Protein 2XE4 (pdb70)

Foldseek 3Di:
DQDADFDFFDWDKFWFFDDPPDCLDDHFDPVTDIDTFRLPVLDDVVLPDPSNVVNQVSLQVSQCVVLVVLVVLLVVLLVQVVLFADQWAKAQWFDAAQWTWIWIHHHPAQFIWTKIFGPVDDPPPVVGIATDDDQSVVCVPAPFKDWDDWAQWPDPSQKIWIWIDRFFLQWTKIAIAGRVCRPDHFPAIRTQFNGDWACFLGPQKTKTWHADLQRATFWIWMDGGPDHNVPIDTLGGHPDLLWGWDWDAALQRQWIWIWIDFLQKIWIWIFGRPPDDPRSDTHTQDPIDGRKDWDWHDQPQFKTWIWICPPNLLLTFTAIATNVRNNCRPGTQGGRDPFWRFDDKRAAQFKIKTWTAGPLAIWIWIFGADPVPSHRHSVRDTHILDDDDPAKHKDFCVVSVRHRPPQWTWMWIFFALGFIWIWTAGSVPRDIDTSDGRDTGPPRDSVQKDWDWDWFAFPVRDTWIKIKMAGPPQPQPAAAAEEEEEQQASQAFDGRGYDCLCVQQRLLRYMYMYTRFQNHQSRGSCSNPVVAFALNPCSRQRSSVRVLVVCCVVRNHAQLRYEYEYEASSLLSVLQNQLVPQSSHQEYEYELYQQQQQSQLSDSSARPNSSCCRGHNSCSHPSRVVSCLVRRSQNRQAAEAHHAYEYEFECSASRRHLSRVVSSLSSNVVGYNDPHHYRYNYHDRHYRQFHSRNSRNSSVSSSVVSVSCVSSVSSDGPVVD

Sequence (723 aa):
SAQPPIAAKKPHRVTLGYVEGEDRGPNPMNPPRYREEDPYFWMRDDDRKKDPAVIEHLNKEKVYFQARSSADIAQLRDDIYAEHISHINEDDMSAPYVYGKYRYYTREVVKGKKPYKIIYCRVFTDKEEPGDVAAEEVIIDVNQVAEEGKAFCDVMMEVKPAPPEHDLVVAFSVDMSGNEVYTIEFKRISDPSQTIADKKVSSGTNGEIVWGPDHTSLLFYVTKDEETLRENKVWRHVMGKLQSEDVCLYEEHNPLFSSAFMMYKAADTNTLCIGSQSPETAEVHLLDLRRKGNAHNTLEIIVRPREKGVRRYDVQMHGTSSHLVILTNEGGAVNHKLLLIAPRGQPSDWSHVLVDDHHSEEDDVFMESSIIAVRSSNYLVVVAGRRAGLTRIIWTMMADSQDGVFKAGTTGLREVVMMEEPIFTVVHLVESQMLLEYEEPTFRMEYSSLATPNTWFDVSPPQDHSRRTAVKVREEVGGGFDAANYKVERRRFATAPDQTKIPLSVVYHKDLDMSQPQPCMLYGYGSYGLLSMDPQFSIQHHLPYCDRGMIFAIAHIRGGSELGRRAWYEIIGAKYLTKRNTFSDFIAAAEFLVNAKLTTPSSQLACEGRSAGGLLMGAVVLNMRPDLFKVALAGVPFVDVMTTMCDPSIPLTTTGEWEEWGNPNEYKYYDYMLSYSPMMDNVRAQEYPNIMVQCGLHDPRVAYWEPAKWVSKLRECKTDNNNEILLLNIIDMEESGHFSAKDRYKFWKESAIQQAFVCKHLKSSTVRLLVRRV

Radius of gyration: 25.62 Å; Cα contacts (8 Å, |Δi|>4): 1901; chains: 2; bounding box: 67×64×70 Å

Nearest PDB structures (foldseek):
  2xe4-assembly1_A  TM=1.001E+00  e=0.000E+00  Leishmania major
  4bp9-assembly6_F  TM=9.894E-01  e=0.000E+00  Trypanosoma brucei
  7ywp-assembly1_A  TM=9.703E-01  e=3.173E-77  Serratia proteamaculans
  7yx7-assembly1_A  TM=9.456E-01  e=2.603E-76  Serratia proteamaculans
  7zaz-assembly1_AAA  TM=8.655E-01  e=5.832E-49  Omphalotus olearius

GO terms:
  GO:0005829 cytosol (C, IDA)
  GO:0070012 oligopeptidase activity (F, IMP)

Solvent-accessible surface area: 28623 Å² total

B-factor: mean 41.34, std 12.52, range [25.6, 121.92]

CATH classification: 3.40.50.1820 (+1 more: 2.130.10.120)

Structure (mmCIF, N/CA/C/O backbone):
data_2XE4
#
_entry.id   2XE4
#
_cell.length_a   95.478
_cell.length_b   142.776
_cell.length_c   208.919
_cell.angle_alpha   90.00
_cell.angle_beta   90.00
_cell.angle_gamma   90.00
#
_symmetry.space_group_name_H-M   'I 2 2 2'
#
loop_
_entity.id
_entity.type
_entity.pdbx_description
1 polymer 'OLIGOPEPTIDASE B'
2 polymer ANTIPAIN
3 non-polymer GLYCEROL
4 non-polymer R-1,2-PROPANEDIOL
5 non-polymer S-1,2-PROPANEDIOL
6 non-polymer 'PHOSPHATE ION'
7 non-polymer 'CHLORIDE ION'
8 non-polymer 'SODIUM ION'
9 water water
#
loop_
_atom_site.group_PDB
_atom_site.id
_atom_site.type_symbol
_atom_site.label_atom_id
_atom_site.label_alt_id
_atom_site.label_comp_id
_atom_site.label_asym_id
_atom_site.label_entity_id
_atom_site.label_seq_id
_atom_site.pdbx_PDB_ins_code
_atom_site.Cartn_x
_atom_site.Cartn_y
_atom_site.Cartn_z
_atom_site.occupancy
_atom_site.B_iso_or_equiv
_atom_site.auth_seq_id
_atom_site.auth_comp_id
_atom_site.auth_asym_id
_atom_site.auth_atom_id
_atom_site.pdbx_PDB_model_num
ATOM 1 N N . SER A 1 30 ? 24.191 20.485 99.296 1.00 72.47 10 SER A N 1
ATOM 2 C CA . SER A 1 30 ? 23.529 20.549 100.649 1.00 73.62 10 SER A CA 1
ATOM 3 C C . SER A 1 30 ? 21.972 20.577 100.712 1.00 71.65 10 SER A C 1
ATOM 4 O O . SER A 1 30 ? 21.317 19.952 101.597 1.00 71.64 10 SER A O 1
ATOM 7 N N . ALA A 1 31 ? 21.387 21.372 99.824 1.00 68.34 11 ALA A N 1
ATOM 8 C CA . ALA A 1 31 ? 19.945 21.642 99.852 1.00 63.36 11 ALA A CA 1
ATOM 9 C C . ALA A 1 31 ? 19.174 20.298 99.705 1.00 60.37 11 ALA A C 1
ATOM 10 O O . ALA A 1 31 ? 19.556 19.437 98.885 1.00 58.86 11 ALA A O 1
ATOM 12 N N . GLN A 1 32 ? 18.165 20.100 100.562 1.00 57.08 12 GLN A N 1
ATOM 13 C CA . GLN A 1 32 ? 17.289 18.886 100.566 1.00 53.21 12 GLN A CA 1
ATOM 14 C C . GLN A 1 32 ? 15.920 19.230 99.943 1.00 48.11 12 GLN A C 1
ATOM 15 O O . GLN A 1 32 ? 15.403 20.334 100.186 1.00 45.08 12 GLN A O 1
ATOM 21 N N . PRO A 1 33 ? 15.359 18.337 99.098 1.00 44.99 13 PRO A N 1
ATOM 22 C CA . PRO A 1 33 ? 14.085 18.730 98.509 1.00 42.95 13 PRO A CA 1
ATOM 23 C C . PRO A 1 33 ? 12.948 18.700 99.561 1.00 41.03 13 PRO A C 1
ATOM 24 O O . PRO A 1 33 ? 13.050 17.984 100.580 1.00 41.73 13 PRO A O 1
ATOM 28 N N . PRO A 1 34 ? 11.917 19.485 99.338 1.00 39.39 14 PRO A N 1
ATOM 29 C CA . PRO A 1 34 ? 10.801 19.454 100.263 1.00 42.02 14 PRO A CA 1
ATOM 30 C C . PRO A 1 34 ? 10.030 18.097 100.265 1.00 44.25 14 PRO A C 1
ATOM 31 O O . PRO A 1 34 ? 9.882 17.431 99.217 1.00 46.04 14 PRO A O 1
ATOM 35 N N . ILE A 1 35 ? 9.532 17.699 101.413 1.00 43.06 15 ILE A N 1
ATOM 36 C CA . ILE A 1 35 ? 8.813 16.431 101.511 1.00 45.73 15 ILE A CA 1
ATOM 37 C C . ILE A 1 35 ? 7.307 16.816 101.452 1.00 41.95 15 ILE A C 1
ATOM 38 O O . ILE A 1 35 ? 6.944 17.630 102.195 1.00 43.14 15 ILE A O 1
ATOM 43 N N . ALA A 1 36 ? 6.504 16.351 100.493 1.00 38.80 16 ALA A N 1
ATOM 44 C CA . ALA A 1 36 ? 5.163 16.795 100.310 1.00 37.00 16 ALA A CA 1
ATOM 45 C C . ALA A 1 36 ? 4.284 16.020 101.256 1.00 35.50 16 ALA A C 1
ATOM 46 O O . ALA A 1 36 ? 4.398 14.761 101.376 1.00 36.30 16 ALA A O 1
ATOM 48 N N . ALA A 1 37 ? 3.374 16.735 101.884 1.00 34.14 17 ALA A N 1
ATOM 49 C CA . ALA A 1 37 ? 2.363 16.126 102.762 1.00 34.96 17 ALA A CA 1
ATOM 50 C C . ALA A 1 37 ? 1.331 15.362 101.871 1.00 34.49 17 ALA A C 1
ATOM 51 O O . ALA A 1 37 ? 1.173 15.649 100.662 1.00 33.53 17 ALA A O 1
ATOM 53 N N . LYS A 1 38 ? 0.695 14.388 102.476 1.00 33.80 18 LYS A N 1
ATOM 54 C CA . LYS A 1 38 ? -0.377 13.565 101.845 1.00 34.14 18 LYS A CA 1
ATOM 55 C C . LYS A 1 38 ? -1.670 13.801 102.584 1.00 34.90 18 LYS A C 1
ATOM 56 O O . LYS A 1 38 ? -1.669 13.836 103.861 1.00 35.56 18 LYS A O 1
ATOM 62 N N . LYS A 1 39 ? -2.793 13.908 101.843 1.00 33.32 19 LYS A N 1
ATOM 63 C CA . LYS A 1 39 ? -4.082 14.008 102.496 1.00 34.37 19 LYS A CA 1
ATOM 64 C C . LYS A 1 39 ? -4.976 13.018 101.740 1.00 34.32 19 LYS A C 1
ATOM 65 O O . LYS A 1 39 ? -5.029 13.054 100.525 1.00 33.38 19 LYS A O 1
ATOM 71 N N . PRO A 1 40 ? -5.717 12.160 102.437 1.00 36.26 20 PRO A N 1
ATOM 72 C CA . PRO A 1 40 ? -6.609 11.161 101.673 1.00 35.50 20 PRO A CA 1
ATOM 73 C C . PRO A 1 40 ? -7.614 11.902 100.765 1.00 36.64 20 PRO A C 1
ATOM 74 O O . PRO A 1 40 ? -8.211 12.928 101.125 1.00 36.18 20 PRO A O 1
ATOM 78 N N . HIS A 1 41 ? -7.752 11.387 99.560 1.00 35.57 21 HIS A N 1
ATOM 79 C CA . HIS A 1 41 ? -8.689 11.944 98.644 1.00 35.17 21 HIS A CA 1
ATOM 80 C C . HIS A 1 41 ? -9.094 10.884 97.626 1.00 35.60 21 HIS A C 1
ATOM 81 O O . HIS A 1 41 ? -8.215 10.367 96.849 1.00 38.89 21 HIS A O 1
ATOM 88 N N . ARG A 1 42 ? -10.371 10.615 97.477 1.00 33.92 22 ARG A N 1
ATOM 89 C CA . ARG A 1 42 ? -10.773 9.582 96.486 1.00 33.87 22 ARG A CA 1
ATOM 90 C C . ARG A 1 42 ? -11.260 10.356 95.214 1.00 34.51 22 ARG A C 1
ATOM 91 O O . ARG A 1 42 ? -12.099 11.288 95.315 1.00 35.36 22 ARG A O 1
ATOM 99 N N . VAL A 1 43 ? -10.734 9.993 94.057 1.00 32.68 23 VAL A N 1
ATOM 100 C CA . VAL A 1 43 ? -11.095 10.600 92.778 1.00 32.14 23 VAL A CA 1
ATOM 101 C C . VAL A 1 43 ? -12.104 9.606 92.148 1.00 32.17 23 VAL A C 1
ATOM 102 O O . VAL A 1 43 ? -11.886 8.368 92.157 1.00 33.27 23 VAL A O 1
ATOM 106 N N . THR A 1 44 ? -13.200 10.145 91.607 1.00 30.81 24 THR A N 1
ATOM 107 C CA . THR A 1 44 ? -14.272 9.281 91.037 1.00 30.36 24 THR A CA 1
ATOM 108 C C . THR A 1 44 ? -14.063 9.357 89.509 1.00 31.80 24 THR A C 1
ATOM 109 O O . THR A 1 44 ? -13.902 10.500 88.931 1.00 32.96 24 THR A O 1
ATOM 113 N N . LEU A 1 45 ? -14.022 8.186 88.858 1.00 31.08 25 LEU A N 1
ATOM 114 C CA . LEU A 1 45 ? -13.974 8.153 87.337 1.00 31.88 25 LEU A CA 1
ATOM 115 C C . LEU A 1 45 ? -15.233 7.333 86.907 1.00 32.07 25 LEU A C 1
ATOM 116 O O . LEU A 1 45 ? -15.326 6.128 87.216 1.00 33.25 25 LEU A O 1
ATOM 121 N N . GLY A 1 46 ? -16.195 8.015 86.254 1.00 32.57 26 GLY A N 1
ATOM 122 C CA . GLY A 1 46 ? -17.411 7.403 85.803 1.00 32.26 26 GLY A CA 1
ATOM 123 C C . GLY A 1 46 ? -18.573 8.333 86.226 1.00 32.03 26 GLY A C 1
ATOM 124 O O . GLY A 1 46 ? -18.338 9.569 86.317 1.00 32.90 26 GLY A O 1
ATOM 125 N N . TYR A 1 47 ? -19.802 7.797 86.463 1.00 32.99 27 TYR A N 1
ATOM 126 C CA . TYR A 1 47 ? -20.938 8.571 86.715 1.00 34.28 27 TYR A CA 1
ATOM 127 C C . TYR A 1 47 ? -20.843 9.340 88.050 1.00 34.73 27 TYR A C 1
ATOM 128 O O . TYR A 1 47 ? -20.449 8.746 89.120 1.00 35.51 27 TYR A O 1
ATOM 137 N N . VAL A 1 48 ? -21.096 10.662 87.949 1.00 34.13 28 VAL A N 1
ATOM 138 C CA . VAL A 1 48 ? -21.182 11.524 89.176 1.00 35.43 28 VAL A CA 1
ATOM 139 C C . VAL A 1 48 ? -22.451 12.331 89.026 1.00 37.81 28 VAL A C 1
ATOM 140 O O . VAL A 1 48 ? -22.544 13.155 88.082 1.00 37.68 28 VAL A O 1
ATOM 144 N N . GLU A 1 49 ? -23.439 12.059 89.906 1.00 39.65 29 GLU A N 1
ATOM 145 C CA . GLU A 1 49 ? -24.708 12.784 89.880 1.00 42.51 29 GLU A CA 1
ATOM 146 C C . GLU A 1 49 ? -24.468 14.300 89.945 1.00 43.50 29 GLU A C 1
ATOM 147 O O . GLU A 1 49 ? -23.675 14.778 90.765 1.00 45.64 29 GLU A O 1
ATOM 153 N N . GLY A 1 50 ? -25.052 15.044 89.008 1.00 43.02 30 GLY A N 1
ATOM 154 C CA . GLY A 1 50 ? -24.931 16.490 89.017 1.00 43.74 30 GLY A CA 1
ATOM 155 C C . GLY A 1 50 ? -23.783 17.008 88.137 1.00 41.90 30 GLY A C 1
ATOM 156 O O . GLY A 1 50 ? -23.623 18.226 88.016 1.00 44.04 30 GLY A O 1
ATOM 157 N N . GLU A 1 51 ? -22.930 16.124 87.571 1.00 40.67 31 GLU A N 1
ATOM 158 C CA . GLU A 1 51 ? -21.830 16.609 86.729 1.00 40.03 31 GLU A CA 1
ATOM 159 C C . GLU A 1 51 ? -22.024 16.005 85.347 1.00 39.85 31 GLU A C 1
ATOM 160 O O . GLU A 1 51 ? -22.521 14.887 85.229 1.00 39.20 31 GLU A O 1
ATOM 166 N N . ASP A 1 52 ? -21.493 16.701 84.337 1.00 38.25 32 ASP A N 1
ATOM 167 C CA . ASP A 1 52 ? -21.543 16.191 82.985 1.00 39.51 32 ASP A CA 1
ATOM 168 C C . ASP A 1 52 ? -20.172 15.432 82.775 1.00 39.19 32 ASP A C 1
ATOM 169 O O . ASP A 1 52 ? -19.112 16.054 82.557 1.00 39.83 32 ASP A O 1
ATOM 174 N N . ARG A 1 53 ? -20.209 14.113 82.938 1.00 36.95 33 ARG A N 1
ATOM 175 C CA . ARG A 1 53 ? -19.038 13.225 82.710 1.00 35.91 33 ARG A CA 1
ATOM 176 C C . ARG A 1 53 ? -19.120 12.557 81.293 1.00 35.42 33 ARG A C 1
ATOM 177 O O . ARG A 1 53 ? -18.462 11.566 81.034 1.00 35.77 33 ARG A O 1
ATOM 185 N N . GLY A 1 54 ? -19.953 13.175 80.418 1.00 35.55 34 GLY A N 1
ATOM 186 C CA . GLY A 1 54 ? -20.183 12.724 79.031 1.00 35.10 34 GLY A CA 1
ATOM 187 C C . GLY A 1 54 ? -21.415 11.782 78.987 1.00 37.53 34 GLY A C 1
ATOM 188 O O . GLY A 1 54 ? -22.103 11.520 80.022 1.00 38.25 34 GLY A O 1
ATOM 189 N N . PRO A 1 55 ? -21.745 11.296 77.789 1.00 39.54 35 PRO A N 1
ATOM 190 C CA . PRO A 1 55 ? -23.050 10.621 77.565 1.00 40.60 35 PRO A CA 1
ATOM 191 C C . PRO A 1 55 ? -23.070 9.173 78.018 1.00 39.01 35 PRO A C 1
ATOM 192 O O . PRO A 1 55 ? -24.149 8.531 77.973 1.00 40.98 35 PRO A O 1
ATOM 196 N N . ASN A 1 56 ? -21.937 8.606 78.458 1.00 36.22 36 ASN A N 1
ATOM 197 C CA . ASN A 1 56 ? -21.924 7.152 78.764 1.00 36.58 36 ASN A CA 1
ATOM 198 C C . ASN A 1 56 ? -20.856 6.842 79.857 1.00 34.87 36 ASN A C 1
ATOM 199 O O . ASN A 1 56 ? -19.914 6.083 79.593 1.00 35.30 36 ASN A O 1
ATOM 204 N N . PRO A 1 57 ? -21.022 7.426 81.054 1.00 32.64 37 PRO A N 1
ATOM 205 C CA . PRO A 1 57 ? -20.022 7.276 82.113 1.00 33.36 37 PRO A CA 1
ATOM 206 C C . PRO A 1 57 ? -20.242 5.941 82.843 1.00 30.60 37 PRO A C 1
ATOM 207 O O . PRO A 1 57 ? -21.445 5.429 82.959 1.00 34.07 37 PRO A O 1
ATOM 211 N N . MET A 1 58 ? -19.117 5.318 83.240 1.00 32.70 38 MET A N 1
ATOM 212 C CA . MET A 1 58 ? -19.185 4.030 83.961 1.00 32.42 38 MET A CA 1
ATOM 213 C C . MET A 1 58 ? -20.045 4.127 85.207 1.00 33.31 38 MET A C 1
ATOM 214 O O . MET A 1 58 ? -19.905 5.042 86.038 1.00 33.85 38 MET A O 1
ATOM 219 N N . ASN A 1 59 ? -20.941 3.170 85.373 1.00 35.00 39 ASN A N 1
ATOM 220 C CA . ASN A 1 59 ? -21.795 3.141 86.541 1.00 37.30 39 ASN A CA 1
ATOM 221 C C . ASN A 1 59 ? -21.978 1.661 86.903 1.00 37.77 39 ASN A C 1
ATOM 222 O O . ASN A 1 59 ? -22.510 0.867 86.088 1.00 38.09 39 ASN A O 1
ATOM 227 N N . PRO A 1 60 ? -21.533 1.262 88.114 1.00 38.73 40 PRO A N 1
ATOM 228 C CA . PRO A 1 60 ? -20.945 2.134 89.174 1.00 38.30 40 PRO A CA 1
ATOM 229 C C . PRO A 1 60 ? -19.578 2.667 88.702 1.00 35.47 40 PRO A C 1
ATOM 230 O O . PRO A 1 60 ? -18.858 1.976 87.864 1.00 34.96 40 PRO A O 1
ATOM 234 N N . PRO A 1 61 ? -19.188 3.829 89.262 1.00 35.74 41 PRO A N 1
ATOM 235 C CA . PRO A 1 61 ? -17.910 4.426 88.841 1.00 33.53 41 PRO A CA 1
ATOM 236 C C . PRO A 1 61 ? -16.719 3.691 89.534 1.00 33.95 41 PRO A C 1
ATOM 237 O O . PRO A 1 61 ? -16.930 2.858 90.492 1.00 34.32 41 PRO A O 1
ATOM 241 N N . ARG A 1 62 ? -15.515 3.980 89.051 1.00 34.05 42 ARG A N 1
ATOM 242 C CA . ARG A 1 62 ? -14.296 3.500 89.676 1.00 34.18 42 ARG A CA 1
ATOM 243 C C . ARG A 1 62 ? -13.709 4.587 90.528 1.00 33.77 42 ARG A C 1
ATOM 244 O O . ARG A 1 62 ? -13.980 5.769 90.278 1.00 34.61 42 ARG A O 1
ATOM 252 N N . TYR A 1 63 ? -12.934 4.181 91.540 1.00 31.95 43 TYR A N 1
ATOM 253 C CA . TYR A 1 63 ? -12.313 5.139 92.423 1.00 33.83 43 TYR A CA 1
ATOM 254 C C . TYR A 1 63 ? -10.815 4.950 92.455 1.00 34.33 43 TYR A C 1
ATOM 255 O O . TYR A 1 63 ? -10.325 3.793 92.424 1.00 34.16 43 TYR A O 1
ATOM 264 N N . ARG A 1 64 ? -10.097 6.072 92.613 1.00 33.01 44 ARG A N 1
ATOM 265 C CA . ARG A 1 64 ? -8.636 6.063 92.714 1.00 33.39 44 ARG A CA 1
ATOM 266 C C . ARG A 1 64 ? -8.210 6.961 93.846 1.00 34.10 44 ARG A C 1
ATOM 267 O O . ARG A 1 64 ? -8.781 8.047 94.022 1.00 37.40 44 ARG A O 1
ATOM 275 N N . GLU A 1 65 ? -7.192 6.563 94.589 1.00 33.66 45 GLU A N 1
ATOM 276 C CA A GLU A 1 65 ? -6.693 7.375 95.679 0.50 36.16 45 GLU A CA 1
ATOM 277 C CA B GLU A 1 65 ? -6.711 7.382 95.674 0.50 35.88 45 GLU A CA 1
ATOM 278 C C . GLU A 1 65 ? -5.690 8.421 95.103 1.00 35.60 45 GLU A C 1
ATOM 279 O O . GLU A 1 65 ? -4.850 8.076 94.289 1.00 35.94 45 GLU A O 1
ATOM 290 N N . ASP A 1 66 ? -5.759 9.658 95.555 1.00 33.38 46 ASP A N 1
ATOM 291 C CA . ASP A 1 66 ? -4.854 10.720 95.066 1.00 31.96 46 ASP A CA 1
ATOM 292 C C . ASP A 1 66 ? -4.395 11.564 96.295 1.00 31.56 46 ASP A C 1
ATOM 293 O O . ASP A 1 66 ? -4.977 12.590 96.587 1.00 31.76 46 ASP A O 1
ATOM 298 N N . PRO A 1 67 ? -3.317 11.096 96.999 1.00 32.93 47 PRO A N 1
ATOM 299 C CA . PRO A 1 67 ? -2.973 11.768 98.265 1.00 31.68 47 PRO A CA 1
ATOM 300 C C . PRO A 1 67 ? -2.360 13.189 98.082 1.00 32.31 47 PRO A C 1
ATOM 301 O O . PRO A 1 67 ? -2.178 13.936 99.070 1.00 31.73 47 PRO A O 1
ATOM 305 N N . TYR A 1 68 ? -2.028 13.543 96.819 1.00 31.45 48 TYR A N 1
ATOM 306 C CA . TYR A 1 68 ? -1.572 14.898 96.581 1.00 32.06 48 TYR A CA 1
ATOM 307 C C . TYR A 1 68 ? -2.644 15.811 95.942 1.00 29.94 48 TYR A C 1
ATOM 308 O O . TYR A 1 68 ? -2.289 16.930 95.435 1.00 29.95 48 TYR A O 1
ATOM 317 N N . PHE A 1 69 ? -3.924 15.334 95.914 1.00 29.51 49 PHE A N 1
ATOM 318 C CA . PHE A 1 69 ? -5.017 16.096 95.323 1.00 31.91 49 PHE A CA 1
ATOM 319 C C . PHE A 1 69 ? -5.077 17.561 95.913 1.00 31.13 49 PHE A C 1
ATOM 320 O O . PHE A 1 69 ? -5.353 18.510 95.169 1.00 30.72 49 PHE A O 1
ATOM 328 N N . TRP A 1 70 ? -4.733 17.699 97.193 1.00 31.05 50 TRP A N 1
ATOM 329 C CA . TRP A 1 70 ? -4.838 18.985 97.902 1.00 31.94 50 TRP A CA 1
ATOM 330 C C . TRP A 1 70 ? -3.899 20.042 97.210 1.00 30.38 50 TRP A C 1
ATOM 331 O O . TRP A 1 70 ? -4.039 21.228 97.479 1.00 31.15 50 TRP A O 1
ATOM 342 N N . MET A 1 71 ? -2.927 19.625 96.390 1.00 31.31 51 MET A N 1
ATOM 343 C CA . MET A 1 71 ? -2.002 20.637 95.756 1.00 31.40 51 MET A CA 1
ATOM 344 C C . MET A 1 71 ? -2.767 21.556 94.820 1.00 32.55 51 MET A C 1
ATOM 345 O O . MET A 1 71 ? -2.267 22.646 94.478 1.00 32.01 51 MET A O 1
ATOM 350 N N . ARG A 1 72 ? -3.951 21.085 94.378 1.00 30.42 52 ARG A N 1
ATOM 351 C CA . ARG A 1 72 ? -4.819 21.901 93.515 1.00 31.02 52 ARG A CA 1
ATOM 352 C C . ARG A 1 72 ? -5.586 23.013 94.350 1.00 31.64 52 ARG A C 1
ATOM 353 O O . ARG A 1 72 ? -6.295 22.677 95.345 1.00 32.84 52 ARG A O 1
ATOM 361 N N . ASP A 1 73 ? -5.472 24.284 93.932 1.00 30.60 53 ASP A N 1
ATOM 362 C CA . ASP A 1 73 ? -6.324 25.320 94.460 1.00 30.17 53 ASP A CA 1
ATOM 363 C C . ASP A 1 73 ? -6.698 26.162 93.249 1.00 32.49 53 ASP A C 1
ATOM 364 O O . ASP A 1 73 ? -5.882 26.878 92.745 1.00 32.88 53 ASP A O 1
ATOM 369 N N . ASP A 1 74 ? -7.987 26.201 92.903 1.00 31.27 54 ASP A N 1
ATOM 370 C CA . ASP A 1 74 ? -8.402 26.891 91.673 1.00 33.15 54 ASP A CA 1
ATOM 371 C C . ASP A 1 74 ? -8.204 28.373 91.868 1.00 36.64 54 ASP A C 1
ATOM 372 O O . ASP A 1 74 ? -8.103 29.070 90.836 1.00 36.51 54 ASP A O 1
ATOM 377 N N . ASP A 1 75 ? -8.226 28.859 93.153 1.00 36.14 55 ASP A N 1
ATOM 378 C CA . ASP A 1 75 ? -8.030 30.285 93.398 1.00 37.77 55 ASP A CA 1
ATOM 379 C C . ASP A 1 75 ? -6.547 30.755 93.483 1.00 36.26 55 ASP A C 1
ATOM 380 O O . ASP A 1 75 ? -6.339 31.963 93.636 1.00 35.99 55 ASP A O 1
ATOM 385 N N . ARG A 1 76 ? -5.591 29.799 93.421 1.00 36.21 56 ARG A N 1
ATOM 386 C CA . ARG A 1 76 ? -4.095 30.056 93.452 1.00 36.72 56 ARG A CA 1
ATOM 387 C C . ARG A 1 76 ? -3.738 30.920 94.653 1.00 38.47 56 ARG A C 1
ATOM 388 O O . ARG A 1 76 ? -2.825 31.760 94.538 1.00 40.57 56 ARG A O 1
ATOM 396 N N A LYS A 1 77 ? -4.438 30.713 95.795 0.50 37.81 57 LYS A N 1
ATOM 397 N N B LYS A 1 77 ? -4.386 30.733 95.812 0.50 37.12 57 LYS A N 1
ATOM 398 C CA A LYS A 1 77 ? -4.213 31.535 97.006 0.50 38.87 57 LYS A CA 1
ATOM 399 C CA B LYS A 1 77 ? -3.890 31.497 96.962 0.50 37.18 57 LYS A CA 1
ATOM 400 C C A LYS A 1 77 ? -4.103 30.777 98.314 0.50 36.97 57 LYS A C 1
ATOM 401 C C B LYS A 1 77 ? -3.746 30.709 98.231 0.50 35.80 57 LYS A C 1
ATOM 402 O O A LYS A 1 77 ? -3.966 31.405 99.390 0.50 36.98 57 LYS A O 1
ATOM 403 O O B LYS A 1 77 ? -3.238 31.260 99.188 0.50 36.42 57 LYS A O 1
ATOM 414 N N . ASP A 1 78 ? -4.190 29.445 98.245 1.00 35.27 58 ASP A N 1
ATOM 415 C CA . ASP A 1 78 ? -4.271 28.660 99.499 1.00 32.51 58 ASP A CA 1
ATOM 416 C C . ASP A 1 78 ? -2.854 28.759 100.224 1.00 34.22 58 ASP A C 1
ATOM 417 O O . ASP A 1 78 ? -1.806 28.441 99.549 1.00 33.32 58 ASP A O 1
ATOM 422 N N . PRO A 1 79 ? -2.824 29.116 101.539 1.00 34.03 59 PRO A N 1
ATOM 423 C CA . PRO A 1 79 ? -1.487 29.304 102.145 1.00 34.58 59 PRO A CA 1
ATOM 424 C C . PRO A 1 79 ? -0.565 28.038 102.083 1.00 33.76 59 PRO A C 1
ATOM 425 O O . PRO A 1 79 ? 0.636 28.195 101.789 1.00 32.86 59 PRO A O 1
ATOM 429 N N . ALA A 1 80 ? -1.113 26.835 102.361 1.00 33.60 60 ALA A N 1
ATOM 430 C CA . ALA A 1 80 ? -0.321 25.573 102.382 1.00 32.18 60 ALA A CA 1
ATOM 431 C C . ALA A 1 80 ? 0.183 25.239 100.954 1.00 33.24 60 ALA A C 1
ATOM 432 O O . ALA A 1 80 ? 1.381 24.878 100.780 1.00 33.36 60 ALA A O 1
ATOM 434 N N . VAL A 1 81 ? -0.672 25.496 99.926 1.00 32.35 61 VAL A N 1
ATOM 435 C CA . VAL A 1 81 ? -0.266 25.196 98.527 1.00 33.10 61 VAL A CA 1
ATOM 436 C C . VAL A 1 81 ? 0.903 26.198 98.187 1.00 33.45 61 VAL A C 1
ATOM 437 O O . VAL A 1 81 ? 1.975 25.799 97.676 1.00 32.11 61 VAL A O 1
ATOM 441 N N . ILE A 1 82 ? 0.688 27.495 98.477 1.00 33.34 62 ILE A N 1
ATOM 442 C CA . ILE A 1 82 ? 1.693 28.536 98.062 1.00 32.72 62 ILE A CA 1
ATOM 443 C C . ILE A 1 82 ? 3.023 28.205 98.831 1.00 32.71 62 ILE A C 1
ATOM 444 O O . ILE A 1 82 ? 4.146 28.335 98.234 1.00 32.10 62 ILE A O 1
ATOM 449 N N . GLU A 1 83 ? 2.911 27.795 100.127 1.00 32.66 63 GLU A N 1
ATOM 450 C CA . GLU A 1 83 ? 4.116 27.498 100.904 1.00 33.45 63 GLU A CA 1
ATOM 451 C C . GLU A 1 83 ? 4.912 26.342 100.230 1.00 32.97 63 GLU A C 1
ATOM 452 O O . GLU A 1 83 ? 6.128 26.382 100.096 1.00 34.03 63 GLU A O 1
ATOM 458 N N . HIS A 1 84 ? 4.199 25.275 99.873 1.00 32.48 64 HIS A N 1
ATOM 459 C CA . HIS A 1 84 ? 4.824 24.129 99.244 1.00 32.66 64 HIS A CA 1
ATOM 460 C C . HIS A 1 84 ? 5.518 24.554 97.937 1.00 32.73 64 HIS A C 1
ATOM 461 O O . HIS A 1 84 ? 6.623 24.103 97.659 1.00 31.64 64 HIS A O 1
ATOM 468 N N . LEU A 1 85 ? 4.871 25.376 97.107 1.00 30.97 65 LEU A N 1
ATOM 469 C CA . LEU A 1 85 ? 5.445 25.845 95.818 1.00 31.34 65 LEU A CA 1
ATOM 470 C C . LEU A 1 85 ? 6.710 26.688 96.114 1.00 32.53 65 LEU A C 1
ATOM 471 O O . LEU A 1 85 ? 7.705 26.542 95.440 1.00 33.34 65 LEU A O 1
ATOM 476 N N . ASN A 1 86 ? 6.632 27.549 97.119 1.00 33.60 66 ASN A N 1
ATOM 477 C CA . ASN A 1 86 ? 7.783 28.351 97.539 1.00 34.26 66 ASN A CA 1
ATOM 478 C C . ASN A 1 86 ? 8.929 27.463 98.000 1.00 33.79 66 ASN A C 1
ATOM 479 O O . ASN A 1 86 ? 10.076 27.810 97.730 1.00 35.07 66 ASN A O 1
ATOM 484 N N . LYS A 1 87 ? 8.659 26.372 98.717 1.00 32.59 67 LYS A N 1
ATOM 485 C CA . LYS A 1 87 ? 9.744 25.463 99.146 1.00 32.93 67 LYS A CA 1
ATOM 486 C C . LYS A 1 87 ? 10.366 24.795 97.879 1.00 33.74 67 LYS A C 1
ATOM 487 O O . LYS A 1 87 ? 11.619 24.607 97.830 1.00 33.72 67 LYS A O 1
ATOM 493 N N . GLU A 1 88 ? 9.542 24.408 96.884 1.00 33.54 68 GLU A N 1
ATOM 494 C CA . GLU A 1 88 ? 10.086 23.929 95.622 1.00 33.64 68 GLU A CA 1
ATOM 495 C C . GLU A 1 88 ? 11.037 24.986 94.979 1.00 34.56 68 GLU A C 1
ATOM 496 O O . GLU A 1 88 ? 12.153 24.652 94.464 1.00 33.24 68 GLU A O 1
ATOM 502 N N . LYS A 1 89 ? 10.555 26.225 94.952 1.00 33.69 69 LYS A N 1
ATOM 503 C CA . LYS A 1 89 ? 11.379 27.364 94.358 1.00 33.82 69 LYS A CA 1
ATOM 504 C C . LYS A 1 89 ? 12.728 27.505 95.118 1.00 34.84 69 LYS A C 1
ATOM 505 O O . LYS A 1 89 ? 13.806 27.662 94.459 1.00 35.88 69 LYS A O 1
ATOM 511 N N . VAL A 1 90 ? 12.678 27.442 96.458 1.00 34.38 70 VAL A N 1
ATOM 512 C CA . VAL A 1 90 ? 13.958 27.546 97.244 1.00 36.48 70 VAL A CA 1
ATOM 513 C C . VAL A 1 90 ? 14.960 26.410 96.880 1.00 35.02 70 VAL A C 1
ATOM 514 O O . VAL A 1 90 ? 16.188 26.639 96.718 1.00 35.31 70 VAL A O 1
ATOM 518 N N . TYR A 1 91 ? 14.449 25.198 96.807 1.00 34.32 71 TYR A N 1
ATOM 519 C CA . TYR A 1 91 ? 15.229 24.017 96.462 1.00 34.40 71 TYR A CA 1
ATOM 520 C C . TYR A 1 91 ? 15.795 24.194 95.042 1.00 35.63 71 TYR A C 1
ATOM 521 O O . TYR A 1 91 ? 17.000 23.993 94.776 1.00 34.53 71 TYR A O 1
ATOM 530 N N . PHE A 1 92 ? 14.930 24.599 94.113 1.00 33.65 72 PHE A N 1
ATOM 531 C CA . PHE A 1 92 ? 15.415 24.889 92.719 1.00 35.53 72 PHE A CA 1
ATOM 532 C C . PHE A 1 92 ? 16.522 25.937 92.741 1.00 36.52 72 PHE A C 1
ATOM 533 O O . PHE A 1 92 ? 17.520 25.701 92.111 1.00 35.67 72 PHE A O 1
ATOM 541 N N . GLN A 1 93 ? 16.380 27.039 93.484 1.00 37.21 73 GLN A N 1
ATOM 542 C CA . GLN A 1 93 ? 17.447 28.098 93.505 1.00 39.17 73 GLN A CA 1
ATOM 543 C C . GLN A 1 93 ? 18.714 27.549 94.166 1.00 38.87 73 GLN A C 1
ATOM 544 O O . GLN A 1 93 ? 19.788 27.805 93.659 1.00 38.80 73 GLN A O 1
ATOM 550 N N . ALA A 1 94 ? 18.598 26.734 95.225 1.00 37.54 74 ALA A N 1
ATOM 551 C CA . ALA A 1 94 ? 19.792 26.206 95.900 1.00 38.52 74 ALA A CA 1
ATOM 552 C C . ALA A 1 94 ? 20.552 25.233 94.978 1.00 39.36 74 ALA A C 1
ATOM 553 O O . ALA A 1 94 ? 21.772 25.316 94.898 1.00 39.07 74 ALA A O 1
AT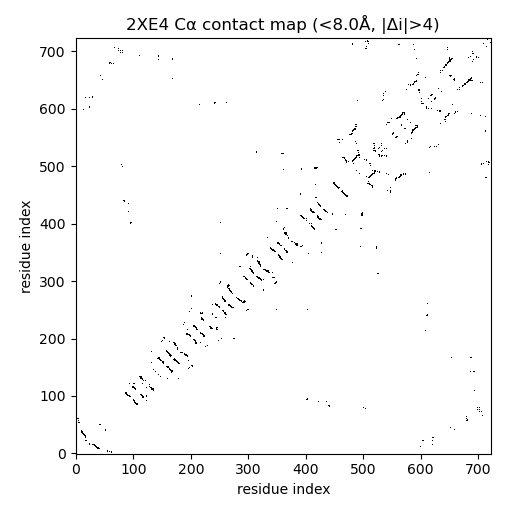OM 555 N N . ARG A 1 95 ? 19.844 24.311 94.282 1.00 38.13 75 ARG A N 1
ATOM 556 C CA . ARG A 1 95 ? 20.532 23.292 93.462 1.00 39.39 75 ARG A CA 1
ATOM 557 C C . ARG A 1 95 ? 21.085 23.876 92.162 1.00 39.91 75 ARG A C 1
ATOM 558 O O . ARG A 1 95 ? 21.863 23.220 91.479 1.00 43.68 75 ARG A O 1
ATOM 566 N N A SER A 1 96 ? 20.627 25.082 91.815 0.50 39.52 76 SER A N 1
ATOM 567 N N B SER A 1 96 ? 20.678 25.079 91.793 0.50 39.17 76 SER A N 1
ATOM 568 C CA A SER A 1 96 ? 20.998 25.773 90.561 0.50 39.52 76 SER A CA 1
ATOM 569 C CA B SER A 1 96 ? 21.135 25.650 90.520 0.50 38.72 76 SER A CA 1
ATOM 570 C C A SER A 1 96 ? 22.085 26.761 90.774 0.50 38.98 76 SER A C 1
ATOM 571 C C B SER A 1 96 ? 22.082 26.770 90.767 0.50 38.56 76 SER A C 1
ATOM 572 O O A SER A 1 96 ? 22.602 27.317 89.787 0.50 38.49 76 SER A O 1
ATOM 573 O O B SER A 1 96 ? 22.534 27.400 89.800 0.50 38.26 76 SER A O 1
ATOM 578 N N . ALA A 1 97 ? 22.467 26.974 92.041 1.00 40.26 77 ALA A N 1
ATOM 579 C CA . ALA A 1 97 ? 23.469 28.037 92.372 1.00 40.44 77 ALA A CA 1
ATOM 580 C C . ALA A 1 97 ? 24.809 27.767 91.684 1.00 42.13 77 ALA A C 1
ATOM 581 O O . ALA A 1 97 ? 25.468 28.720 91.200 1.00 42.85 77 ALA A O 1
ATOM 583 N N . ASP A 1 98 ? 25.151 26.493 91.515 1.00 43.07 78 ASP A N 1
ATOM 584 C CA . ASP A 1 98 ? 26.455 26.169 90.924 1.00 47.18 78 ASP A CA 1
ATOM 585 C C . ASP A 1 98 ? 26.448 26.293 89.406 1.00 47.31 78 ASP A C 1
ATOM 586 O O . ASP A 1 98 ? 27.527 26.150 88.780 1.00 49.05 78 ASP A O 1
ATOM 591 N N . ILE A 1 99 ? 25.291 26.560 88.776 1.00 42.25 79 ILE A N 1
ATOM 592 C CA . ILE A 1 99 ? 25.301 26.786 87.316 1.00 43.36 79 ILE A CA 1
ATOM 593 C C . ILE A 1 99 ? 24.920 28.248 86.992 1.00 42.09 79 ILE A C 1
ATOM 594 O O . ILE A 1 99 ? 24.576 28.539 85.840 1.00 41.04 79 ILE A O 1
ATOM 599 N N . ALA A 1 100 ? 24.999 29.152 87.983 1.00 40.62 80 ALA A N 1
ATOM 600 C CA . ALA A 1 100 ? 24.658 30.589 87.776 1.00 40.60 80 ALA A CA 1
ATOM 601 C C . ALA A 1 100 ? 25.513 31.186 86.674 1.00 40.79 80 ALA A C 1
ATOM 602 O O . ALA A 1 100 ? 24.971 31.918 85.811 1.00 38.37 80 ALA A O 1
ATOM 604 N N . GLN A 1 101 ? 26.825 30.903 86.686 1.00 41.54 81 GLN A N 1
ATOM 605 C CA . GLN A 1 101 ? 27.765 31.485 85.703 1.00 41.76 81 GLN A CA 1
ATOM 606 C C . GLN A 1 101 ? 27.477 30.940 84.285 1.00 38.98 81 GLN A C 1
ATOM 607 O O . GLN A 1 101 ? 27.521 31.688 83.269 1.00 38.13 81 GLN A O 1
ATOM 613 N N . LEU A 1 102 ? 27.245 29.640 84.184 1.00 36.72 82 LEU A N 1
ATOM 614 C CA . LEU A 1 102 ? 26.953 29.011 82.892 1.00 35.01 82 LEU A CA 1
ATOM 615 C C . LEU A 1 102 ? 25.579 29.594 82.409 1.00 34.79 82 LEU A C 1
ATOM 616 O O . LEU A 1 102 ? 25.403 29.894 81.185 1.00 35.61 82 LEU A O 1
ATOM 621 N N . ARG A 1 103 ? 24.602 29.732 83.308 1.00 36.22 83 ARG A N 1
ATOM 622 C CA . ARG A 1 103 ? 23.335 30.364 82.916 1.00 34.01 83 ARG A CA 1
ATOM 623 C C . ARG A 1 103 ? 23.608 31.812 82.360 1.00 35.61 83 ARG A C 1
ATOM 624 O O . ARG A 1 103 ? 23.022 32.245 81.303 1.00 34.03 83 ARG A O 1
ATOM 632 N N . ASP A 1 104 ? 24.409 32.609 83.091 1.00 35.73 84 ASP A N 1
ATOM 633 C CA . ASP A 1 104 ? 24.784 33.956 82.611 1.00 37.59 84 ASP A CA 1
ATOM 634 C C . ASP A 1 104 ? 25.447 33.902 81.231 1.00 37.45 84 ASP A C 1
ATOM 635 O O . ASP A 1 104 ? 25.157 34.749 80.379 1.00 36.89 84 ASP A O 1
ATOM 640 N N . ASP A 1 105 ? 26.320 32.917 81.015 1.00 37.49 85 ASP A N 1
ATOM 641 C CA . ASP A 1 105 ? 27.024 32.798 79.679 1.00 35.28 85 ASP A CA 1
ATOM 642 C C . ASP A 1 105 ? 25.986 32.540 78.582 1.00 35.33 85 ASP A C 1
ATOM 643 O O . ASP A 1 105 ? 26.024 33.171 77.512 1.00 35.59 85 ASP A O 1
ATOM 648 N N . ILE A 1 106 ? 25.077 31.601 78.844 1.00 32.79 86 ILE A N 1
ATOM 649 C CA . ILE A 1 106 ? 24.104 31.245 77.834 1.00 32.74 86 ILE A CA 1
ATOM 650 C C . ILE A 1 106 ? 23.102 32.395 77.637 1.00 33.93 86 ILE A C 1
ATOM 651 O O . ILE A 1 106 ? 22.688 32.679 76.494 1.00 32.87 86 ILE A O 1
ATOM 656 N N . TYR A 1 107 ? 22.747 33.102 78.710 1.00 33.28 87 TYR A N 1
ATOM 657 C CA . TYR A 1 107 ? 21.848 34.232 78.547 1.00 35.02 87 TYR A CA 1
ATOM 658 C C . TYR A 1 107 ? 22.517 35.306 77.651 1.00 35.04 87 TYR A C 1
ATOM 659 O O . TYR A 1 107 ? 21.858 35.921 76.755 1.00 33.34 87 TYR A O 1
ATOM 668 N N . ALA A 1 108 ? 23.804 35.595 77.905 1.00 34.39 88 ALA A N 1
ATOM 669 C CA . ALA A 1 108 ? 24.563 36.511 77.007 1.00 34.43 88 ALA A CA 1
ATOM 670 C C . ALA A 1 108 ? 24.520 36.018 75.533 1.00 34.91 88 ALA A C 1
ATOM 671 O O . ALA A 1 108 ? 24.476 36.830 74.568 1.00 35.52 88 ALA A O 1
ATOM 673 N N . GLU A 1 109 ? 24.637 34.719 75.333 1.00 33.38 89 GLU A N 1
ATOM 674 C CA . GLU A 1 109 ? 24.526 34.168 73.960 1.00 33.53 89 GLU A CA 1
ATOM 675 C C . GLU A 1 109 ? 23.147 34.441 73.390 1.00 32.28 89 GLU A C 1
ATOM 676 O O . GLU A 1 109 ? 23.033 34.906 72.250 1.00 33.06 89 GLU A O 1
ATOM 682 N N . HIS A 1 110 ? 22.102 34.256 74.190 1.00 31.23 90 HIS A N 1
ATOM 683 C CA . HIS A 1 110 ? 20.730 34.490 73.630 1.00 30.45 90 HIS A CA 1
ATOM 684 C C . HIS A 1 110 ? 20.609 35.982 73.249 1.00 34.74 90 HIS A C 1
ATOM 685 O O . HIS A 1 110 ? 20.042 36.343 72.191 1.00 31.89 90 HIS A O 1
ATOM 692 N N . ILE A 1 111 ? 21.121 36.853 74.148 1.00 34.01 91 ILE A N 1
ATOM 693 C CA . ILE A 1 111 ? 21.088 38.327 73.907 1.00 36.39 91 ILE A CA 1
ATOM 694 C C . ILE A 1 111 ? 21.852 38.677 72.617 1.00 34.74 91 ILE A C 1
ATOM 695 O O . ILE A 1 111 ? 21.405 39.548 71.776 1.00 34.09 91 ILE A O 1
ATOM 700 N N . SER A 1 112 ? 22.971 37.965 72.399 1.00 33.69 92 SER A N 1
ATOM 701 C CA . SER A 1 112 ? 23.780 38.293 71.184 1.00 35.12 92 SER A CA 1
ATOM 702 C C . SER A 1 112 ? 23.043 37.762 69.899 1.00 35.15 92 SER A C 1
ATOM 703 O O . SER A 1 112 ? 23.368 38.191 68.780 1.00 35.29 92 SER A O 1
ATOM 706 N N . HIS A 1 113 ? 22.110 36.815 70.072 1.00 34.54 93 HIS A N 1
ATOM 707 C CA . HIS A 1 113 ? 21.345 36.166 68.963 1.00 34.24 93 HIS A CA 1
ATOM 708 C C . HIS A 1 113 ? 19.995 36.832 68.648 1.00 35.14 93 HIS A C 1
ATOM 709 O O . HIS A 1 113 ? 19.250 36.358 67.754 1.00 35.60 93 HIS A O 1
ATOM 716 N N . ILE A 1 114 ? 19.679 37.855 69.421 1.00 33.58 94 ILE A N 1
ATOM 717 C CA . ILE A 1 114 ? 18.496 38.737 69.170 1.00 35.02 94 ILE A CA 1
ATOM 718 C C . ILE A 1 114 ? 18.953 40.167 68.874 1.00 36.10 94 ILE A C 1
ATOM 719 O O . ILE A 1 114 ? 20.089 40.550 69.154 1.00 35.64 94 ILE A O 1
ATOM 724 N N . ASN A 1 115 ? 18.051 40.986 68.381 1.00 35.67 95 ASN A N 1
ATOM 725 C CA . ASN A 1 115 ? 18.368 42.383 68.109 1.00 37.45 95 ASN A CA 1
ATOM 726 C C . ASN A 1 115 ? 17.746 43.333 69.061 1.00 37.56 95 ASN A C 1
ATOM 727 O O . ASN A 1 115 ? 16.482 43.367 69.124 1.00 39.77 95 ASN A O 1
ATOM 732 N N . GLU A 1 116 ? 18.584 44.069 69.842 1.00 38.95 96 GLU A N 1
ATOM 733 C CA . GLU A 1 116 ? 18.102 45.065 70.809 1.00 39.59 96 GLU A CA 1
ATOM 734 C C . GLU A 1 116 ? 17.125 45.995 70.070 1.00 40.82 96 GLU A C 1
ATOM 735 O O . GLU A 1 116 ? 16.046 46.265 70.564 1.00 40.09 96 GLU A O 1
ATOM 741 N N . ASP A 1 117 ? 17.521 46.454 68.872 1.00 40.24 97 ASP A N 1
ATOM 742 C CA . ASP A 1 117 ? 16.666 47.320 68.038 1.00 41.05 97 ASP A CA 1
ATOM 743 C C . ASP A 1 117 ? 16.261 46.472 66.827 1.00 40.25 97 ASP A C 1
ATOM 744 O O . ASP A 1 117 ? 17.121 45.914 66.093 1.00 41.13 97 ASP A O 1
ATOM 749 N N . ASP A 1 118 ? 14.975 46.339 66.620 1.00 39.69 98 ASP A N 1
ATOM 750 C CA . ASP A 1 118 ? 14.444 45.369 65.608 1.00 39.95 98 ASP A CA 1
ATOM 751 C C . ASP A 1 118 ? 13.098 45.887 65.087 1.00 39.71 98 ASP A C 1
ATOM 752 O O . ASP A 1 118 ? 12.477 46.740 65.736 1.00 39.57 98 ASP A O 1
ATOM 757 N N . MET A 1 119 ? 12.681 45.397 63.919 1.00 39.21 99 MET A N 1
ATOM 758 C CA . MET A 1 119 ? 11.402 45.816 63.317 1.00 40.26 99 MET A CA 1
ATOM 759 C C . MET A 1 119 ? 10.866 44.569 62.630 1.00 39.48 99 MET A C 1
ATOM 760 O O . MET A 1 119 ? 11.684 43.801 62.041 1.00 41.09 99 MET A O 1
ATOM 765 N N . SER A 1 120 ? 9.557 44.323 62.770 1.00 37.90 100 SER A N 1
ATOM 766 C CA . SER A 1 120 ? 8.936 43.155 62.105 1.00 37.12 100 SER A CA 1
ATOM 767 C C . SER A 1 120 ? 8.857 43.433 60.563 1.00 38.92 100 SER A C 1
ATOM 768 O O . SER A 1 120 ? 9.227 44.555 60.066 1.00 36.97 100 SER A O 1
ATOM 771 N N . ALA A 1 121 ? 8.339 42.447 59.814 1.00 37.10 101 ALA A N 1
ATOM 772 C CA . ALA A 1 121 ? 8.204 42.582 58.370 1.00 39.26 101 ALA A CA 1
ATOM 773 C C . ALA A 1 121 ? 6.898 43.445 58.118 1.00 38.91 101 ALA A C 1
ATOM 774 O O . ALA A 1 121 ? 5.762 42.919 58.332 1.00 41.36 101 ALA A O 1
ATOM 776 N N . PRO A 1 122 ? 7.054 44.737 57.650 1.00 39.30 102 PRO A N 1
ATOM 777 C CA . PRO A 1 122 ? 5.863 45.609 57.529 1.00 38.43 102 PRO A CA 1
ATOM 778 C C . PRO A 1 122 ? 4.889 45.126 56.468 1.00 38.74 102 PRO A C 1
ATOM 779 O O . PRO A 1 122 ? 5.265 44.423 55.499 1.00 38.70 102 PRO A O 1
ATOM 783 N N . TYR A 1 123 ? 3.629 45.542 56.618 1.00 36.99 103 TYR A N 1
ATOM 784 C CA . TYR A 1 123 ? 2.651 45.131 55.622 1.00 38.15 103 TYR A CA 1
ATOM 785 C C . TYR A 1 123 ? 1.678 46.322 55.483 1.00 38.63 103 TYR A C 1
ATOM 786 O O . TYR A 1 123 ? 1.532 47.171 56.407 1.00 39.61 103 TYR A O 1
ATOM 795 N N . VAL A 1 124 ? 0.979 46.362 54.332 1.00 39.36 104 VAL A N 1
ATOM 796 C CA . VAL A 1 124 ? 0.043 47.446 54.035 1.00 39.18 104 VAL A CA 1
ATOM 797 C C . VAL A 1 124 ? -1.340 47.147 54.619 1.00 39.22 104 VAL A C 1
ATOM 798 O O . VAL A 1 124 ? -1.898 45.999 54.509 1.00 39.26 104 VAL A O 1
ATOM 802 N N . TYR A 1 125 ? -1.936 48.171 55.225 1.00 39.93 105 TYR A N 1
ATOM 803 C CA . TYR A 1 125 ? -3.383 48.059 55.651 1.00 40.62 105 TYR A CA 1
ATOM 804 C C . TYR A 1 125 ? -3.909 49.469 55.569 1.00 42.67 105 TYR A C 1
ATOM 805 O O . TYR A 1 125 ? -3.411 50.360 56.281 1.00 42.07 105 TYR A O 1
ATOM 814 N N . GLY A 1 126 ? -4.923 49.699 54.707 1.00 43.76 106 GLY A N 1
ATOM 815 C CA . GLY A 1 126 ? -5.501 51.051 54.483 1.00 44.92 106 GLY A CA 1
ATOM 816 C C . GLY A 1 126 ? -4.394 51.977 53.935 1.00 45.76 106 GLY A C 1
ATOM 817 O O . GLY A 1 126 ? -3.675 51.605 52.978 1.00 45.78 106 GLY A O 1
ATOM 818 N N . LYS A 1 127 ? -4.217 53.141 54.588 1.00 45.37 107 LYS A N 1
ATOM 819 C CA . LYS A 1 127 ? -3.359 54.209 54.082 1.00 45.71 107 LYS A CA 1
ATOM 820 C C . LYS A 1 127 ? -1.906 54.032 54.658 1.00 44.13 107 LYS A C 1
ATOM 821 O O . LYS A 1 127 ? -1.032 54.867 54.399 1.00 43.80 107 LYS A O 1
ATOM 827 N N . TYR A 1 128 ? -1.681 52.937 55.420 1.00 43.91 108 TYR A N 1
ATOM 828 C CA . TYR A 1 128 ? -0.452 52.739 56.187 1.00 41.85 108 TYR A CA 1
ATOM 829 C C . TYR A 1 128 ? 0.337 51.440 55.888 1.00 42.85 108 TYR A C 1
ATOM 830 O O . TYR A 1 128 ? -0.261 50.401 55.462 1.00 42.46 108 TYR A O 1
ATOM 839 N N . ARG A 1 129 ? 1.626 51.474 56.225 1.00 40.37 109 ARG A N 1
ATOM 840 C CA . ARG A 1 129 ? 2.361 50.225 56.473 1.00 40.66 109 ARG A CA 1
ATOM 841 C C . ARG A 1 129 ? 2.491 50.121 57.976 1.00 38.87 109 ARG A C 1
ATOM 842 O O . ARG A 1 129 ? 2.945 51.073 58.651 1.00 38.92 109 ARG A O 1
ATOM 850 N N . TYR A 1 130 ? 2.058 48.968 58.500 1.00 37.51 110 TYR A N 1
ATOM 851 C CA . TYR A 1 130 ? 2.125 48.640 59.942 1.00 35.40 110 TYR A CA 1
ATOM 852 C C . TYR A 1 130 ? 3.305 47.728 60.229 1.00 36.74 110 TYR A C 1
ATOM 853 O O . TYR A 1 130 ? 3.656 46.873 59.392 1.00 38.67 110 TYR A O 1
ATOM 862 N N . TYR A 1 131 ? 3.829 47.815 61.457 1.00 35.96 111 TYR A N 1
ATOM 863 C CA . TYR A 1 131 ? 4.887 46.917 61.892 1.00 37.54 111 TYR A CA 1
ATOM 864 C C . TYR A 1 131 ? 5.055 47.089 63.401 1.00 38.06 111 TYR A C 1
ATOM 865 O O . TYR A 1 131 ? 4.573 48.126 63.957 1.00 38.92 111 TYR A O 1
ATOM 874 N N . THR A 1 132 ? 5.816 46.172 64.022 1.00 37.66 112 THR A N 1
ATOM 875 C CA . THR A 1 132 ? 6.276 46.406 65.418 1.00 37.62 112 THR A CA 1
ATOM 876 C C . THR A 1 132 ? 7.718 46.708 65.439 1.00 38.21 112 THR A C 1
ATOM 877 O O . THR A 1 132 ? 8.469 46.280 64.499 1.00 37.33 112 THR A O 1
ATOM 881 N N . ARG A 1 133 ? 8.152 47.397 66.502 1.00 37.04 113 ARG A N 1
ATOM 882 C CA . ARG A 1 133 ? 9.577 47.553 66.783 1.00 38.64 113 ARG A CA 1
ATOM 883 C C . ARG A 1 133 ? 9.864 47.011 68.176 1.00 38.62 113 ARG A C 1
ATOM 884 O O . ARG A 1 133 ? 8.952 46.957 69.039 1.00 39.80 113 ARG A O 1
ATOM 892 N N . GLU A 1 134 ? 11.112 46.586 68.349 1.00 36.99 114 GLU A N 1
ATOM 893 C CA . GLU A 1 134 ? 11.741 46.417 69.656 1.00 37.65 114 GLU A CA 1
ATOM 894 C C . GLU A 1 134 ? 12.837 47.456 69.742 1.00 37.73 114 GLU A C 1
ATOM 895 O O . GLU A 1 134 ? 13.480 47.773 68.719 1.00 39.28 114 GLU A O 1
ATOM 901 N N . VAL A 1 135 ? 13.061 47.990 70.946 1.00 37.82 115 VAL A N 1
ATOM 902 C CA A VAL A 1 135 ? 14.099 49.027 71.111 0.50 39.54 115 VAL A CA 1
ATOM 903 C CA B VAL A 1 135 ? 14.013 49.082 71.192 0.50 39.66 115 VAL A CA 1
ATOM 904 C C . VAL A 1 135 ? 15.022 48.640 72.251 1.00 39.59 115 VAL A C 1
ATOM 905 O O . VAL A 1 135 ? 14.594 48.000 73.261 1.00 39.75 115 VAL A O 1
ATOM 912 N N . LYS A 1 136 ? 16.316 49.000 72.085 1.00 39.13 116 LYS A N 1
ATOM 913 C CA . LYS A 1 136 ? 17.340 48.576 73.020 1.00 40.47 116 LYS A CA 1
ATOM 914 C C . LYS A 1 136 ? 16.972 48.846 74.501 1.00 40.90 116 LYS A C 1
ATOM 915 O O . LYS A 1 136 ? 16.561 49.962 74.876 1.00 40.72 116 LYS A O 1
ATOM 921 N N . GLY A 1 137 ? 17.046 47.792 75.316 1.00 40.55 117 GLY A N 1
ATOM 922 C CA . GLY A 1 137 ? 16.839 47.904 76.751 1.00 40.96 117 GLY A CA 1
ATOM 923 C C . GLY A 1 137 ? 15.358 47.818 77.167 1.00 41.48 117 GLY A C 1
ATOM 924 O O . GLY A 1 137 ? 15.084 47.803 78.343 1.00 42.11 117 GLY A O 1
ATOM 925 N N . LYS A 1 138 ? 14.422 47.761 76.209 1.00 39.58 118 LYS A N 1
ATOM 926 C CA A LYS A 1 138 ? 12.980 47.688 76.485 0.50 38.78 118 LYS A CA 1
ATOM 927 C CA B LYS A 1 138 ? 12.995 47.685 76.489 0.50 38.55 118 LYS A CA 1
ATOM 928 C C . LYS A 1 138 ? 12.484 46.267 76.286 1.00 37.84 118 LYS A C 1
ATOM 929 O O . LYS A 1 138 ? 12.827 45.604 75.244 1.00 36.76 118 LYS A O 1
ATOM 940 N N . PRO A 1 139 ? 11.690 45.766 77.266 1.00 37.31 119 PRO A N 1
ATOM 941 C CA . PRO A 1 139 ? 11.303 44.357 77.187 1.00 36.48 119 PRO A CA 1
ATOM 942 C C . PRO A 1 139 ? 10.134 44.004 76.225 1.00 37.50 119 PRO A C 1
ATOM 943 O O . PRO A 1 139 ? 9.996 42.825 75.881 1.00 36.41 119 PRO A O 1
ATOM 947 N N . TYR A 1 140 ? 9.312 45.001 75.836 1.00 35.57 120 TYR A N 1
ATOM 948 C CA . TYR A 1 140 ? 8.071 44.737 75.091 1.00 36.75 120 TYR A CA 1
ATOM 949 C C . TYR A 1 140 ? 8.053 45.469 73.762 1.00 36.99 120 TYR A C 1
ATOM 950 O O . TYR A 1 140 ? 8.824 46.396 73.515 1.00 37.21 120 TYR A O 1
ATOM 959 N N . LYS A 1 141 ? 7.068 45.108 72.933 1.00 35.90 121 LYS A N 1
ATOM 960 C CA . LYS A 1 141 ? 6.945 45.698 71.590 1.00 37.95 121 LYS A CA 1
ATOM 961 C C . LYS A 1 141 ? 6.262 47.069 71.577 1.00 37.24 121 LYS A C 1
ATOM 962 O O . LYS A 1 141 ? 5.509 47.449 72.472 1.00 38.71 121 LYS A O 1
ATOM 968 N N . ILE A 1 142 ? 6.562 47.775 70.508 1.00 37.68 122 ILE A N 1
ATOM 969 C CA A ILE A 1 142 ? 6.010 49.070 70.133 0.50 37.75 122 ILE A CA 1
ATOM 970 C CA B ILE A 1 142 ? 5.930 49.014 70.205 0.50 36.60 122 ILE A CA 1
ATOM 971 C C . ILE A 1 142 ? 5.279 48.854 68.815 1.00 37.73 122 ILE A C 1
ATOM 972 O O . ILE A 1 142 ? 5.922 48.530 67.804 1.00 37.55 122 ILE A O 1
ATOM 981 N N . TYR A 1 143 ? 3.972 49.039 68.788 1.00 36.64 123 TYR A N 1
ATOM 982 C CA . TYR A 1 143 ? 3.188 48.914 67.508 1.00 37.10 123 TYR A CA 1
ATOM 983 C C . TYR A 1 143 ? 3.209 50.277 66.816 1.00 38.96 123 TYR A C 1
ATOM 984 O O . TYR A 1 143 ? 2.873 51.291 67.451 1.00 39.87 123 TYR A O 1
ATOM 993 N N . CYS A 1 144 ? 3.617 50.292 65.543 1.00 38.18 124 CYS A N 1
ATOM 994 C CA . CYS A 1 144 ? 3.939 51.537 64.809 1.00 38.19 124 CYS A CA 1
ATOM 995 C C . CYS A 1 144 ? 3.269 51.463 63.390 1.00 39.84 124 CYS A C 1
ATOM 996 O O . CYS A 1 144 ? 2.830 50.405 62.910 1.00 39.15 124 CYS A O 1
ATOM 999 N N . ARG A 1 145 ? 3.235 52.624 62.744 1.00 39.66 125 ARG A N 1
ATOM 1000 C CA . ARG A 1 145 ? 2.901 52.656 61.348 1.00 40.40 125 ARG A CA 1
ATOM 1001 C C . ARG A 1 145 ? 3.515 53.892 60.716 1.00 40.58 125 ARG A C 1
ATOM 1002 O O . ARG A 1 145 ? 3.914 54.850 61.419 1.00 40.56 125 ARG A O 1
ATOM 1010 N N . VAL A 1 146 ? 3.612 53.852 59.404 1.00 40.27 126 VAL A N 1
ATOM 1011 C CA . VAL A 1 146 ? 3.841 55.043 58.597 1.00 42.87 126 VAL A CA 1
ATOM 1012 C C . VAL A 1 146 ? 2.825 55.075 57.403 1.00 42.89 126 VAL A C 1
ATOM 1013 O O . VAL A 1 146 ? 2.354 54.004 56.957 1.00 43.73 126 VAL A O 1
ATOM 1017 N N . PHE A 1 147 ? 2.579 56.254 56.816 1.00 44.70 127 PHE A N 1
ATOM 1018 C CA . PHE A 1 147 ? 1.856 56.289 55.554 1.00 47.98 127 PHE A CA 1
ATOM 1019 C C . PHE A 1 147 ? 2.589 55.409 54.495 1.00 48.14 127 PHE A C 1
ATOM 1020 O O . PHE A 1 147 ? 3.814 55.312 54.527 1.00 47.61 127 PHE A O 1
ATOM 1028 N N . THR A 1 148 ? 1.834 54.869 53.523 1.00 48.60 128 THR A N 1
ATOM 1029 C CA . THR A 1 148 ? 2.359 53.930 52.517 1.00 50.98 128 THR A CA 1
ATOM 1030 C C . THR A 1 148 ? 3.385 54.615 51.595 1.00 53.96 128 THR A C 1
ATOM 1031 O O . THR A 1 148 ? 4.211 53.931 50.970 1.00 54.62 128 THR A O 1
ATOM 1035 N N . ASP A 1 149 ? 3.372 55.945 51.537 1.00 54.97 129 ASP A N 1
ATOM 1036 C CA . ASP A 1 149 ? 4.383 56.659 50.754 1.00 59.13 129 ASP A CA 1
ATOM 1037 C C . ASP A 1 149 ? 5.720 56.928 51.527 1.00 58.75 129 ASP A C 1
ATOM 1038 O O . ASP A 1 149 ? 6.586 57.652 51.039 1.00 57.93 129 ASP A O 1
ATOM 1043 N N . LYS A 1 150 ? 5.865 56.359 52.720 1.00 57.43 130 LYS A N 1
ATOM 1044 C CA . LYS A 1 150 ? 7.041 56.620 53.561 1.00 56.96 130 LYS A CA 1
ATOM 1045 C C . LYS A 1 150 ? 7.710 55.298 53.887 1.00 56.40 130 LYS A C 1
ATOM 1046 O O . LYS A 1 150 ? 7.136 54.219 53.660 1.00 55.21 130 LYS A O 1
ATOM 1052 N N A GLU A 1 151 ? 8.936 55.391 54.406 0.50 56.43 131 GLU A N 1
ATOM 1053 N N B GLU A 1 151 ? 8.921 55.373 54.439 0.50 56.52 131 GLU A N 1
ATOM 1054 C CA A GLU A 1 151 ? 9.751 54.230 54.801 0.50 55.77 131 GLU A CA 1
ATOM 1055 C CA B GLU A 1 151 ? 9.735 54.183 54.760 0.50 56.08 131 GLU A CA 1
ATOM 1056 C C A GLU A 1 151 ? 9.348 53.754 56.187 0.50 54.87 131 GLU A C 1
ATOM 1057 C C B GLU A 1 151 ? 9.519 53.693 56.186 0.50 54.93 131 GLU A C 1
ATOM 1058 O O A GLU A 1 151 ? 9.315 54.598 57.101 0.50 54.43 131 GLU A O 1
ATOM 1059 O O B GLU A 1 151 ? 9.811 54.453 57.127 0.50 54.39 131 GLU A O 1
ATOM 1070 N N . PRO A 1 152 ? 9.039 52.423 56.359 1.00 53.55 132 PRO A N 1
ATOM 1071 C CA . PRO A 1 152 ? 8.895 51.892 57.742 1.00 52.80 132 PRO A CA 1
ATOM 1072 C C . PRO A 1 152 ? 10.121 52.192 58.611 1.00 53.52 132 PRO A C 1
ATOM 1073 O O . PRO A 1 152 ? 11.274 52.101 58.099 1.00 52.86 132 PRO A O 1
ATOM 1077 N N . GLY A 1 153 ? 9.883 52.613 59.857 1.00 53.86 133 GLY A N 1
ATOM 1078 C CA . GLY A 1 153 ? 10.965 53.015 60.781 1.00 59.07 133 GLY A CA 1
ATOM 1079 C C . GLY A 1 153 ? 11.574 54.410 60.604 1.00 60.77 133 GLY A C 1
ATOM 1080 O O . GLY A 1 153 ? 12.459 54.794 61.410 1.00 62.65 133 GLY A O 1
ATOM 1081 N N . ASP A 1 154 ? 11.140 55.168 59.587 1.00 60.71 134 ASP A N 1
ATOM 1082 C CA . ASP A 1 154 ? 11.550 56.566 59.441 1.00 62.02 134 ASP A CA 1
ATOM 1083 C C . ASP A 1 154 ? 10.925 57.375 60.601 1.00 62.06 134 ASP A C 1
ATOM 1084 O O . ASP A 1 154 ? 9.697 57.545 60.664 1.00 59.12 134 ASP A O 1
ATOM 1089 N N . VAL A 1 155 ? 11.785 57.843 61.520 1.00 63.47 135 VAL A N 1
ATOM 1090 C CA . VAL A 1 155 ? 11.353 58.581 62.732 1.00 65.59 135 VAL A CA 1
ATOM 1091 C C . VAL A 1 155 ? 10.513 59.850 62.478 1.00 65.39 135 VAL A C 1
ATOM 1092 O O . VAL A 1 155 ? 9.604 60.163 63.268 1.00 66.09 135 VAL A O 1
ATOM 1096 N N . ALA A 1 156 ? 10.789 60.565 61.391 1.00 63.36 136 ALA A N 1
ATOM 1097 C CA . ALA A 1 156 ? 10.039 61.746 61.085 1.00 62.77 136 ALA A CA 1
ATOM 1098 C C . ALA A 1 156 ? 8.654 61.355 60.536 1.00 61.59 136 ALA A C 1
ATOM 1099 O O . ALA A 1 156 ? 7.758 62.191 60.521 1.00 62.72 136 ALA A O 1
ATOM 1101 N N . ALA A 1 157 ? 8.456 60.106 60.094 1.00 57.91 137 ALA A N 1
ATOM 1102 C CA . ALA A 1 157 ? 7.157 59.717 59.527 1.00 55.80 137 ALA A CA 1
ATOM 1103 C C . ALA A 1 157 ? 6.333 58.806 60.491 1.00 54.05 137 ALA A C 1
ATOM 1104 O O . ALA A 1 157 ? 5.117 58.640 60.333 1.00 53.67 137 ALA A O 1
ATOM 1106 N N . GLU A 1 158 ? 7.025 58.200 61.458 1.00 51.68 138 GLU A N 1
ATOM 1107 C CA . GLU A 1 158 ? 6.481 57.125 62.239 1.00 50.25 138 GLU A CA 1
ATOM 1108 C C . GLU A 1 158 ? 5.405 57.628 63.241 1.00 49.45 138 GLU A C 1
ATOM 1109 O O . GLU A 1 158 ? 5.550 58.689 63.891 1.00 50.05 138 GLU A O 1
ATOM 1115 N N . GLU A 1 159 ? 4.338 56.865 63.364 1.00 47.38 139 GLU A N 1
ATOM 1116 C CA . GLU A 1 159 ? 3.368 57.106 64.410 1.00 47.25 139 GLU A CA 1
ATOM 1117 C C . GLU A 1 159 ? 3.359 55.886 65.327 1.00 44.42 139 GLU A C 1
ATOM 1118 O O . GLU A 1 159 ? 3.189 54.779 64.862 1.00 42.88 139 GLU A O 1
ATOM 1124 N N . VAL A 1 160 ? 3.520 56.104 66.628 1.00 44.42 140 VAL A N 1
ATOM 1125 C CA . VAL A 1 160 ? 3.373 55.049 67.626 1.00 44.72 140 VAL A CA 1
ATOM 1126 C C . VAL A 1 160 ? 1.884 54.822 67.917 1.00 44.46 140 VAL A C 1
ATOM 1127 O O . VAL A 1 160 ? 1.130 55.804 68.228 1.00 46.31 140 VAL A O 1
ATOM 1131 N N . ILE A 1 161 ? 1.439 53.573 67.825 1.00 40.31 141 ILE A N 1
ATOM 1132 C CA . ILE A 1 161 ? 0.025 53.264 68.078 1.00 41.67 141 ILE A CA 1
ATOM 1133 C C . ILE A 1 161 ? -0.079 52.857 69.556 1.00 41.48 141 ILE A C 1
ATOM 1134 O O . ILE A 1 161 ? -0.921 53.408 70.311 1.00 41.93 141 ILE A O 1
ATOM 1139 N N . ILE A 1 162 ? 0.688 51.801 69.929 1.00 39.89 142 ILE A N 1
ATOM 1140 C CA . ILE A 1 162 ? 0.606 51.280 71.320 1.00 40.88 142 ILE A CA 1
ATOM 1141 C C . ILE A 1 162 ? 2.014 50.937 71.705 1.00 40.09 142 ILE A C 1
ATOM 1142 O O . ILE A 1 162 ? 2.644 50.107 71.040 1.00 40.15 142 ILE A O 1
ATOM 1147 N N . ASP A 1 163 ? 2.509 51.588 72.739 1.00 39.36 143 ASP A N 1
ATOM 1148 C CA . ASP A 1 163 ? 3.786 51.186 73.325 1.00 37.80 143 ASP A CA 1
ATOM 1149 C C . ASP A 1 163 ? 3.527 50.202 74.510 1.00 37.67 143 ASP A C 1
ATOM 1150 O O . ASP A 1 163 ? 3.102 50.652 75.592 1.00 38.43 143 ASP A O 1
ATOM 1155 N N . VAL A 1 164 ? 3.716 48.891 74.299 1.00 36.50 144 VAL A N 1
ATOM 1156 C CA . VAL A 1 164 ? 3.421 47.894 75.356 1.00 36.24 144 VAL A CA 1
ATOM 1157 C C . VAL A 1 164 ? 4.285 48.146 76.572 1.00 38.06 144 VAL A C 1
ATOM 1158 O O . VAL A 1 164 ? 3.870 47.807 77.690 1.00 37.18 144 VAL A O 1
ATOM 1162 N N . ASN A 1 165 ? 5.465 48.758 76.398 1.00 35.81 145 ASN A N 1
ATOM 1163 C CA . ASN A 1 165 ? 6.251 49.089 77.611 1.00 39.09 145 ASN A CA 1
ATOM 1164 C C . ASN A 1 165 ? 5.536 50.058 78.577 1.00 40.81 145 ASN A C 1
ATOM 1165 O O . ASN A 1 165 ? 5.700 49.932 79.828 1.00 41.34 145 ASN A O 1
ATOM 1170 N N . GLN A 1 166 ? 4.770 51.008 78.003 1.00 39.48 146 GLN A N 1
ATOM 1171 C CA . GLN A 1 166 ? 3.945 51.944 78.810 1.00 39.57 146 GLN A CA 1
ATOM 1172 C C . GLN A 1 166 ? 2.759 51.191 79.426 1.00 40.22 146 GLN A C 1
ATOM 1173 O O . GLN A 1 166 ? 2.412 51.385 80.602 1.00 40.98 146 GLN A O 1
ATOM 1179 N N . VAL A 1 167 ? 2.142 50.300 78.627 1.00 39.24 147 VAL A N 1
ATOM 1180 C CA . VAL A 1 167 ? 1.006 49.471 79.131 1.00 39.26 147 VAL A CA 1
ATOM 1181 C C . VAL A 1 167 ? 1.493 48.620 80.349 1.00 39.88 147 VAL A C 1
ATOM 1182 O O . VAL A 1 167 ? 0.772 48.469 81.353 1.00 40.58 147 VAL A O 1
ATOM 1186 N N . ALA A 1 168 ? 2.716 48.062 80.252 1.00 40.15 148 ALA A N 1
ATOM 1187 C CA . ALA A 1 168 ? 3.215 47.167 81.304 1.00 41.94 148 ALA A CA 1
ATOM 1188 C C . ALA A 1 168 ? 3.825 47.879 82.541 1.00 43.61 148 ALA A C 1
ATOM 1189 O O . ALA A 1 168 ? 4.240 47.210 83.436 1.00 43.45 148 ALA A O 1
ATOM 1191 N N A GLU A 1 169 ? 3.855 49.216 82.570 0.50 45.27 149 GLU A N 1
ATOM 1192 N N B GLU A 1 169 ? 3.895 49.204 82.557 0.50 44.89 149 GLU A N 1
ATOM 1193 C CA A GLU A 1 169 ? 4.451 49.986 83.691 0.50 48.51 149 GLU A CA 1
ATOM 1194 C CA B GLU A 1 169 ? 4.559 49.909 83.659 0.50 47.61 149 GLU A CA 1
ATOM 1195 C C A GLU A 1 169 ? 3.946 49.504 85.043 0.50 48.34 149 GLU A C 1
ATOM 1196 C C B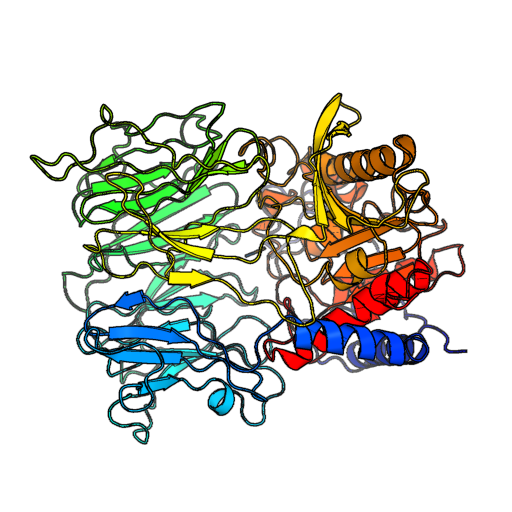 GLU A 1 169 ? 3.980 49.481 85.004 0.50 47.83 149 GLU A C 1
ATOM 1197 O O A GLU A 1 169 ? 2.732 49.487 85.277 0.50 48.63 149 GLU A O 1
ATOM 1198 O O B GLU A 1 169 ? 2.756 49.477 85.191 0.50 48.07 149 GLU A O 1
ATOM 1209 N N . GLY A 1 170 ? 4.875 49.139 85.933 1.00 48.07 150 GLY A N 1
ATOM 1210 C CA . GLY A 1 170 ? 4.527 48.659 87.252 1.00 47.46 150 GLY A CA 1
ATOM 1211 C C . GLY A 1 170 ? 4.024 47.192 87.313 1.00 47.84 150 GLY A C 1
ATOM 1212 O O . GLY A 1 170 ? 3.722 46.742 88.413 1.00 48.83 150 GLY A O 1
ATOM 1213 N N . LYS A 1 171 ? 3.910 46.456 86.185 1.00 44.21 151 LYS A N 1
ATOM 1214 C CA . LYS A 1 171 ? 3.320 45.152 86.208 1.00 43.03 151 LYS A CA 1
ATOM 1215 C C . LYS A 1 171 ? 4.411 44.121 86.054 1.00 43.08 151 LYS A C 1
ATOM 1216 O O . LYS A 1 171 ? 5.305 44.288 85.218 1.00 44.91 151 LYS A O 1
ATOM 1222 N N . ALA A 1 172 ? 4.293 43.001 86.732 1.00 43.09 152 ALA A N 1
ATOM 1223 C CA . ALA A 1 172 ? 5.269 41.937 86.627 1.00 42.71 152 ALA A CA 1
ATOM 1224 C C . ALA A 1 172 ? 5.139 41.168 85.287 1.00 41.95 152 ALA A C 1
ATOM 1225 O O . ALA A 1 172 ? 6.119 40.567 84.795 1.00 43.38 152 ALA A O 1
ATOM 1227 N N . PHE A 1 173 ? 3.926 41.152 84.723 1.00 38.83 153 PHE A N 1
ATOM 1228 C CA . PHE A 1 173 ? 3.657 40.345 83.521 1.00 35.95 153 PHE A CA 1
ATOM 1229 C C . PHE A 1 173 ? 2.664 41.121 82.694 1.00 35.29 153 PHE A C 1
ATOM 1230 O O . PHE A 1 173 ? 1.724 41.759 83.228 1.00 36.53 153 PHE A O 1
ATOM 1238 N N . CYS A 1 174 ? 2.833 41.102 81.386 1.00 34.88 154 CYS A N 1
ATOM 1239 C CA . CYS A 1 174 ? 1.955 41.957 80.534 1.00 35.31 154 CYS A CA 1
ATOM 1240 C C . CYS A 1 174 ? 1.913 41.327 79.133 1.00 34.58 154 CYS A C 1
ATOM 1241 O O . CYS A 1 174 ? 2.927 41.327 78.418 1.00 36.34 154 CYS A O 1
ATOM 1244 N N . ASP A 1 175 ? 0.773 40.710 78.788 1.00 33.95 155 ASP A N 1
ATOM 1245 C CA . ASP A 1 175 ? 0.603 40.162 77.488 1.00 32.62 155 ASP A CA 1
ATOM 1246 C C . ASP A 1 175 ? -0.451 41.043 76.716 1.00 33.06 155 ASP A C 1
ATOM 1247 O O . ASP A 1 175 ? -1.682 40.914 76.974 1.00 34.00 155 ASP A O 1
ATOM 1252 N N . VAL A 1 176 ? 0.034 41.844 75.769 1.00 34.26 156 VAL A N 1
ATOM 1253 C CA . VAL A 1 176 ? -0.874 42.574 74.840 1.00 33.93 156 VAL A CA 1
ATOM 1254 C C . VAL A 1 176 ? -0.993 41.668 73.594 1.00 34.72 156 VAL A C 1
ATOM 1255 O O . VAL A 1 176 ? 0.011 41.389 72.873 1.00 34.69 156 VAL A O 1
ATOM 1259 N N . MET A 1 177 ? -2.159 41.099 73.388 1.00 35.31 157 MET A N 1
ATOM 1260 C CA A MET A 1 177 ? -2.308 40.077 72.358 0.50 34.60 157 MET A CA 1
ATOM 1261 C CA B MET A 1 177 ? -2.308 40.072 72.357 0.50 34.84 157 MET A CA 1
ATOM 1262 C C . MET A 1 177 ? -2.622 40.653 70.982 1.00 35.24 157 MET A C 1
ATOM 1263 O O . MET A 1 177 ? -2.029 40.220 69.973 1.00 35.34 157 MET A O 1
ATOM 1272 N N . GLU A 1 178 ? -3.603 41.554 70.908 1.00 35.68 158 GLU A N 1
ATOM 1273 C CA . GLU A 1 178 ? -4.079 42.130 69.628 1.00 35.06 158 GLU A CA 1
ATOM 1274 C C . GLU A 1 178 ? -4.143 43.656 69.759 1.00 36.54 158 GLU A C 1
ATOM 1275 O O . GLU A 1 178 ? -4.427 44.174 70.882 1.00 35.93 158 GLU A O 1
ATOM 1281 N N . VAL A 1 179 ? -3.891 44.359 68.631 1.00 35.93 159 VAL A N 1
ATOM 1282 C CA . VAL A 1 179 ? -3.991 45.830 68.571 1.00 35.80 159 VAL A CA 1
ATOM 1283 C C . VAL A 1 179 ? -4.693 46.044 67.244 1.00 37.06 159 VAL A C 1
ATOM 1284 O O . VAL A 1 179 ? -4.182 45.591 66.197 1.00 37.95 159 VAL A O 1
ATOM 1288 N N . LYS A 1 180 ? -5.887 46.654 67.267 1.00 37.88 160 LYS A N 1
ATOM 1289 C CA . LYS A 1 180 ? -6.706 46.696 66.032 1.00 37.79 160 LYS A CA 1
ATOM 1290 C C . LYS A 1 180 ? -7.235 48.101 65.930 1.00 38.29 160 LYS A C 1
ATOM 1291 O O . LYS A 1 180 ? -8.059 48.548 66.743 1.00 38.02 160 LYS A O 1
ATOM 1297 N N . PRO A 1 181 ? -6.822 48.812 64.899 1.00 41.13 161 PRO A N 1
ATOM 1298 C CA . PRO A 1 181 ? -7.397 50.134 64.611 1.00 41.35 161 PRO A CA 1
ATOM 1299 C C . PRO A 1 181 ? -8.793 49.979 64.020 1.00 41.97 161 PRO A C 1
ATOM 1300 O O . PRO A 1 181 ? -9.046 49.018 63.291 1.00 41.86 161 PRO A O 1
ATOM 1304 N N . ALA A 1 182 ? -9.686 50.893 64.340 1.00 40.81 162 ALA A N 1
ATOM 1305 C CA . ALA A 1 182 ? -11.079 50.828 63.858 1.00 43.16 162 ALA A CA 1
ATOM 1306 C C . ALA A 1 182 ? -11.223 51.399 62.429 1.00 44.81 162 ALA A C 1
ATOM 1307 O O . ALA A 1 182 ? -10.850 52.570 62.174 1.00 44.18 162 ALA A O 1
ATOM 1309 N N . PRO A 1 183 ? -11.863 50.625 61.523 1.00 48.31 163 PRO A N 1
ATOM 1310 C CA . PRO A 1 183 ? -12.181 51.238 60.184 1.00 48.88 163 PRO A CA 1
ATOM 1311 C C . PRO A 1 183 ? -13.317 52.275 60.340 1.00 50.04 163 PRO A C 1
ATOM 1312 O O . PRO A 1 183 ? -14.105 52.144 61.249 1.00 49.47 163 PRO A O 1
ATOM 1316 N N . PRO A 1 184 ? -13.456 53.259 59.406 1.00 52.39 164 PRO A N 1
ATOM 1317 C CA . PRO A 1 184 ? -12.622 53.364 58.226 1.00 52.72 164 PRO A CA 1
ATOM 1318 C C . PRO A 1 184 ? -11.283 54.170 58.487 1.00 52.43 164 PRO A C 1
ATOM 1319 O O . PRO A 1 184 ? -10.337 54.065 57.702 1.00 52.94 164 PRO A O 1
ATOM 1323 N N . GLU A 1 185 ? -11.243 54.973 59.568 1.00 50.61 165 GLU A N 1
ATOM 1324 C CA . GLU A 1 185 ? -10.182 56.009 59.759 1.00 49.70 165 GLU A CA 1
ATOM 1325 C C . GLU A 1 185 ? -8.915 55.421 60.353 1.00 47.12 165 GLU A C 1
ATOM 1326 O O . GLU A 1 185 ? -7.852 56.054 60.248 1.00 46.24 165 GLU A O 1
ATOM 1332 N N . HIS A 1 186 ? -9.063 54.302 61.078 1.00 43.97 166 HIS A N 1
ATOM 1333 C CA . HIS A 1 186 ? -7.969 53.723 61.876 1.00 44.04 166 HIS A CA 1
ATOM 1334 C C . HIS A 1 186 ? -7.424 54.728 62.894 1.00 44.27 166 HIS A C 1
ATOM 1335 O O . HIS A 1 186 ? -6.213 54.754 63.126 1.00 44.31 166 HIS A O 1
ATOM 1342 N N . ASP A 1 187 ? -8.284 55.513 63.510 1.00 43.06 167 ASP A N 1
ATOM 1343 C CA . ASP A 1 187 ? -7.874 56.501 64.526 1.00 43.69 167 ASP A CA 1
ATOM 1344 C C . ASP A 1 187 ? -8.114 55.912 65.924 1.00 43.88 167 ASP A C 1
ATOM 1345 O O . ASP A 1 187 ? -7.255 55.962 66.787 1.00 45.40 167 ASP A O 1
ATOM 1350 N N . LEU A 1 188 ? -9.340 55.424 66.146 1.00 43.32 168 LEU A N 1
ATOM 1351 C CA . LEU A 1 188 ? -9.671 54.697 67.356 1.00 42.48 168 LEU A CA 1
ATOM 1352 C C . LEU A 1 188 ? -8.999 53.336 67.324 1.00 41.17 168 LEU A C 1
ATOM 1353 O O . LEU A 1 188 ? -9.015 52.652 66.296 1.00 41.70 168 LEU A O 1
ATOM 1358 N N . VAL A 1 189 ? -8.360 52.925 68.417 1.00 40.73 169 VAL A N 1
ATOM 1359 C CA A VAL A 1 189 ? -7.646 51.643 68.438 0.50 39.12 169 VAL A CA 1
ATOM 1360 C CA B VAL A 1 189 ? -7.697 51.609 68.407 0.50 40.32 169 VAL A CA 1
ATOM 1361 C C . VAL A 1 189 ? -8.128 50.843 69.647 1.00 40.53 169 VAL A C 1
ATOM 1362 O O . VAL A 1 189 ? -8.236 51.428 70.757 1.00 42.50 169 VAL A O 1
ATOM 1369 N N . ALA A 1 190 ? -8.404 49.546 69.460 1.00 38.23 170 ALA A N 1
ATOM 1370 C CA . ALA A 1 190 ? -8.670 48.662 70.573 1.00 36.08 170 ALA A CA 1
ATOM 1371 C C . ALA A 1 190 ? -7.448 47.802 70.781 1.00 36.34 170 ALA A C 1
ATOM 1372 O O . ALA A 1 190 ? -6.794 47.392 69.787 1.00 36.27 170 ALA A O 1
ATOM 1374 N N . PHE A 1 191 ? -7.161 47.467 72.025 1.00 34.60 171 PHE A N 1
ATOM 1375 C CA . PHE A 1 191 ? -6.033 46.488 72.302 1.00 33.90 171 PHE A CA 1
ATOM 1376 C C . PHE A 1 191 ? -6.418 45.595 73.457 1.00 35.60 171 PHE A C 1
ATOM 1377 O O . PHE A 1 191 ? -7.184 46.032 74.358 1.00 37.38 171 PHE A O 1
ATOM 1385 N N . SER A 1 192 ? -5.939 44.329 73.430 1.00 34.39 172 SER A N 1
ATOM 1386 C CA . SER A 1 192 ? -6.353 43.383 74.501 1.00 34.13 172 SER A CA 1
ATOM 1387 C C . SER A 1 192 ? -5.123 43.092 75.427 1.00 34.88 172 SER A C 1
ATOM 1388 O O . SER A 1 192 ? -3.989 42.956 74.948 1.00 33.26 172 SER A O 1
ATOM 1391 N N . VAL A 1 193 ? -5.358 43.049 76.752 1.00 34.59 173 VAL A N 1
ATOM 1392 C CA . VAL A 1 193 ? -4.219 42.920 77.664 1.00 33.88 173 VAL A CA 1
ATOM 1393 C C . VAL A 1 193 ? -4.575 41.905 78.769 1.00 33.03 173 VAL A C 1
ATOM 1394 O O . VAL A 1 193 ? -5.702 41.937 79.352 1.00 33.76 173 VAL A O 1
ATOM 1398 N N . ASP A 1 194 ? -3.625 41.036 79.085 1.00 32.79 174 ASP A N 1
ATOM 1399 C CA . ASP A 1 194 ? -3.784 40.029 80.178 1.00 32.39 174 ASP A CA 1
ATOM 1400 C C . ASP A 1 194 ? -2.569 40.344 81.077 1.00 34.74 174 ASP A C 1
ATOM 1401 O O . ASP A 1 194 ? -1.407 40.213 80.589 1.00 33.00 174 ASP A O 1
ATOM 1406 N N . MET A 1 195 ? -2.830 40.737 82.333 1.00 34.61 175 MET A N 1
ATOM 1407 C CA . MET A 1 195 ? -1.756 41.063 83.288 1.00 35.75 175 MET A CA 1
ATOM 1408 C C . MET A 1 195 ? -1.393 39.898 84.239 1.00 37.32 175 MET A C 1
ATOM 1409 O O . MET A 1 195 ? -0.576 40.099 85.168 1.00 37.16 175 MET A O 1
ATOM 1414 N N . SER A 1 196 ? -1.944 38.690 84.032 1.00 35.71 176 SER A N 1
ATOM 1415 C CA . SER A 1 196 ? -1.634 37.568 84.978 1.00 35.96 176 SER A CA 1
ATOM 1416 C C . SER A 1 196 ? -1.076 36.313 84.224 1.00 34.40 176 SER A C 1
ATOM 1417 O O . SER A 1 196 ? -0.183 35.565 84.788 1.00 35.17 176 SER A O 1
ATOM 1420 N N . GLY A 1 197 ? -1.549 36.092 82.958 1.00 33.00 177 GLY A N 1
ATOM 1421 C CA . GLY A 1 197 ? -1.090 34.883 82.176 1.00 32.63 177 GLY A CA 1
ATOM 1422 C C . GLY A 1 197 ? -2.157 33.827 82.129 1.00 34.10 177 GLY A C 1
ATOM 1423 O O . GLY A 1 197 ? -1.989 32.744 81.529 1.00 32.74 177 GLY A O 1
ATOM 1424 N N . ASN A 1 198 ? -3.324 34.141 82.721 1.00 34.21 178 ASN A N 1
ATOM 1425 C CA . ASN A 1 198 ? -4.421 33.155 82.573 1.00 34.92 178 ASN A CA 1
ATOM 1426 C C . ASN A 1 198 ? -5.189 33.288 81.209 1.00 34.93 178 ASN A C 1
ATOM 1427 O O . ASN A 1 198 ? -6.144 32.524 80.980 1.00 33.70 178 ASN A O 1
ATOM 1432 N N . GLU A 1 199 ? -4.707 34.142 80.291 1.00 33.46 179 GLU A N 1
ATOM 1433 C CA . GLU A 1 199 ? -5.291 34.311 78.922 1.00 34.33 179 GLU A CA 1
ATOM 1434 C C . GLU A 1 199 ? -6.765 34.744 78.979 1.00 34.65 179 GLU A C 1
ATOM 1435 O O . GLU A 1 199 ? -7.556 34.445 78.041 1.00 33.90 179 GLU A O 1
ATOM 1441 N N . VAL A 1 200 ? -7.109 35.500 80.038 1.00 33.25 180 VAL A N 1
ATOM 1442 C CA . VAL A 1 200 ? -8.441 36.225 80.079 1.00 32.08 180 VAL A CA 1
ATOM 1443 C C . VAL A 1 200 ? -7.970 37.671 79.958 1.00 34.35 180 VAL A C 1
ATOM 1444 O O . VAL A 1 200 ? -7.076 38.161 80.762 1.00 34.45 180 VAL A O 1
ATOM 1448 N N . TYR A 1 201 ? -8.543 38.392 79.001 1.00 32.94 181 TYR A N 1
ATOM 1449 C CA . TYR A 1 201 ? -7.990 39.698 78.570 1.00 34.63 181 TYR A CA 1
ATOM 1450 C C . TYR A 1 201 ? -9.044 40.760 78.692 1.00 32.89 181 TYR A C 1
ATOM 1451 O O . TYR A 1 201 ? -10.248 40.517 78.528 1.00 35.50 181 TYR A O 1
ATOM 1460 N N . THR A 1 202 ? -8.612 41.955 79.004 1.00 34.76 182 THR A N 1
ATOM 1461 C CA . THR A 1 202 ? -9.451 43.143 78.945 1.00 34.08 182 THR A CA 1
ATOM 1462 C C . THR A 1 202 ? -9.190 43.875 77.642 1.00 35.79 182 THR A C 1
ATOM 1463 O O . THR A 1 202 ? -8.004 44.127 77.294 1.00 37.41 182 THR A O 1
ATOM 1467 N N . ILE A 1 203 ? -10.295 44.318 76.973 1.00 35.93 183 ILE A N 1
ATOM 1468 C CA . ILE A 1 203 ? -10.137 45.148 75.772 1.00 37.27 183 ILE A CA 1
ATOM 1469 C C . ILE A 1 203 ? -10.206 46.628 76.225 1.00 38.61 183 ILE A C 1
ATOM 1470 O O . ILE A 1 203 ? -11.164 47.043 76.889 1.00 37.95 183 ILE A O 1
ATOM 1475 N N . GLU A 1 204 ? -9.175 47.404 75.891 1.00 38.83 184 GLU A N 1
ATOM 1476 C CA . GLU A 1 204 ? -9.112 48.869 76.211 1.00 40.12 184 GLU A CA 1
ATOM 1477 C C . GLU A 1 204 ? -8.952 49.643 74.924 1.00 39.83 184 GLU A C 1
ATOM 1478 O O . GLU A 1 204 ? -8.740 49.031 73.824 1.00 36.85 184 GLU A O 1
ATOM 1484 N N . PHE A 1 205 ? -9.047 50.982 75.012 1.00 39.57 185 PHE A N 1
ATOM 1485 C CA . PHE A 1 205 ? -9.109 51.786 73.802 1.00 41.99 185 PHE A CA 1
ATOM 1486 C C . PHE A 1 205 ? -8.269 53.032 73.946 1.00 42.61 185 PHE A C 1
ATOM 1487 O O . PHE A 1 205 ? -8.099 53.535 75.048 1.00 42.62 185 PHE A O 1
ATOM 1495 N N . LYS A 1 206 ? -7.822 53.553 72.825 1.00 42.68 186 LYS A N 1
ATOM 1496 C CA . LYS A 1 206 ? -7.123 54.810 72.797 1.00 45.12 186 LYS A CA 1
ATOM 1497 C C . LYS A 1 206 ? -7.400 55.447 71.419 1.00 44.06 186 LYS A C 1
ATOM 1498 O O . LYS A 1 206 ? -7.792 54.756 70.474 1.00 43.59 186 LYS A O 1
ATOM 1504 N N . ARG A 1 207 ? -7.270 56.760 71.321 1.00 43.99 187 ARG A N 1
ATOM 1505 C CA . ARG A 1 207 ? -7.464 57.455 70.043 1.00 43.96 187 ARG A CA 1
ATOM 1506 C C . ARG A 1 207 ? -6.051 57.984 69.662 1.00 46.49 187 ARG A C 1
ATOM 1507 O O . ARG A 1 207 ? -5.393 58.702 70.437 1.00 49.67 187 ARG A O 1
ATOM 1515 N N . ILE A 1 208 ? -5.553 57.552 68.521 1.00 45.51 188 ILE A N 1
ATOM 1516 C CA . ILE A 1 208 ? -4.249 57.920 68.103 1.00 48.51 188 ILE A CA 1
ATOM 1517 C C . ILE A 1 208 ? -4.100 59.444 67.918 1.00 51.83 188 ILE A C 1
ATOM 1518 O O . ILE A 1 208 ? -3.048 60.018 68.310 1.00 54.01 188 ILE A O 1
ATOM 1523 N N . SER A 1 209 ? -5.092 60.100 67.320 1.00 53.39 189 SER A N 1
ATOM 1524 C CA . SER A 1 209 ? -5.049 61.564 67.031 1.00 56.76 189 SER A CA 1
ATOM 1525 C C . SER A 1 209 ? -5.270 62.412 68.293 1.00 59.78 189 SER A C 1
ATOM 1526 O O . SER A 1 209 ? -5.158 63.622 68.238 1.00 60.16 189 SER A O 1
ATOM 1529 N N . ASP A 1 210 ? -5.637 61.778 69.416 1.00 62.23 190 ASP A N 1
ATOM 1530 C CA . ASP A 1 210 ? -5.838 62.468 70.687 1.00 64.82 190 ASP A CA 1
ATOM 1531 C C . ASP A 1 210 ? -5.327 61.583 71.840 1.00 66.90 190 ASP A C 1
ATOM 1532 O O . ASP A 1 210 ? -6.121 60.983 72.571 1.00 62.97 190 ASP A O 1
ATOM 1537 N N . PRO A 1 211 ? -3.983 61.515 72.012 1.00 70.49 191 PRO A N 1
ATOM 1538 C CA . PRO A 1 211 ? -3.453 60.477 72.919 1.00 73.30 191 PRO A CA 1
ATOM 1539 C C . PRO A 1 211 ? -3.831 60.665 74.430 1.00 75.43 191 PRO A C 1
ATOM 1540 O O . PRO A 1 211 ? -3.772 59.680 75.195 1.00 75.97 191 PRO A O 1
ATOM 1544 N N . SER A 1 212 ? -4.271 61.876 74.816 1.00 76.37 192 SER A N 1
ATOM 1545 C CA . SER A 1 212 ? -4.690 62.161 76.198 1.00 78.18 192 SER A CA 1
ATOM 1546 C C . SER A 1 212 ? -6.221 62.103 76.415 1.00 77.98 192 SER A C 1
ATOM 1547 O O . SER A 1 212 ? -6.689 62.419 77.511 1.00 79.10 192 SER A O 1
ATOM 1550 N N . GLN A 1 213 ? -7.000 61.767 75.380 1.00 76.01 193 GLN A N 1
ATOM 1551 C CA . GLN A 1 213 ? -8.414 61.512 75.548 1.00 74.04 193 GLN A CA 1
ATOM 1552 C C . GLN A 1 213 ? -8.485 60.100 76.143 1.00 72.02 193 GLN A C 1
ATOM 1553 O O . GLN A 1 213 ? -7.989 59.111 75.545 1.00 71.21 193 GLN A O 1
ATOM 1559 N N . THR A 1 214 ? -9.075 60.042 77.333 1.00 68.97 194 THR A N 1
ATOM 1560 C CA . THR A 1 214 ? -9.378 58.792 78.054 1.00 66.49 194 THR A CA 1
ATOM 1561 C C . THR A 1 214 ? -10.662 58.269 77.486 1.00 63.33 194 THR A C 1
ATOM 1562 O O . THR A 1 214 ? -11.685 58.968 77.464 1.00 63.72 194 THR A O 1
ATOM 1566 N N . ILE A 1 215 ? -10.629 57.043 76.990 1.00 59.84 195 ILE A N 1
ATOM 1567 C CA . ILE A 1 215 ? -11.841 56.431 76.493 1.00 57.08 195 ILE A CA 1
ATOM 1568 C C . ILE A 1 215 ? -12.283 55.521 77.631 1.00 56.06 195 ILE A C 1
ATOM 1569 O O . ILE A 1 215 ? -11.489 54.675 78.108 1.00 57.20 195 ILE A O 1
ATOM 1574 N N . ALA A 1 216 ? -13.509 55.727 78.111 1.00 53.74 196 ALA A N 1
ATOM 1575 C CA . ALA A 1 216 ? -13.955 55.023 79.308 1.00 52.59 196 ALA A CA 1
ATOM 1576 C C . ALA A 1 216 ? -14.220 53.532 79.071 1.00 50.92 196 ALA A C 1
ATOM 1577 O O . ALA A 1 216 ? -14.099 52.718 80.007 1.00 50.75 196 ALA A O 1
ATOM 1579 N N . ASP A 1 217 ? -14.569 53.135 77.845 1.00 49.41 197 ASP A N 1
ATOM 1580 C CA . ASP A 1 217 ? -15.055 51.695 77.605 1.00 47.27 197 ASP A CA 1
ATOM 1581 C C . ASP A 1 217 ? -13.997 50.686 77.984 1.00 47.03 197 ASP A C 1
ATOM 1582 O O . ASP A 1 217 ? -12.823 50.878 77.619 1.00 44.29 197 ASP A O 1
ATOM 1587 N N . LYS A 1 218 ? -14.382 49.619 78.707 1.00 47.02 198 LYS A N 1
ATOM 1588 C CA A LYS A 1 218 ? -13.481 48.464 79.025 0.70 48.60 198 LYS A CA 1
ATOM 1589 C CA B LYS A 1 218 ? -13.477 48.486 78.914 0.30 46.93 198 LYS A CA 1
ATOM 1590 C C . LYS A 1 218 ? -14.343 47.256 78.739 1.00 46.86 198 LYS A C 1
ATOM 1591 O O . LYS A 1 218 ? -15.530 47.254 79.144 1.00 47.74 198 LYS A O 1
ATOM 1602 N N . VAL A 1 219 ? -13.803 46.258 78.064 1.00 41.28 199 VAL A N 1
ATOM 1603 C CA . VAL A 1 219 ? -14.512 45.016 77.909 1.00 40.43 199 VAL A CA 1
ATOM 1604 C C . VAL A 1 219 ? -13.711 43.924 78.614 1.00 40.71 199 VAL A C 1
ATOM 1605 O O . VAL A 1 219 ? -12.613 43.606 78.166 1.00 37.74 199 VAL A O 1
ATOM 1609 N N A SER A 1 220 ? -14.247 43.376 79.702 0.50 41.06 200 SER A N 1
ATOM 1610 N N B SER A 1 220 ? -14.212 43.382 79.718 0.50 40.40 200 SER A N 1
ATOM 1611 C CA A SER A 1 220 ? -13.523 42.363 80.509 0.50 40.98 200 SER A CA 1
ATOM 1612 C CA B SER A 1 220 ? -13.448 42.344 80.452 0.50 39.68 200 SER A CA 1
ATOM 1613 C C A SER A 1 220 ? -13.994 40.944 80.234 0.50 40.47 200 SER A C 1
ATOM 1614 C C B SER A 1 220 ? -13.948 40.947 80.160 0.50 39.78 200 SER A C 1
ATOM 1615 O O A SER A 1 220 ? -15.110 40.745 79.717 0.50 41.25 200 SER A O 1
ATOM 1616 O O B SER A 1 220 ? -15.031 40.763 79.570 0.50 40.56 200 SER A O 1
ATOM 1621 N N . GLY A 1 221 ? -13.147 39.967 80.579 1.00 40.41 201 GLY A N 1
ATOM 1622 C CA . GLY A 1 221 ? -13.510 38.541 80.533 1.00 36.76 201 GLY A CA 1
ATOM 1623 C C . GLY A 1 221 ? -13.359 37.928 79.129 1.00 36.92 201 GLY A C 1
ATOM 1624 O O . GLY A 1 221 ? -14.053 36.930 78.835 1.00 37.34 201 GLY A O 1
ATOM 1625 N N . THR A 1 222 ? -12.523 38.569 78.251 1.00 35.96 202 THR A N 1
ATOM 1626 C CA . THR A 1 222 ? -12.474 38.145 76.843 1.00 34.48 202 THR A CA 1
ATOM 1627 C C . THR A 1 222 ? -11.315 37.183 76.571 1.00 34.99 202 THR A C 1
ATOM 1628 O O . THR A 1 222 ? -10.423 37.025 77.421 1.00 36.78 202 THR A O 1
ATOM 1632 N N . ASN A 1 223 ? -11.328 36.583 75.358 1.00 32.95 203 ASN A N 1
ATOM 1633 C CA . ASN A 1 223 ? -10.227 35.686 74.952 1.00 32.61 203 ASN A CA 1
ATOM 1634 C C . ASN A 1 223 ? -9.099 36.512 74.251 1.00 33.03 203 ASN A C 1
ATOM 1635 O O . ASN A 1 223 ? -8.207 35.929 73.641 1.00 34.67 203 ASN A O 1
ATOM 1640 N N . GLY A 1 224 ? -9.206 37.862 74.265 1.00 34.01 204 GLY A N 1
ATOM 1641 C CA . GLY A 1 224 ? -8.149 38.716 73.689 1.00 34.04 204 GLY A CA 1
ATOM 1642 C C . GLY A 1 224 ? -8.256 39.017 72.185 1.00 34.81 204 GLY A C 1
ATOM 1643 O O . GLY A 1 224 ? -7.458 39.833 71.664 1.00 37.01 204 GLY A O 1
ATOM 1644 N N . GLU A 1 225 ? -9.192 38.361 71.476 1.00 34.48 205 GLU A N 1
ATOM 1645 C CA . GLU A 1 225 ? -9.396 38.673 70.079 1.00 35.30 205 GLU A CA 1
ATOM 1646 C C . GLU A 1 225 ? -10.339 39.872 69.966 1.00 35.13 205 GLU A C 1
ATOM 1647 O O . GLU A 1 225 ? -11.331 40.050 70.764 1.00 36.66 205 GLU A O 1
ATOM 1653 N N . ILE A 1 226 ? -10.050 40.676 68.944 1.00 36.46 206 ILE A N 1
ATOM 1654 C CA . ILE A 1 226 ? -10.789 41.892 68.691 1.00 35.29 206 ILE A CA 1
ATOM 1655 C C . ILE A 1 226 ? -11.169 41.902 67.232 1.00 36.55 206 ILE A C 1
ATOM 1656 O O . ILE A 1 226 ? -10.249 41.795 66.348 1.00 33.83 206 ILE A O 1
ATOM 1661 N N . VAL A 1 227 ? -12.479 42.078 66.923 1.00 34.49 207 VAL A N 1
ATOM 1662 C CA . VAL A 1 227 ? -12.846 42.205 65.505 1.00 35.82 207 VAL A CA 1
ATOM 1663 C C . VAL A 1 227 ? -13.771 43.420 65.424 1.00 37.73 207 VAL A C 1
ATOM 1664 O O . VAL A 1 227 ? -14.902 43.361 65.977 1.00 37.58 207 VAL A O 1
ATOM 1668 N N . TRP A 1 228 ? -13.356 44.477 64.718 1.00 36.95 208 TRP A N 1
ATOM 1669 C CA . TRP A 1 228 ? -14.278 45.654 64.601 1.00 38.49 208 TRP A CA 1
ATOM 1670 C C . TRP A 1 228 ? -15.511 45.305 63.756 1.00 40.89 208 TRP A C 1
ATOM 1671 O O . TRP A 1 228 ? -15.448 44.419 62.883 1.00 41.32 208 TRP A O 1
ATOM 1682 N N . GLY A 1 229 ? -16.620 46.023 63.989 1.00 42.06 209 GLY A N 1
ATOM 1683 C CA . GLY A 1 229 ? -17.746 45.919 63.140 1.00 45.12 209 GLY A CA 1
ATOM 1684 C C . GLY A 1 229 ? -17.422 46.691 61.839 1.00 47.61 209 GLY A C 1
ATOM 1685 O O . GLY A 1 229 ? -16.238 47.068 61.514 1.00 45.89 209 GLY A O 1
ATOM 1686 N N . PRO A 1 230 ? -18.477 46.973 61.093 1.00 48.89 210 PRO A N 1
ATOM 1687 C CA . PRO A 1 230 ? -18.208 47.597 59.777 1.00 49.27 210 PRO A CA 1
ATOM 1688 C C . PRO A 1 230 ? -17.615 49.059 59.920 1.00 50.71 210 PRO A C 1
ATOM 1689 O O . PRO A 1 230 ? -17.033 49.651 58.978 1.00 49.57 210 PRO A O 1
ATOM 1693 N N . ASP A 1 231 ? -17.782 49.656 61.101 1.00 51.01 211 ASP A N 1
ATOM 1694 C CA . ASP A 1 231 ? -17.252 51.005 61.306 1.00 51.51 211 ASP A CA 1
ATOM 1695 C C . ASP A 1 231 ? -16.815 51.096 62.770 1.00 49.49 211 ASP A C 1
ATOM 1696 O O . ASP A 1 231 ? -16.900 50.074 63.518 1.00 48.45 211 ASP A O 1
ATOM 1701 N N . HIS A 1 232 ? -16.443 52.317 63.177 1.00 47.10 212 HIS A N 1
ATOM 1702 C CA . HIS A 1 232 ? -15.813 52.498 64.501 1.00 46.63 212 HIS A CA 1
ATOM 1703 C C . HIS A 1 232 ? -16.865 52.478 65.632 1.00 46.33 212 HIS A C 1
ATOM 1704 O O . HIS A 1 232 ? -16.502 52.657 66.796 1.00 46.68 212 HIS A O 1
ATOM 1711 N N . THR A 1 233 ? -18.134 52.205 65.320 1.00 44.67 213 THR A N 1
ATOM 1712 C CA . THR A 1 233 ? -19.179 52.342 66.406 1.00 46.25 213 THR A CA 1
ATOM 1713 C C . THR A 1 233 ? -19.377 51.052 67.216 1.00 46.02 213 THR A C 1
ATOM 1714 O O . THR A 1 233 ? -19.997 51.080 68.277 1.00 46.45 213 THR A O 1
ATOM 1718 N N . SER A 1 234 ? -18.856 49.925 66.731 1.00 43.04 214 SER A N 1
ATOM 1719 C CA . SER A 1 234 ? -19.068 48.690 67.447 1.00 42.06 214 SER A CA 1
ATOM 1720 C C . SER A 1 234 ? -17.969 47.684 67.103 1.00 41.15 214 SER A C 1
ATOM 1721 O O . SER A 1 234 ? -17.314 47.765 66.051 1.00 40.22 214 SER A O 1
ATOM 1724 N N . LEU A 1 235 ? -17.768 46.749 68.015 1.00 39.76 215 LEU A N 1
ATOM 1725 C CA A LEU A 1 235 ? -16.833 45.656 67.792 0.50 38.58 215 LEU A CA 1
ATOM 1726 C CA B LEU A 1 235 ? -16.848 45.646 67.765 0.50 39.12 215 LEU A CA 1
ATOM 1727 C C . LEU A 1 235 ? -17.391 44.338 68.364 1.00 38.98 215 LEU A C 1
ATOM 1728 O O . LEU A 1 235 ? -18.338 44.345 69.172 1.00 41.10 215 LEU A O 1
ATOM 1737 N N . PHE A 1 236 ? -16.759 43.199 67.974 1.00 37.60 216 PHE A N 1
ATOM 1738 C CA . PHE A 1 236 ? -17.129 41.868 68.430 1.00 36.79 216 PHE A CA 1
ATOM 1739 C C . PHE A 1 236 ? -16.029 41.280 69.283 1.00 36.63 216 PHE A C 1
ATOM 1740 O O . PHE A 1 236 ? -14.858 41.598 69.118 1.00 35.46 216 PHE A O 1
ATOM 1748 N N . TYR A 1 237 ? -16.382 40.401 70.193 1.00 35.61 217 TYR A N 1
ATOM 1749 C CA . TYR A 1 237 ? -15.414 39.796 71.095 1.00 35.98 217 TYR A CA 1
ATOM 1750 C C . TYR A 1 237 ? -16.002 38.520 71.613 1.00 36.95 217 TYR A C 1
ATOM 1751 O O . TYR A 1 237 ? -17.245 38.247 71.376 1.00 36.70 217 TYR A O 1
ATOM 1760 N N . VAL A 1 238 ? -15.142 37.704 72.247 1.00 35.43 218 VAL A N 1
ATOM 1761 C CA . VAL A 1 238 ? -15.518 36.343 72.676 1.00 35.45 218 VAL A CA 1
ATOM 1762 C C . VAL A 1 238 ? -15.203 36.234 74.177 1.00 36.24 218 VAL A C 1
ATOM 1763 O O . VAL A 1 238 ? -14.113 36.639 74.619 1.00 36.02 218 VAL A O 1
ATOM 1767 N N . THR A 1 239 ? -16.152 35.685 74.971 1.00 36.07 219 THR A N 1
ATOM 1768 C CA . THR A 1 239 ? -15.946 35.491 76.383 1.00 34.95 219 THR A CA 1
ATOM 1769 C C . THR A 1 239 ? -15.857 34.020 76.700 1.00 37.06 219 THR A C 1
ATOM 1770 O O . THR A 1 239 ? -16.158 33.163 75.867 1.00 35.24 219 THR A O 1
ATOM 1774 N N . LYS A 1 240 ? -15.392 33.747 77.916 1.00 39.56 220 LYS A N 1
ATOM 1775 C CA . LYS A 1 240 ? -15.139 32.417 78.397 1.00 41.28 220 LYS A CA 1
ATOM 1776 C C . LYS A 1 240 ? -16.071 32.059 79.570 1.00 41.61 220 LYS A C 1
ATOM 1777 O O . LYS A 1 240 ? -16.459 32.948 80.343 1.00 46.57 220 LYS A O 1
ATOM 1783 N N . ASP A 1 241 ? -16.415 30.788 79.721 1.00 42.18 221 ASP A N 1
ATOM 1784 C CA . ASP A 1 241 ? -17.204 30.344 80.871 1.00 42.11 221 ASP A CA 1
ATOM 1785 C C . ASP A 1 241 ? -16.217 30.217 82.122 1.00 41.52 221 ASP A C 1
ATOM 1786 O O . ASP A 1 241 ? -14.966 30.548 82.057 1.00 42.26 221 ASP A O 1
ATOM 1791 N N A GLU A 1 242 ? -16.750 29.764 83.266 0.50 42.56 222 GLU A N 1
ATOM 1792 N N B GLU A 1 242 ? -16.780 29.738 83.220 0.50 42.88 222 GLU A N 1
ATOM 1793 C CA A GLU A 1 242 ? -15.915 29.615 84.498 0.50 41.91 222 GLU A CA 1
ATOM 1794 C CA B GLU A 1 242 ? -16.020 29.581 84.452 0.50 42.68 222 GLU A CA 1
ATOM 1795 C C A GLU A 1 242 ? -14.931 28.434 84.422 0.50 40.87 222 GLU A C 1
ATOM 1796 C C B GLU A 1 242 ? -14.832 28.611 84.269 0.50 41.99 222 GLU A C 1
ATOM 1797 O O A GLU A 1 242 ? -14.176 28.207 85.400 0.50 38.24 222 GLU A O 1
ATOM 1798 O O B GLU A 1 242 ? -13.800 28.740 84.977 0.50 41.85 222 GLU A O 1
ATOM 1809 N N . THR A 1 243 ? -14.944 27.663 83.312 1.00 39.75 223 THR A N 1
ATOM 1810 C CA . THR A 1 243 ? -13.852 26.686 83.063 1.00 38.62 223 THR A CA 1
ATOM 1811 C C . THR A 1 243 ? -12.947 27.187 81.938 1.00 35.77 223 THR A C 1
ATOM 1812 O O . THR A 1 243 ? -12.164 26.427 81.401 1.00 34.28 223 THR A O 1
ATOM 1816 N N . LEU A 1 244 ? -13.118 28.478 81.586 1.00 33.62 224 LEU A N 1
ATOM 1817 C CA . LEU A 1 244 ? -12.262 29.216 80.627 1.00 30.86 224 LEU A CA 1
ATOM 1818 C C . LEU A 1 244 ? -12.491 28.710 79.210 1.00 32.18 224 LEU A C 1
ATOM 1819 O O . LEU A 1 244 ? -11.691 29.032 78.304 1.00 34.04 224 LEU A O 1
ATOM 1824 N N . ARG A 1 245 ? -13.648 28.096 78.968 1.00 32.79 225 ARG A N 1
ATOM 1825 C CA . ARG A 1 245 ? -13.993 27.627 77.588 1.00 33.34 225 ARG A CA 1
ATOM 1826 C C . ARG A 1 245 ? -14.616 28.830 76.873 1.00 33.12 225 ARG A C 1
ATOM 1827 O O . ARG A 1 245 ? -15.571 29.448 77.360 1.00 36.20 225 ARG A O 1
ATOM 1835 N N . GLU A 1 246 ? -14.144 29.154 75.673 1.00 32.86 226 GLU A N 1
ATOM 1836 C CA . GLU A 1 246 ? -14.773 30.243 74.858 1.00 31.95 226 GLU A CA 1
ATOM 1837 C C . GLU A 1 246 ? -16.181 29.772 74.501 1.00 33.06 226 GLU A C 1
ATOM 1838 O O . GLU A 1 246 ? -16.370 28.739 73.853 1.00 34.55 226 GLU A O 1
ATOM 1844 N N . ASN A 1 247 ? -17.202 30.522 74.907 1.00 34.68 227 ASN A N 1
ATOM 1845 C CA . ASN A 1 247 ? -18.533 30.012 74.687 1.00 33.76 227 ASN A CA 1
ATOM 1846 C C . ASN A 1 247 ? -19.511 31.014 74.154 1.00 34.96 227 ASN A C 1
ATOM 1847 O O . ASN A 1 247 ? -20.669 30.620 73.869 1.00 37.40 227 ASN A O 1
ATOM 1852 N N . LYS A 1 248 ? -19.128 32.294 74.108 1.00 34.15 228 LYS A N 1
ATOM 1853 C CA . LYS A 1 248 ? -20.062 33.325 73.693 1.00 36.03 228 LYS A CA 1
ATOM 1854 C C . LYS A 1 248 ? -19.366 34.343 72.810 1.00 36.17 228 LYS A C 1
ATOM 1855 O O . LYS A 1 248 ? -18.223 34.749 73.103 1.00 36.42 228 LYS A O 1
ATOM 1861 N N . VAL A 1 249 ? -20.107 34.831 71.789 1.00 36.03 229 VAL A N 1
ATOM 1862 C CA . VAL A 1 249 ? -19.673 35.948 70.944 1.00 36.05 229 VAL A CA 1
ATOM 1863 C C . VAL A 1 249 ? -20.677 37.117 71.143 1.00 36.50 229 VAL A C 1
ATOM 1864 O O . VAL A 1 249 ? -21.908 36.906 71.230 1.00 37.90 229 VAL A O 1
ATOM 1868 N N . TRP A 1 250 ? -20.144 38.329 71.271 1.00 36.43 230 TRP A N 1
ATOM 1869 C CA . TRP A 1 250 ? -20.913 39.510 71.666 1.00 37.49 230 TRP A CA 1
ATOM 1870 C C . TRP A 1 250 ? -20.546 40.655 70.724 1.00 39.47 230 TRP A C 1
ATOM 1871 O O . TRP A 1 250 ? -19.494 40.693 70.076 1.00 39.14 230 TRP A O 1
ATOM 1882 N N . ARG A 1 251 ? -21.443 41.627 70.702 1.00 39.05 231 ARG A N 1
ATOM 1883 C CA . ARG A 1 251 ? -21.180 42.925 70.094 1.00 40.22 231 ARG A CA 1
ATOM 1884 C C . ARG A 1 251 ? -21.172 43.997 71.207 1.00 41.20 231 ARG A C 1
ATOM 1885 O O . ARG A 1 251 ? -22.146 44.104 72.002 1.00 41.76 231 ARG A O 1
ATOM 1893 N N . HIS A 1 252 ? -20.109 44.795 71.259 1.00 41.51 232 HIS A N 1
ATOM 1894 C CA . HIS A 1 252 ? -20.089 45.963 72.106 1.00 42.03 232 HIS A CA 1
ATOM 1895 C C . HIS A 1 252 ? -20.264 47.220 71.272 1.00 43.15 232 HIS A C 1
ATOM 1896 O O . HIS A 1 252 ? -19.529 47.418 70.292 1.00 43.23 232 HIS A O 1
ATOM 1903 N N . VAL A 1 253 ? -21.182 48.109 71.680 1.00 43.70 233 VAL A N 1
ATOM 1904 C CA . VAL A 1 253 ? -21.347 49.366 71.009 1.00 46.62 233 VAL A CA 1
ATOM 1905 C C . VAL A 1 253 ? -20.582 50.397 71.824 1.00 46.84 233 VAL A C 1
ATOM 1906 O O . VAL A 1 253 ? -20.793 50.522 73.037 1.00 45.80 233 VAL A O 1
ATOM 1910 N N . MET A 1 254 ? -19.667 51.104 71.161 1.00 45.23 234 MET A N 1
ATOM 1911 C CA . MET A 1 254 ? -18.851 52.132 71.828 1.00 47.14 234 MET A CA 1
ATOM 1912 C C . MET A 1 254 ? -19.674 53.184 72.542 1.00 47.51 234 MET A C 1
ATOM 1913 O O . MET A 1 254 ? -20.655 53.731 71.983 1.00 47.00 234 MET A O 1
ATOM 1918 N N . GLY A 1 255 ? -19.294 53.449 73.791 1.00 49.04 235 GLY A N 1
ATOM 1919 C CA . GLY A 1 255 ? -20.013 54.429 74.622 1.00 50.06 235 GLY A CA 1
ATOM 1920 C C . GLY A 1 255 ? -21.100 53.761 75.488 1.00 51.20 235 GLY A C 1
ATOM 1921 O O . GLY A 1 255 ? -21.737 54.452 76.259 1.00 52.17 235 GLY A O 1
ATOM 1922 N N . LYS A 1 256 ? -21.334 52.451 75.338 1.00 50.13 236 LYS A N 1
ATOM 1923 C CA . LYS A 1 256 ? -22.278 51.722 76.226 1.00 51.18 236 LYS A CA 1
ATOM 1924 C C . LYS A 1 256 ? -21.515 50.996 77.342 1.00 50.56 236 LYS A C 1
ATOM 1925 O O . LYS A 1 256 ? -20.311 50.757 77.253 1.00 50.96 236 LYS A O 1
ATOM 1931 N N . LEU A 1 257 ? -22.224 50.588 78.376 1.00 49.57 237 LEU A N 1
ATOM 1932 C CA . LEU A 1 257 ? -21.631 49.725 79.440 1.00 48.73 237 LEU A CA 1
ATOM 1933 C C . LEU A 1 257 ? -21.490 48.333 78.844 1.00 46.87 237 LEU A C 1
ATOM 1934 O O . LEU A 1 257 ? -22.297 47.952 77.999 1.00 46.92 237 LEU A O 1
ATOM 1939 N N . GLN A 1 258 ? -20.535 47.540 79.293 1.00 45.63 238 GLN A N 1
ATOM 1940 C CA . GLN A 1 258 ? -20.510 46.193 78.844 1.00 44.36 238 GLN A CA 1
ATOM 1941 C C . GLN A 1 258 ? -21.761 45.403 79.216 1.00 45.10 238 GLN A C 1
ATOM 1942 O O . GLN A 1 258 ? -22.130 44.467 78.476 1.00 45.28 238 GLN A O 1
ATOM 1948 N N . SER A 1 259 ? -22.424 45.761 80.324 1.00 46.00 239 SER A N 1
ATOM 1949 C CA . SER A 1 259 ? -23.667 45.057 80.675 1.00 46.80 239 SER A CA 1
ATOM 1950 C C . SER A 1 259 ? -24.796 45.269 79.592 1.00 47.78 239 SER A C 1
ATOM 1951 O O . SER A 1 259 ? -25.831 44.508 79.550 1.00 48.81 239 SER A O 1
ATOM 1954 N N . GLU A 1 260 ? -24.637 46.277 78.725 1.00 47.18 240 GLU A N 1
ATOM 1955 C CA . GLU A 1 260 ? -25.623 46.469 77.638 1.00 49.06 240 GLU A CA 1
ATOM 1956 C C . GLU A 1 260 ? -25.234 45.703 76.378 1.00 47.13 240 GLU A C 1
ATOM 1957 O O . GLU A 1 260 ? -26.032 45.763 75.388 1.00 49.30 240 GLU A O 1
ATOM 1963 N N . ASP A 1 261 ? -24.036 45.051 76.363 1.00 44.15 241 ASP A N 1
ATOM 1964 C CA . ASP A 1 261 ? -23.652 44.264 75.164 1.00 42.55 241 ASP A CA 1
ATOM 1965 C C . ASP A 1 261 ? -24.622 43.134 74.841 1.00 44.91 241 ASP A C 1
ATOM 1966 O O . ASP A 1 261 ? -25.236 42.547 75.749 1.00 46.06 241 ASP A O 1
ATOM 1971 N N . VAL A 1 262 ? -24.789 42.844 73.548 1.00 45.20 242 VAL A N 1
ATOM 1972 C CA . VAL A 1 262 ? -25.727 41.826 73.053 1.00 45.36 242 VAL A CA 1
ATOM 1973 C C . VAL A 1 262 ? -24.935 40.550 72.657 1.00 43.40 242 VAL A C 1
ATOM 1974 O O . VAL A 1 262 ? -23.920 40.626 71.931 1.00 43.67 242 VAL A O 1
ATOM 1978 N N . CYS A 1 263 ? -25.383 39.396 73.161 1.00 40.59 243 CYS A N 1
ATOM 1979 C CA . CYS A 1 263 ? -24.766 38.103 72.858 1.00 40.40 243 CYS A CA 1
ATOM 1980 C C . CYS A 1 263 ? -25.355 37.606 71.552 1.00 40.18 243 CYS A C 1
ATOM 1981 O O . CYS A 1 263 ? -26.565 37.495 71.433 1.00 42.22 243 CYS A O 1
ATOM 1984 N N . LEU A 1 264 ? -24.518 37.437 70.541 1.00 39.19 244 LEU A N 1
ATOM 1985 C CA . LEU A 1 264 ? -24.929 37.018 69.182 1.00 39.88 244 LEU A CA 1
ATOM 1986 C C . LEU A 1 264 ? -24.944 35.492 69.076 1.00 38.24 244 LEU A C 1
ATOM 1987 O O . LEU A 1 264 ? -25.654 34.911 68.199 1.00 39.42 244 LEU A O 1
ATOM 1992 N N . TYR A 1 265 ? -24.218 34.789 69.973 1.00 35.20 245 TYR A N 1
ATOM 1993 C CA . TYR A 1 265 ? -24.044 33.344 69.773 1.00 35.71 245 TYR A CA 1
ATOM 1994 C C . TYR A 1 265 ? -23.576 32.719 71.087 1.00 35.84 245 TYR A C 1
ATOM 1995 O O . TYR A 1 265 ? -22.664 33.276 71.758 1.00 36.07 245 TYR A O 1
ATOM 2004 N N . GLU A 1 266 ? -24.187 31.602 71.454 1.00 34.85 246 GLU A N 1
ATOM 2005 C CA . GLU A 1 266 ? -23.733 30.874 72.655 1.00 37.32 246 GLU A CA 1
ATOM 2006 C C . GLU A 1 266 ? -23.550 29.395 72.331 1.00 36.22 246 GLU A C 1
ATOM 2007 O O . GLU A 1 266 ? -24.402 28.785 71.718 1.00 39.41 246 GLU A O 1
ATOM 2013 N N . GLU A 1 267 ? -22.404 28.800 72.671 1.00 33.37 247 GLU A N 1
ATOM 2014 C CA . GLU A 1 267 ? -22.217 27.388 72.471 1.00 35.29 247 GLU A CA 1
ATOM 2015 C C . GLU A 1 267 ? -22.304 26.702 73.833 1.00 36.85 247 GLU A C 1
ATOM 2016 O O . GLU A 1 267 ? -21.396 26.883 74.668 1.00 36.73 247 GLU A O 1
ATOM 2022 N N . HIS A 1 268 ? -23.434 26.023 74.095 1.00 37.57 248 HIS A N 1
ATOM 2023 C CA . HIS A 1 268 ? -23.658 25.395 75.395 1.00 39.67 248 HIS A CA 1
ATOM 2024 C C . HIS A 1 268 ? -22.923 24.041 75.521 1.00 38.71 248 HIS A C 1
ATOM 2025 O O . HIS A 1 268 ? -22.799 23.526 76.658 1.00 39.00 248 HIS A O 1
ATOM 2032 N N . ASN A 1 269 ? -22.480 23.416 74.407 1.00 36.64 249 ASN A N 1
ATOM 2033 C CA . ASN A 1 269 ? -21.939 22.031 74.563 1.00 35.52 249 ASN A CA 1
ATOM 2034 C C . ASN A 1 269 ? -20.419 22.132 74.909 1.00 36.73 249 ASN A C 1
ATOM 2035 O O . ASN A 1 269 ? -19.661 22.671 74.123 1.00 35.60 249 ASN A O 1
ATOM 2040 N N . PRO A 1 270 ? -20.013 21.611 76.080 1.00 34.99 250 PRO A N 1
ATOM 2041 C CA . PRO A 1 270 ? -18.633 21.781 76.559 1.00 36.63 250 PRO A CA 1
ATOM 2042 C C . PRO A 1 270 ? -17.562 21.127 75.724 1.00 32.25 250 PRO A C 1
ATOM 2043 O O . PRO A 1 270 ? -16.357 21.425 75.917 1.00 32.41 250 PRO A O 1
ATOM 2047 N N . LEU A 1 271 ? -17.947 20.229 74.807 1.00 33.48 251 LEU A N 1
ATOM 2048 C CA . LEU A 1 271 ? -16.922 19.675 73.841 1.00 34.63 251 LEU A CA 1
ATOM 2049 C C . LEU A 1 271 ? -16.415 20.793 72.938 1.00 34.37 251 LEU A C 1
ATOM 2050 O O . LEU A 1 271 ? -15.319 20.669 72.376 1.00 35.72 251 LEU A O 1
ATOM 2055 N N . PHE A 1 272 ? -17.268 21.802 72.707 1.00 33.90 252 PHE A N 1
ATOM 2056 C CA . PHE A 1 272 ? -17.021 22.798 71.646 1.00 32.36 252 PHE A CA 1
ATOM 2057 C C . PHE A 1 272 ? -16.634 24.140 72.192 1.00 34.12 252 PHE A C 1
ATOM 2058 O O . PHE A 1 272 ? -17.125 24.579 73.269 1.00 36.01 252 PHE A O 1
ATOM 2066 N N A SER A 1 273 ? -15.737 24.819 71.474 0.50 32.09 253 SER A N 1
ATOM 2067 N N B SER A 1 273 ? -15.761 24.829 71.439 0.50 32.45 253 SER A N 1
ATOM 2068 C CA A SER A 1 273 ? -15.468 26.197 71.822 0.50 32.74 253 SER A CA 1
ATOM 2069 C CA B SER A 1 273 ? -15.434 26.204 71.782 0.50 33.39 253 SER A CA 1
ATOM 2070 C C A SER A 1 273 ? -16.010 27.069 70.698 0.50 33.66 253 SER A C 1
ATOM 2071 C C B SER A 1 273 ? -15.758 27.193 70.661 0.50 34.35 253 SER A C 1
ATOM 2072 O O A SER A 1 273 ? -16.086 26.606 69.515 0.50 31.99 253 SER A O 1
ATOM 2073 O O B SER A 1 273 ? -15.443 26.945 69.462 0.50 34.25 253 SER A O 1
ATOM 2078 N N . ALA A 1 274 ? -16.369 28.311 71.067 1.00 34.67 254 ALA A N 1
ATOM 2079 C CA . ALA A 1 274 ? -16.868 29.352 70.115 1.00 35.48 254 ALA A CA 1
ATOM 2080 C C . ALA A 1 274 ? -15.683 30.093 69.498 1.00 35.43 254 ALA A C 1
ATOM 2081 O O . ALA A 1 274 ? -14.610 30.239 70.096 1.00 36.47 254 ALA A O 1
ATOM 2083 N N . PHE A 1 275 ? -15.850 30.590 68.273 1.00 36.10 255 PHE A N 1
ATOM 2084 C CA . PHE A 1 275 ? -14.723 31.324 67.606 1.00 36.48 255 PHE A CA 1
ATOM 2085 C C . PHE A 1 275 ? -15.404 32.342 66.705 1.00 36.41 255 PHE A C 1
ATOM 2086 O O . PHE A 1 275 ? -16.635 32.223 66.408 1.00 36.82 255 PHE A O 1
ATOM 2094 N N A MET A 1 276 ? -14.622 33.306 66.250 0.50 36.73 256 MET A N 1
ATOM 2095 N N B MET A 1 276 ? -14.672 33.397 66.344 0.50 36.33 256 MET A N 1
ATOM 2096 C CA A MET A 1 276 ? -15.104 34.284 65.320 0.50 36.70 256 MET A CA 1
ATOM 2097 C CA B MET A 1 276 ? -15.113 34.362 65.331 0.50 36.22 256 MET A CA 1
ATOM 2098 C C A MET A 1 276 ? -13.908 34.905 64.563 0.50 36.15 256 MET A C 1
ATOM 2099 C C B MET A 1 276 ? -13.884 34.842 64.536 0.50 35.79 256 MET A C 1
ATOM 2100 O O A MET A 1 276 ? -12.813 35.016 65.092 0.50 36.27 256 MET A O 1
ATOM 2101 O O B MET A 1 276 ? -12.751 34.796 65.010 0.50 35.52 256 MET A O 1
ATOM 2110 N N . TYR A 1 277 ? -14.097 35.270 63.298 1.00 35.10 257 TYR A N 1
ATOM 2111 C CA . TYR A 1 277 ? -13.094 36.003 62.572 1.00 35.96 257 TYR A CA 1
ATOM 2112 C C . TYR A 1 277 ? -13.793 36.734 61.410 1.00 36.67 257 TYR A C 1
ATOM 2113 O O . TYR A 1 277 ? -14.879 36.314 60.980 1.00 36.06 257 TYR A O 1
ATOM 2122 N N . LYS A 1 278 ? -13.144 37.797 60.899 1.00 37.02 258 LYS A N 1
ATOM 2123 C CA . LYS A 1 278 ? -13.705 38.565 59.791 1.00 36.71 258 LYS A CA 1
ATOM 2124 C C . LYS A 1 278 ? -13.215 38.004 58.436 1.00 36.64 258 LYS A C 1
ATOM 2125 O O . LYS A 1 278 ? -11.998 37.661 58.303 1.00 37.17 258 LYS A O 1
ATOM 2131 N N . ALA A 1 279 ? -14.102 37.949 57.434 1.00 37.21 259 ALA A N 1
ATOM 2132 C CA . ALA A 1 279 ? -13.749 37.534 56.088 1.00 36.76 259 ALA A CA 1
ATOM 2133 C C . ALA A 1 279 ? -12.699 38.581 55.592 1.00 37.07 259 ALA A C 1
ATOM 2134 O O . ALA A 1 279 ? -12.738 39.794 55.968 1.00 35.32 259 ALA A O 1
ATOM 2136 N N . ALA A 1 280 ? -11.817 38.145 54.711 1.00 35.75 260 ALA A N 1
ATOM 2137 C CA . ALA A 1 280 ? -10.746 39.000 54.208 1.00 38.40 260 ALA A CA 1
ATOM 2138 C C . ALA A 1 280 ? -11.298 40.228 53.461 1.00 36.74 260 ALA A C 1
ATOM 2139 O O . ALA A 1 280 ? -10.628 41.221 53.453 1.00 36.98 260 ALA A O 1
ATOM 2141 N N . ASP A 1 281 ? -12.445 40.173 52.787 1.00 36.15 261 ASP A N 1
ATOM 2142 C CA . ASP A 1 281 ? -12.943 41.423 52.163 1.00 35.90 261 ASP A CA 1
ATOM 2143 C C . ASP A 1 281 ? -13.711 42.353 53.169 1.00 35.85 261 ASP A C 1
ATOM 2144 O O . ASP A 1 281 ? -14.249 43.405 52.744 1.00 37.90 261 ASP A O 1
ATOM 2149 N N . THR A 1 282 ? -13.809 41.924 54.444 1.00 35.01 262 THR A N 1
ATOM 2150 C CA . THR A 1 282 ? -14.441 42.694 55.570 1.00 35.28 262 THR A CA 1
ATOM 2151 C C . THR A 1 282 ? -15.945 42.736 55.554 1.00 35.67 262 THR A C 1
ATOM 2152 O O . THR A 1 282 ? -16.549 43.429 56.381 1.00 38.25 262 THR A O 1
ATOM 2156 N N . ASN A 1 283 ? -16.553 42.012 54.611 1.00 33.79 263 ASN A N 1
ATOM 2157 C CA . ASN A 1 283 ? -18.015 42.079 54.494 1.00 35.00 263 ASN A CA 1
ATOM 2158 C C . ASN A 1 283 ? -18.804 41.102 55.337 1.00 36.43 263 ASN A C 1
ATOM 2159 O O . ASN A 1 283 ? -20.016 41.198 55.343 1.00 36.78 263 ASN A O 1
ATOM 2164 N N . THR A 1 284 ? -18.160 40.114 55.943 1.00 35.73 264 THR A N 1
ATOM 2165 C CA . THR A 1 284 ? -18.902 39.043 56.612 1.00 34.76 264 THR A CA 1
ATOM 2166 C C . THR A 1 284 ? -18.043 38.697 57.865 1.00 36.40 264 THR A C 1
ATOM 2167 O O . THR A 1 284 ? -16.802 38.668 57.770 1.00 36.10 264 THR A O 1
ATOM 2171 N N . LEU A 1 285 ? -18.725 38.360 58.954 1.00 34.80 265 LEU A N 1
ATOM 2172 C CA . LEU A 1 285 ? -18.069 37.791 60.132 1.00 36.90 265 LEU A CA 1
ATOM 2173 C C . LEU A 1 285 ? -18.443 36.296 60.098 1.00 37.86 265 LEU A C 1
ATOM 2174 O O . LEU A 1 285 ? -19.577 35.920 59.911 1.00 38.35 265 LEU A O 1
ATOM 2179 N N . CYS A 1 286 ? -17.462 35.434 60.227 1.00 37.87 266 CYS A N 1
ATOM 2180 C CA . CYS A 1 286 ? -17.668 33.978 60.479 1.00 36.43 266 CYS A CA 1
ATOM 2181 C C . CYS A 1 286 ? -17.655 33.742 61.989 1.00 36.82 266 CYS A C 1
ATOM 2182 O O . CYS A 1 286 ? -16.697 34.150 62.658 1.00 37.89 266 CYS A O 1
ATOM 2185 N N . ILE A 1 287 ? -18.730 33.104 62.495 1.00 34.93 267 ILE A N 1
ATOM 2186 C CA . ILE A 1 287 ? -18.858 32.748 63.922 1.00 36.77 267 ILE A CA 1
ATOM 2187 C C . ILE A 1 287 ? -19.209 31.274 63.983 1.00 36.22 267 ILE A C 1
ATOM 2188 O O . ILE A 1 287 ? -20.013 30.765 63.189 1.00 37.88 267 ILE A O 1
ATOM 2193 N N . GLY A 1 288 ? -18.613 30.554 64.901 1.00 37.17 268 GLY A N 1
ATOM 2194 C CA . GLY A 1 288 ? -19.011 29.161 65.002 1.00 38.01 268 GLY A CA 1
ATOM 2195 C C . GLY A 1 288 ? -18.460 28.470 66.220 1.00 37.24 268 GLY A C 1
ATOM 2196 O O . GLY A 1 288 ? -17.999 29.114 67.182 1.00 37.78 268 GLY A O 1
ATOM 2197 N N . SER A 1 289 ? -18.505 27.154 66.131 1.00 36.81 269 SER A N 1
ATOM 2198 C CA . SER A 1 289 ? -18.101 26.256 67.214 1.00 35.71 269 SER A CA 1
ATOM 2199 C C . SER A 1 289 ? -17.173 25.191 66.661 1.00 35.48 269 SER A C 1
ATOM 2200 O O . SER A 1 289 ? -17.396 24.718 65.520 1.00 36.19 269 SER A O 1
ATOM 2203 N N . GLN A 1 290 ? -16.179 24.749 67.441 1.00 34.64 270 GLN A N 1
ATOM 2204 C CA . GLN A 1 290 ? -15.345 23.631 66.985 1.00 34.02 270 GLN A CA 1
ATOM 2205 C C . GLN A 1 290 ? -14.947 22.799 68.174 1.00 34.59 270 GLN A C 1
ATOM 2206 O O . GLN A 1 290 ? -14.686 23.315 69.299 1.00 33.50 270 GLN A O 1
ATOM 2212 N N . SER A 1 291 ? -14.867 21.503 67.901 1.00 34.15 271 SER A N 1
ATOM 2213 C CA . SER A 1 291 ? -14.357 20.535 68.882 1.00 32.44 271 SER A CA 1
ATOM 2214 C C . SER A 1 291 ? -13.367 19.731 68.021 1.00 32.64 271 SER A C 1
ATOM 2215 O O . SER A 1 291 ? -13.315 19.933 66.745 1.00 34.21 271 SER A O 1
ATOM 2218 N N . PRO A 1 292 ? -12.564 18.842 68.648 1.00 33.03 272 PRO A N 1
ATOM 2219 C CA . PRO A 1 292 ? -11.537 18.162 67.837 1.00 33.83 272 PRO A CA 1
ATOM 2220 C C . PRO A 1 292 ? -12.199 17.379 66.670 1.00 34.78 272 PRO A C 1
ATOM 2221 O O . PRO A 1 292 ? -11.598 17.194 65.594 1.00 35.52 272 PRO A O 1
ATOM 2225 N N . GLU A 1 293 ? -13.346 16.782 66.885 1.00 33.36 273 GLU A N 1
ATOM 2226 C CA . GLU A 1 293 ? -14.018 15.992 65.808 1.00 36.28 273 GLU A CA 1
ATOM 2227 C C . GLU A 1 293 ? -14.914 16.816 64.851 1.00 33.73 273 GLU A C 1
ATOM 2228 O O . GLU A 1 293 ? -15.241 16.316 63.790 1.00 33.62 273 GLU A O 1
ATOM 2234 N N . THR A 1 294 ? -15.382 18.004 65.225 1.00 33.85 274 THR A N 1
ATOM 2235 C CA . THR A 1 294 ? -16.606 18.540 64.558 1.00 34.32 274 THR A CA 1
ATOM 2236 C C . THR A 1 294 ? -16.545 20.058 64.487 1.00 35.26 274 THR A C 1
ATOM 2237 O O . THR A 1 294 ? -16.190 20.695 65.494 1.00 35.15 274 THR A O 1
ATOM 2241 N N . ALA A 1 295 ? -17.043 20.646 63.385 1.00 33.67 275 ALA A N 1
ATOM 2242 C CA . ALA A 1 295 ? -17.092 22.106 63.321 1.00 35.34 275 ALA A CA 1
ATOM 2243 C C . ALA A 1 295 ? -18.504 22.523 62.922 1.00 34.22 275 ALA A C 1
ATOM 2244 O O . ALA A 1 295 ? -19.242 21.743 62.263 1.00 35.58 275 ALA A O 1
ATOM 2246 N N . GLU A 1 296 ? -18.845 23.776 63.220 1.00 31.83 276 GLU A N 1
ATOM 2247 C CA . GLU A 1 296 ? -20.075 24.353 62.697 1.00 34.14 276 GLU A CA 1
ATOM 2248 C C . GLU A 1 296 ? -19.834 25.836 62.487 1.00 35.29 276 GLU A C 1
ATOM 2249 O O . GLU A 1 296 ? -19.212 26.508 63.372 1.00 36.74 276 GLU A O 1
ATOM 2255 N N . VAL A 1 297 ? -20.188 26.352 61.282 1.00 35.42 277 VAL A N 1
ATOM 2256 C CA . VAL A 1 297 ? -19.882 27.809 60.991 1.00 34.69 277 VAL A CA 1
ATOM 2257 C C . VAL A 1 297 ? -21.205 28.505 60.667 1.00 35.00 277 VAL A C 1
ATOM 2258 O O . VAL A 1 297 ? -22.057 27.918 60.021 1.00 35.61 277 VAL A O 1
ATOM 2262 N N . HIS A 1 298 ? -21.314 29.729 61.109 1.00 33.43 278 HIS A N 1
ATOM 2263 C CA . HIS A 1 298 ? -22.448 30.631 60.766 1.00 34.20 278 HIS A CA 1
ATOM 2264 C C . HIS A 1 298 ? -21.825 31.900 60.178 1.00 36.03 278 HIS A C 1
ATOM 2265 O O . HIS A 1 298 ? -20.687 32.286 60.516 1.00 36.86 278 HIS A O 1
ATOM 2272 N N . LEU A 1 299 ? -22.553 32.556 59.305 1.00 35.18 279 LEU A N 1
ATOM 2273 C CA . LEU A 1 299 ? -22.120 33.821 58.702 1.00 35.18 279 LEU A CA 1
ATOM 2274 C C . LEU A 1 299 ? -22.997 34.967 59.237 1.00 36.32 279 LEU A C 1
ATOM 2275 O O . LEU A 1 299 ? -24.220 34.851 59.375 1.00 37.99 279 LEU A O 1
ATOM 2280 N N . LEU A 1 300 ? -22.352 36.087 59.520 1.00 36.57 280 LEU A N 1
ATOM 2281 C CA . LEU A 1 300 ? -23.083 37.320 59.874 1.00 37.36 280 LEU A CA 1
ATOM 2282 C C . LEU A 1 300 ? -22.745 38.365 58.804 1.00 37.75 280 LEU A C 1
ATOM 2283 O O . LEU A 1 300 ? -21.608 38.792 58.688 1.00 37.12 280 LEU A O 1
ATOM 2288 N N . ASP A 1 301 ? -23.753 38.826 58.066 1.00 36.84 281 ASP A N 1
ATOM 2289 C CA . ASP A 1 301 ? -23.524 39.867 57.035 1.00 36.57 281 ASP A CA 1
ATOM 2290 C C . ASP A 1 301 ? -23.144 41.183 57.759 1.00 38.72 281 ASP A C 1
ATOM 2291 O O . ASP A 1 301 ? -23.844 41.587 58.702 1.00 40.61 281 ASP A O 1
ATOM 2296 N N . LEU A 1 302 ? -22.012 41.793 57.424 1.00 37.90 282 LEU A N 1
ATOM 2297 C CA . LEU A 1 302 ? -21.617 43.150 57.981 1.00 38.78 282 LEU A CA 1
ATOM 2298 C C . LEU A 1 302 ? -22.039 44.383 57.128 1.00 41.60 282 LEU A C 1
ATOM 2299 O O . LEU A 1 302 ? -21.711 45.535 57.505 1.00 42.75 282 LEU A O 1
ATOM 2304 N N . ARG A 1 303 ? -22.777 44.123 56.020 1.00 42.07 283 ARG A N 1
ATOM 2305 C CA A ARG A 1 303 ? -23.280 45.129 55.050 0.50 44.46 283 ARG A CA 1
ATOM 2306 C CA B ARG A 1 303 ? -23.225 45.176 55.111 0.50 42.81 283 ARG A CA 1
ATOM 2307 C C . ARG A 1 303 ? -24.660 45.663 55.424 1.00 45.61 283 ARG A C 1
ATOM 2308 O O . ARG A 1 303 ? -25.227 46.493 54.685 1.00 46.80 283 ARG A O 1
ATOM 2323 N N . LYS A 1 304 ? -25.254 45.193 56.528 1.00 47.83 284 LYS A N 1
ATOM 2324 C CA . LYS A 1 304 ? -26.663 45.588 56.857 1.00 51.67 284 LYS A CA 1
ATOM 2325 C C . LYS A 1 304 ? -26.794 46.377 58.174 1.00 53.51 284 LYS A C 1
ATOM 2326 O O . LYS A 1 304 ? -27.858 46.324 58.868 1.00 54.11 284 LYS A O 1
ATOM 2332 N N . GLY A 1 305 ? -25.746 47.156 58.480 1.00 53.90 285 GLY A N 1
ATOM 2333 C CA . GLY A 1 305 ? -25.806 48.102 59.594 1.00 57.91 285 GLY A CA 1
ATOM 2334 C C . GLY A 1 305 ? -25.358 47.441 60.892 1.00 60.09 285 GLY A C 1
ATOM 2335 O O . GLY A 1 305 ? -25.098 46.185 60.929 1.00 60.45 285 GLY A O 1
ATOM 2336 N N . ASN A 1 306 ? -25.292 48.271 61.945 1.00 61.47 286 ASN A N 1
ATOM 2337 C CA . ASN A 1 306 ? -24.785 47.867 63.292 1.00 63.02 286 ASN A CA 1
ATOM 2338 C C . ASN A 1 306 ? -25.800 47.166 64.233 1.00 61.26 286 ASN A C 1
ATOM 2339 O O . ASN A 1 306 ? -25.449 46.789 65.328 1.00 61.84 286 ASN A O 1
ATOM 2344 N N . ALA A 1 307 ? -27.034 46.972 63.768 1.00 58.62 287 ALA A N 1
ATOM 2345 C CA . ALA A 1 307 ? -28.051 46.239 64.501 1.00 56.97 287 ALA A CA 1
ATOM 2346 C C . ALA A 1 307 ? -28.431 44.857 63.906 1.00 54.97 287 ALA A C 1
ATOM 2347 O O . ALA A 1 307 ? -29.311 44.158 64.469 1.00 54.13 287 ALA A O 1
ATOM 2349 N N . HIS A 1 308 ? -27.837 44.496 62.757 1.00 51.80 288 HIS A N 1
ATOM 2350 C CA . HIS A 1 308 ? -28.075 43.203 62.121 1.00 49.41 288 HIS A CA 1
ATOM 2351 C C . HIS A 1 308 ? -27.314 42.105 62.894 1.00 49.02 288 HIS A C 1
ATOM 2352 O O . HIS A 1 308 ? -26.073 42.064 62.817 1.00 48.15 288 HIS A O 1
ATOM 2359 N N . ASN A 1 309 ? -28.033 41.244 63.620 1.00 47.00 289 ASN A N 1
ATOM 2360 C CA . ASN A 1 309 ? -27.401 40.211 64.453 1.00 49.13 289 ASN A CA 1
ATOM 2361 C C . ASN A 1 309 ? -27.763 38.776 63.966 1.00 47.95 289 ASN A C 1
ATOM 2362 O O . ASN A 1 309 ? -27.396 37.763 64.605 1.00 47.45 289 ASN A O 1
ATOM 2367 N N . THR A 1 310 ? -28.488 38.686 62.845 1.00 46.18 290 THR A N 1
ATOM 2368 C CA . THR A 1 310 ? -29.018 37.393 62.387 1.00 45.54 290 THR A CA 1
ATOM 2369 C C . THR A 1 310 ? -27.944 36.533 61.682 1.00 44.13 290 THR A C 1
ATOM 2370 O O . THR A 1 310 ? -27.326 36.955 60.672 1.00 43.59 290 THR A O 1
ATOM 2374 N N . LEU A 1 311 ? -27.770 35.300 62.173 1.00 41.34 291 LEU A N 1
ATOM 2375 C CA . LEU A 1 311 ? -26.726 34.404 61.663 1.00 39.29 291 LEU A CA 1
ATOM 2376 C C . LEU A 1 311 ? -27.287 33.517 60.569 1.00 38.91 291 LEU A C 1
ATOM 2377 O O . LEU A 1 311 ? -28.444 33.142 60.643 1.00 40.56 291 LEU A O 1
ATOM 2382 N N . GLU A 1 312 ? -26.456 33.099 59.619 1.00 37.23 292 GLU A N 1
ATOM 2383 C CA . GLU A 1 312 ? -26.819 32.195 58.523 1.00 37.49 292 GLU A CA 1
ATOM 2384 C C . GLU A 1 312 ? -25.982 30.935 58.731 1.00 37.58 292 GLU A C 1
ATOM 2385 O O . GLU A 1 312 ? -24.708 30.970 58.685 1.00 40.36 292 GLU A O 1
ATOM 2391 N N . ILE A 1 313 ? -26.641 29.809 58.950 1.00 37.50 293 ILE A N 1
ATOM 2392 C CA A ILE A 1 313 ? -25.919 28.511 59.181 0.50 36.71 293 ILE A CA 1
ATOM 2393 C CA B ILE A 1 313 ? -25.844 28.588 59.222 0.50 36.40 293 ILE A CA 1
ATOM 2394 C C . ILE A 1 313 ? -25.231 28.099 57.882 1.00 35.98 293 ILE A C 1
ATOM 2395 O O . ILE A 1 313 ? -25.855 28.254 56.780 1.00 36.61 293 ILE A O 1
ATOM 2404 N N . VAL A 1 314 ? -23.968 27.639 57.928 1.00 35.90 294 VAL A N 1
ATOM 2405 C CA . VAL A 1 314 ? -23.407 27.078 56.717 1.00 35.05 294 VAL A CA 1
ATOM 2406 C C . VAL A 1 314 ? -23.862 25.604 56.532 1.00 37.03 294 VAL A C 1
ATOM 2407 O O . VAL A 1 314 ? -24.671 25.307 55.637 1.00 38.50 294 VAL A O 1
ATOM 2411 N N . ARG A 1 315 ? -23.344 24.702 57.387 1.00 36.70 295 ARG A N 1
ATOM 2412 C CA . ARG A 1 315 ? -23.835 23.352 57.416 1.00 36.61 295 ARG A CA 1
ATOM 2413 C C . ARG A 1 315 ? -24.031 22.954 58.891 1.00 37.87 295 ARG A C 1
ATOM 2414 O O . ARG A 1 315 ? -23.087 23.041 59.645 1.00 35.07 295 ARG A O 1
ATOM 2422 N N . PRO A 1 316 ? -25.249 22.467 59.266 1.00 36.21 296 PRO A N 1
ATOM 2423 C CA . PRO A 1 316 ? -25.416 22.037 60.712 1.00 36.24 296 PRO A CA 1
ATOM 2424 C C . PRO A 1 316 ? -24.319 21.009 61.080 1.00 37.57 296 PRO A C 1
ATOM 2425 O O . PRO A 1 316 ? -23.923 20.112 60.222 1.00 37.79 296 PRO A O 1
ATOM 2429 N N . ARG A 1 317 ? -23.851 21.089 62.328 1.00 36.68 297 ARG A N 1
ATOM 2430 C CA . ARG A 1 317 ? -22.813 20.146 62.858 1.00 36.49 297 ARG A CA 1
ATOM 2431 C C . ARG A 1 317 ? -23.133 18.687 62.562 1.00 37.05 297 ARG A C 1
ATOM 2432 O O . ARG A 1 317 ? -24.283 18.269 62.735 1.00 36.12 297 ARG A O 1
ATOM 2440 N N . GLU A 1 318 ? -22.119 17.906 62.157 1.00 36.62 298 GLU A N 1
ATOM 2441 C CA . GLU A 1 318 ? -22.324 16.485 62.013 1.00 36.58 298 GLU A CA 1
ATOM 2442 C C . GLU A 1 318 ? -21.081 15.919 62.662 1.00 35.88 298 GLU A C 1
ATOM 2443 O O . GLU A 1 318 ? -19.921 16.208 62.207 1.00 33.85 298 GLU A O 1
ATOM 2449 N N . LYS A 1 319 ? -21.238 15.073 63.668 1.00 36.95 299 LYS A N 1
ATOM 2450 C CA . LYS A 1 319 ? -20.049 14.566 64.370 1.00 37.94 299 LYS A CA 1
ATOM 2451 C C . LYS A 1 319 ? -18.970 13.953 63.453 1.00 37.89 299 LYS A C 1
ATOM 2452 O O . LYS A 1 319 ? -19.271 13.071 62.639 1.00 37.97 299 LYS A O 1
ATOM 2458 N N . GLY A 1 320 ? -17.709 14.420 63.574 1.00 34.94 300 GLY A N 1
ATOM 2459 C CA . GLY A 1 320 ? -16.670 13.778 62.775 1.00 33.20 300 GLY A CA 1
ATOM 2460 C C . GLY A 1 320 ? -16.394 14.634 61.496 1.00 34.32 300 GLY A C 1
ATOM 2461 O O . GLY A 1 320 ? -15.347 14.433 60.856 1.00 35.66 300 GLY A O 1
ATOM 2462 N N . VAL A 1 321 ? -17.278 15.606 61.179 1.00 33.07 301 VAL A N 1
ATOM 2463 C CA . VAL A 1 321 ? -17.086 16.494 60.043 1.00 32.49 301 VAL A CA 1
ATOM 2464 C C . VAL A 1 321 ? -16.534 17.846 60.493 1.00 33.35 301 VAL A C 1
ATOM 2465 O O . VAL A 1 321 ? -17.191 18.609 61.266 1.00 33.24 301 VAL A O 1
ATOM 2469 N N A ARG A 1 322 ? -15.305 18.152 60.016 0.50 33.80 302 ARG A N 1
ATOM 2470 N N B ARG A 1 322 ? -15.297 18.172 60.056 0.50 34.16 302 ARG A N 1
ATOM 2471 C CA A ARG A 1 322 ? -14.636 19.415 60.264 0.50 34.10 302 ARG A CA 1
ATOM 2472 C CA B ARG A 1 322 ? -14.727 19.480 60.323 0.50 34.73 302 ARG A CA 1
ATOM 2473 C C A ARG A 1 322 ? -14.681 20.234 58.998 0.50 34.08 302 ARG A C 1
ATOM 2474 C C B ARG A 1 322 ? -14.703 20.236 59.029 0.50 34.38 302 ARG A C 1
ATOM 2475 O O A ARG A 1 322 ? -14.486 19.682 57.902 0.50 33.33 302 ARG A O 1
ATOM 2476 O O B ARG A 1 322 ? -14.466 19.652 57.957 0.50 33.66 302 ARG A O 1
ATOM 2491 N N . TYR A 1 323 ? -14.874 21.547 59.129 1.00 32.87 303 TYR A N 1
ATOM 2492 C CA . TYR A 1 323 ? -14.674 22.405 57.973 1.00 31.24 303 TYR A CA 1
ATOM 2493 C C . TYR A 1 323 ? -14.359 23.792 58.375 1.00 33.06 303 TYR A C 1
ATOM 2494 O O . TYR A 1 323 ? -14.621 24.235 59.545 1.00 36.08 303 TYR A O 1
ATOM 2503 N N . ASP A 1 324 ? -13.733 24.491 57.415 1.00 34.17 304 ASP A N 1
ATOM 2504 C CA . ASP A 1 324 ? -13.310 25.851 57.608 1.00 34.71 304 ASP A CA 1
ATOM 2505 C C . ASP A 1 324 ? -13.886 26.672 56.463 1.00 35.36 304 ASP A C 1
ATOM 2506 O O . ASP A 1 324 ? -13.886 26.178 55.337 1.00 37.31 304 ASP A O 1
ATOM 2511 N N . VAL A 1 325 ? -14.286 27.922 56.708 1.00 33.53 305 VAL A N 1
ATOM 2512 C CA . VAL A 1 325 ? -14.911 28.698 55.623 1.00 33.27 305 VAL A CA 1
ATOM 2513 C C . VAL A 1 325 ? -14.097 29.948 55.371 1.00 34.16 305 VAL A C 1
ATOM 2514 O O . VAL A 1 325 ? -13.827 30.724 56.328 1.00 34.96 305 VAL A O 1
ATOM 2518 N N . GLN A 1 326 ? -13.695 30.174 54.107 1.00 33.61 306 GLN A N 1
ATOM 2519 C CA . GLN A 1 326 ? -13.022 31.394 53.779 1.00 33.46 306 GLN A CA 1
ATOM 2520 C C . GLN A 1 326 ? -13.873 32.005 52.648 1.00 35.24 306 GLN A C 1
ATOM 2521 O O . GLN A 1 326 ? -13.988 31.426 51.522 1.00 35.18 306 GLN A O 1
ATOM 2527 N N . MET A 1 327 ? -14.425 33.170 52.916 1.00 34.74 307 MET A N 1
ATOM 2528 C CA . MET A 1 327 ? -15.373 33.786 51.935 1.00 33.62 307 MET A CA 1
ATOM 2529 C C . MET A 1 327 ? -14.575 34.318 50.710 1.00 34.82 307 MET A C 1
ATOM 2530 O O . MET A 1 327 ? -13.476 34.952 50.868 1.00 36.16 307 MET A O 1
ATOM 2535 N N . HIS A 1 328 ? -15.131 34.059 49.495 1.00 34.27 308 HIS A N 1
ATOM 2536 C CA . HIS A 1 328 ? -14.619 34.707 48.268 1.00 33.23 308 HIS A CA 1
ATOM 2537 C C . HIS A 1 328 ? -15.633 35.783 47.983 1.00 34.79 308 HIS A C 1
ATOM 2538 O O . HIS A 1 328 ? -16.742 35.454 47.560 1.00 35.07 308 HIS A O 1
ATOM 2545 N N . GLY A 1 329 ? -15.321 37.031 48.368 1.00 34.23 309 GLY A N 1
ATOM 2546 C CA . GLY A 1 329 ? -16.296 38.115 48.352 1.00 32.63 309 GLY A CA 1
ATOM 2547 C C . GLY A 1 329 ? -17.472 37.742 49.304 1.00 33.41 309 GLY A C 1
ATOM 2548 O O . GLY A 1 329 ? -17.287 37.165 50.376 1.00 35.04 309 GLY A O 1
ATOM 2549 N N . THR A 1 330 ? -18.674 38.077 48.902 1.00 34.02 310 THR A N 1
ATOM 2550 C CA . THR A 1 330 ? -19.872 37.662 49.660 1.00 34.76 310 THR A CA 1
ATOM 2551 C C . THR A 1 330 ? -20.642 36.491 48.994 1.00 35.45 310 THR A C 1
ATOM 2552 O O . THR A 1 330 ? -21.465 35.922 49.640 1.00 36.88 310 THR A O 1
ATOM 2556 N N A SER A 1 331 ? -20.366 36.166 47.723 0.50 35.98 311 SER A N 1
ATOM 2557 N N B SER A 1 331 ? -20.341 36.170 47.733 0.50 35.50 311 SER A N 1
ATOM 2558 C CA A SER A 1 331 ? -21.191 35.195 46.971 0.50 36.56 311 SER A CA 1
ATOM 2559 C CA B SER A 1 331 ? -21.174 35.268 46.930 0.50 35.62 311 SER A CA 1
ATOM 2560 C C A SER A 1 331 ? -20.843 33.744 47.224 0.50 37.28 311 SER A C 1
ATOM 2561 C C B SER A 1 331 ? -20.801 33.779 47.041 0.50 36.91 311 SER A C 1
ATOM 2562 O O A SER A 1 331 ? -21.694 32.868 47.126 0.50 37.04 311 SER A O 1
ATOM 2563 O O B SER A 1 331 ? -21.602 32.915 46.693 0.50 36.08 311 SER A O 1
ATOM 2568 N N . HIS A 1 332 ? -19.560 33.468 47.422 1.00 37.30 312 HIS A N 1
ATOM 2569 C CA . HIS A 1 332 ? -19.096 32.077 47.471 1.00 37.21 312 HIS A CA 1
ATOM 2570 C C . HIS A 1 332 ? -18.295 31.779 48.764 1.00 37.35 312 HIS A C 1
ATOM 2571 O O . HIS A 1 332 ? -17.524 32.643 49.236 1.00 38.51 312 HIS A O 1
ATOM 2578 N N . LEU A 1 333 ? -18.488 30.553 49.298 1.00 33.41 313 LEU A N 1
ATOM 2579 C CA . LEU A 1 333 ? -17.755 30.084 50.460 1.00 33.14 313 LEU A CA 1
ATOM 2580 C C . LEU A 1 333 ? -16.705 29.107 49.920 1.00 34.12 313 LEU A C 1
ATOM 2581 O O . LEU A 1 333 ? -17.085 28.119 49.264 1.00 35.71 313 LEU A O 1
ATOM 2586 N N . VAL A 1 334 ? -15.424 29.361 50.172 1.00 32.01 314 VAL A N 1
ATOM 2587 C CA . VAL A 1 334 ? -14.397 28.369 49.851 1.00 32.01 314 VAL A CA 1
ATOM 2588 C C . VAL A 1 334 ? -14.217 27.545 51.139 1.00 33.00 314 VAL A C 1
ATOM 2589 O O . VAL A 1 334 ? -13.856 28.069 52.205 1.00 33.82 314 VAL A O 1
ATOM 2593 N N . ILE A 1 335 ? -14.484 26.235 51.033 1.00 32.36 315 ILE A N 1
ATOM 2594 C CA . ILE A 1 335 ? -14.631 25.361 52.223 1.00 31.19 315 ILE A CA 1
ATOM 2595 C C . ILE A 1 335 ? -13.546 24.281 52.161 1.00 32.47 315 ILE A C 1
ATOM 2596 O O . ILE A 1 335 ? -13.490 23.494 51.196 1.00 33.48 315 ILE A O 1
ATOM 2601 N N . LEU A 1 336 ? -12.754 24.223 53.225 1.00 32.82 316 LEU A N 1
ATOM 2602 C CA . LEU A 1 336 ? -11.707 23.210 53.369 1.00 30.56 316 LEU A CA 1
ATOM 2603 C C . LEU A 1 336 ? -12.379 22.182 54.365 1.00 33.19 316 LEU A C 1
ATOM 2604 O O . LEU A 1 336 ? -12.826 22.594 55.452 1.00 33.44 316 LEU A O 1
ATOM 2609 N N . THR A 1 337 ? -12.417 20.895 54.027 1.00 31.31 317 THR A N 1
ATOM 2610 C CA . THR A 1 337 ? -13.170 19.963 54.891 1.00 32.00 317 THR A CA 1
ATOM 2611 C C . THR A 1 337 ? -12.605 18.545 54.797 1.00 32.53 317 THR A C 1
ATOM 2612 O O . THR A 1 337 ? -12.013 18.156 53.741 1.00 32.44 317 THR A O 1
ATOM 2616 N N . ASN A 1 338 ? -12.894 17.730 55.838 1.00 33.07 318 ASN A N 1
ATOM 2617 C CA . ASN A 1 338 ? -12.513 16.328 55.786 1.00 33.50 318 ASN A CA 1
ATOM 2618 C C . ASN A 1 338 ? -13.787 15.460 55.403 1.00 34.73 318 ASN A C 1
ATOM 2619 O O . ASN A 1 338 ? -13.703 14.227 55.508 1.00 35.33 318 ASN A O 1
ATOM 2624 N N . GLU A 1 339 ? -14.941 16.098 55.046 1.00 33.58 319 GLU A N 1
ATOM 2625 C CA . GLU A 1 339 ? -16.135 15.369 54.795 1.00 35.18 319 GLU A CA 1
ATOM 2626 C C . GLU A 1 339 ? -15.995 14.212 53.778 1.00 36.81 319 GLU A C 1
ATOM 2627 O O . GLU A 1 339 ? -15.205 14.319 52.795 1.00 35.88 319 GLU A O 1
ATOM 2633 N N . GLY A 1 340 ? -16.723 13.106 54.029 1.00 38.26 320 GLY A N 1
ATOM 2634 C CA . GLY A 1 340 ? -16.863 11.963 53.057 1.00 40.33 320 GLY A CA 1
ATOM 2635 C C . GLY A 1 340 ? -15.475 11.330 52.874 1.00 42.50 320 GLY A C 1
ATOM 2636 O O . GLY A 1 340 ? -15.064 10.997 51.737 1.00 44.69 320 GLY A O 1
ATOM 2637 N N . GLY A 1 341 ? -14.775 11.158 53.990 1.00 41.82 321 GLY A N 1
ATOM 2638 C CA . GLY A 1 341 ? -13.526 10.411 53.954 1.00 40.68 321 GLY A CA 1
ATOM 2639 C C . GLY A 1 341 ? -12.257 11.166 53.443 1.00 40.88 321 GLY A C 1
ATOM 2640 O O . GLY A 1 341 ? -11.211 10.512 53.193 1.00 42.02 321 GLY A O 1
ATOM 2641 N N . ALA A 1 342 ? -12.335 12.508 53.325 1.00 36.41 322 ALA A N 1
ATOM 2642 C CA . ALA A 1 342 ? -11.234 13.291 52.798 1.00 34.53 322 ALA A CA 1
ATOM 2643 C C . ALA A 1 342 ? -10.226 13.531 53.945 1.00 34.16 322 ALA A C 1
ATOM 2644 O O . ALA A 1 342 ? -10.174 14.641 54.513 1.00 34.26 322 ALA A O 1
ATOM 2646 N N . VAL A 1 343 ? -9.430 12.512 54.307 1.00 36.76 323 VAL A N 1
ATOM 2647 C CA . VAL A 1 343 ? -8.593 12.582 55.498 1.00 36.40 323 VAL A CA 1
ATOM 2648 C C . VAL A 1 343 ? -7.594 13.755 55.392 1.00 34.74 323 VAL A C 1
ATOM 2649 O O . VAL A 1 343 ? -7.412 14.510 56.321 1.00 34.98 323 VAL A O 1
ATOM 2653 N N . ASN A 1 344 ? -7.006 13.930 54.201 1.00 33.51 324 ASN A N 1
ATOM 2654 C CA . ASN A 1 344 ? -6.002 14.994 53.957 1.00 32.84 324 ASN A CA 1
ATOM 2655 C C . ASN A 1 344 ? -6.663 16.301 53.500 1.00 32.70 324 ASN A C 1
ATOM 2656 O O . ASN A 1 344 ? -5.971 17.209 53.096 1.00 32.26 324 ASN A O 1
ATOM 2661 N N . HIS A 1 345 ? -8.010 16.289 53.403 1.00 31.52 325 HIS A N 1
ATOM 2662 C CA . HIS A 1 345 ? -8.957 17.434 53.183 1.00 30.69 325 HIS A CA 1
ATOM 2663 C C . HIS A 1 345 ? -9.169 17.672 51.733 1.00 31.40 325 HIS A C 1
ATOM 2664 O O . HIS A 1 345 ? -8.335 17.276 50.899 1.00 33.18 325 HIS A O 1
ATOM 2671 N N . LYS A 1 346 ? -10.332 18.229 51.391 1.00 30.87 326 LYS A N 1
ATOM 2672 C CA . LYS A 1 346 ? -10.594 18.609 50.028 1.00 33.03 326 LYS A CA 1
ATOM 2673 C C . LYS A 1 346 ? -11.090 20.071 50.078 1.00 33.83 326 LYS A C 1
ATOM 2674 O O . LYS A 1 346 ? -11.441 20.585 51.194 1.00 33.39 326 LYS A O 1
ATOM 2680 N N . LEU A 1 347 ? -11.156 20.708 48.905 1.00 32.90 327 LEU A N 1
ATOM 2681 C CA . LEU A 1 347 ? -11.567 22.131 48.826 1.00 34.29 327 LEU A CA 1
ATOM 2682 C C . LEU A 1 347 ? -12.801 22.190 47.972 1.00 36.00 327 LEU A C 1
ATOM 2683 O O . LEU A 1 347 ? -12.841 21.609 46.877 1.00 36.63 327 LEU A O 1
ATOM 2688 N N A LEU A 1 348 ? -13.823 22.865 48.454 0.50 34.94 328 LEU A N 1
ATOM 2689 N N B LEU A 1 348 ? -13.841 22.820 48.526 0.50 34.16 328 LEU A N 1
ATOM 2690 C CA A LEU A 1 348 ? -14.958 22.961 47.594 0.50 36.16 328 LEU A CA 1
ATOM 2691 C CA B LEU A 1 348 ? -15.137 22.891 47.866 0.50 35.29 328 LEU A CA 1
ATOM 2692 C C A LEU A 1 348 ? -15.466 24.401 47.641 0.50 36.47 328 LEU A C 1
ATOM 2693 C C B LEU A 1 348 ? -15.488 24.393 47.681 0.50 35.86 328 LEU A C 1
ATOM 2694 O O A LEU A 1 348 ? -15.042 25.180 48.483 0.50 35.38 328 LEU A O 1
ATOM 2695 O O B LEU A 1 348 ? -14.972 25.223 48.413 0.50 34.68 328 LEU A O 1
ATOM 2704 N N . ILE A 1 349 ? -16.407 24.731 46.764 1.00 36.09 329 ILE A N 1
ATOM 2705 C CA . ILE A 1 349 ? -16.950 26.111 46.718 1.00 36.62 329 ILE A CA 1
ATOM 2706 C C . ILE A 1 349 ? -18.479 26.023 46.831 1.00 36.48 329 ILE A C 1
ATOM 2707 O O . ILE A 1 349 ? -19.097 25.356 46.004 1.00 36.39 329 ILE A O 1
ATOM 2712 N N . ALA A 1 350 ? -19.066 26.628 47.849 1.00 36.19 330 ALA A N 1
ATOM 2713 C CA . ALA A 1 350 ? -20.516 26.588 47.987 1.00 35.31 330 ALA A CA 1
ATOM 2714 C C . ALA A 1 350 ? -21.091 27.995 47.730 1.00 35.88 330 ALA A C 1
ATOM 2715 O O . ALA A 1 350 ? -20.476 29.027 48.122 1.00 35.10 330 ALA A O 1
ATOM 2717 N N . PRO A 1 351 ? -22.315 28.070 47.182 1.00 35.84 331 PRO A N 1
ATOM 2718 C CA . PRO A 1 351 ? -22.963 29.379 46.981 1.00 36.38 331 PRO A CA 1
ATOM 2719 C C . PRO A 1 351 ? -23.518 29.956 48.335 1.00 36.66 331 PRO A C 1
ATOM 2720 O O . PRO A 1 351 ? -23.970 29.190 49.167 1.00 36.04 331 PRO A O 1
ATOM 2724 N N . ARG A 1 352 ? -23.434 31.272 48.524 1.00 36.59 332 ARG A N 1
ATOM 2725 C CA . ARG A 1 352 ? -23.867 32.007 49.708 1.00 37.26 332 ARG A CA 1
ATOM 2726 C C . ARG A 1 352 ? -25.335 31.670 49.964 1.00 38.52 332 ARG A C 1
ATOM 2727 O O . ARG A 1 352 ? -25.761 31.493 51.101 1.00 39.23 332 ARG A O 1
ATOM 2735 N N . GLY A 1 353 ? -26.073 31.557 48.866 1.00 38.30 333 GLY A N 1
ATOM 2736 C CA . GLY A 1 353 ? -27.525 31.326 48.919 1.00 40.26 333 GLY A CA 1
ATOM 2737 C C . GLY A 1 353 ? -27.881 29.880 49.295 1.00 41.16 333 GLY A C 1
ATOM 2738 O O . GLY A 1 353 ? -29.057 29.622 49.624 1.00 43.10 333 GLY A O 1
ATOM 2739 N N . GLN A 1 354 ? -26.943 28.913 49.227 1.00 40.03 334 GLN A N 1
ATOM 2740 C CA . GLN A 1 354 ? -27.295 27.513 49.613 1.00 39.88 334 GLN A CA 1
ATOM 2741 C C . GLN A 1 354 ? -25.972 26.949 50.149 1.00 39.68 334 GLN A C 1
ATOM 2742 O O . GLN A 1 354 ? -25.267 26.116 49.495 1.00 38.81 334 GLN A O 1
ATOM 2748 N N . PRO A 1 355 ? -25.577 27.449 51.346 1.00 37.95 335 PRO A N 1
ATOM 2749 C CA . PRO A 1 355 ? -24.161 27.193 51.719 1.00 36.69 335 PRO A CA 1
ATOM 2750 C C . PRO A 1 355 ? -23.859 25.724 52.139 1.00 35.53 335 PRO A C 1
ATOM 2751 O O . PRO A 1 355 ? -22.686 25.401 52.378 1.00 36.72 335 PRO A O 1
ATOM 2755 N N . SER A 1 356 ? -24.918 24.891 52.303 1.00 37.02 336 SER A N 1
ATOM 2756 C CA . SER A 1 356 ? -24.740 23.439 52.571 1.00 37.25 336 SER A CA 1
ATOM 2757 C C . SER A 1 356 ? -24.702 22.643 51.222 1.00 37.97 336 SER A C 1
ATOM 2758 O O . SER A 1 356 ? -24.608 21.419 51.231 1.00 37.95 336 SER A O 1
ATOM 2761 N N . ASP A 1 357 ? -24.740 23.338 50.080 1.00 37.41 337 ASP A N 1
ATOM 2762 C CA . ASP A 1 357 ? -24.616 22.645 48.780 1.00 38.29 337 ASP A CA 1
ATOM 2763 C C . ASP A 1 357 ? -23.064 22.506 48.559 1.00 37.36 337 ASP A C 1
ATOM 2764 O O . ASP A 1 357 ? -22.356 23.474 48.155 1.00 37.28 337 ASP A O 1
ATOM 2769 N N . TRP A 1 358 ? -22.601 21.295 48.855 1.00 37.37 338 TRP A N 1
ATOM 2770 C CA . TRP A 1 358 ? -21.149 20.926 48.896 1.00 38.37 338 TRP A CA 1
ATOM 2771 C C . TRP A 1 358 ? -20.760 20.101 47.656 1.00 39.64 338 TRP A C 1
ATOM 2772 O O . TRP A 1 358 ? -19.733 19.396 47.671 1.00 42.28 338 TRP A O 1
ATOM 2783 N N . SER A 1 359 ? -21.565 20.225 46.616 1.00 38.88 339 SER A N 1
ATOM 2784 C CA . SER A 1 359 ? -21.440 19.364 45.428 1.00 40.72 339 SER A CA 1
ATOM 2785 C C . SER A 1 359 ? -20.289 19.867 44.488 1.00 41.11 339 SER A C 1
ATOM 2786 O O . SER A 1 359 ? -19.858 19.114 43.599 1.00 41.67 339 SER A O 1
ATOM 2789 N N . HIS A 1 360 ? -19.823 21.122 44.636 1.00 39.28 340 HIS A N 1
ATOM 2790 C CA . HIS A 1 360 ? -18.863 21.696 43.632 1.00 41.40 340 HIS A CA 1
ATOM 2791 C C . HIS A 1 360 ? -17.429 21.601 44.198 1.00 39.00 340 HIS A C 1
ATOM 2792 O O . HIS A 1 360 ? -17.029 22.425 45.046 1.00 38.63 340 HIS A O 1
ATOM 2799 N N . VAL A 1 361 ? -16.689 20.577 43.765 1.00 37.12 341 VAL A N 1
ATOM 2800 C CA . VAL A 1 361 ? -15.366 20.283 44.328 1.00 37.75 341 VAL A CA 1
ATOM 2801 C C . VAL A 1 361 ? -14.366 21.120 43.524 1.00 37.49 341 VAL A C 1
ATOM 2802 O O . VAL A 1 361 ? -14.428 21.085 42.276 1.00 39.53 341 VAL A O 1
ATOM 2806 N N . LEU A 1 362 ? -13.485 21.887 44.207 1.00 36.60 342 LEU A N 1
ATOM 2807 C CA . LEU A 1 362 ? -12.441 22.688 43.535 1.00 36.28 342 LEU A CA 1
ATOM 2808 C C . LEU A 1 362 ? -11.143 21.885 43.467 1.00 37.23 342 LEU A C 1
ATOM 2809 O O . LEU A 1 362 ? -10.477 21.880 42.412 1.00 39.00 342 LEU A O 1
ATOM 2814 N N . VAL A 1 363 ? -10.802 21.212 44.586 1.00 35.80 343 VAL A N 1
ATOM 2815 C CA . VAL A 1 363 ? -9.613 20.393 44.673 1.00 34.18 343 VAL A CA 1
ATOM 2816 C C . VAL A 1 363 ? -9.946 19.128 45.455 1.00 34.85 343 VAL A C 1
ATOM 2817 O O . VAL A 1 363 ? -10.282 19.232 46.656 1.00 34.90 343 VAL A O 1
ATOM 2821 N N A ASP A 1 364 ? -9.899 17.942 44.838 0.50 34.07 344 ASP A N 1
ATOM 2822 N N B ASP A 1 364 ? -9.804 17.976 44.761 0.50 35.19 344 ASP A N 1
ATOM 2823 C CA A ASP A 1 364 ? -10.352 16.759 45.581 0.50 34.63 344 ASP A CA 1
ATOM 2824 C CA B ASP A 1 364 ? -10.045 16.623 45.282 0.50 37.19 344 ASP A CA 1
ATOM 2825 C C A ASP A 1 364 ? -9.214 16.342 46.502 0.50 34.84 344 ASP A C 1
ATOM 2826 C C B ASP A 1 364 ? -9.065 16.292 46.411 0.50 36.65 344 ASP A C 1
ATOM 2827 O O A ASP A 1 364 ? -8.052 16.753 46.337 0.50 34.77 344 ASP A O 1
ATOM 2828 O O B ASP A 1 364 ? -7.915 16.756 46.398 0.50 36.23 344 ASP A O 1
ATOM 2837 N N A HIS A 1 365 ? -9.562 15.421 47.379 0.50 34.97 345 HIS A N 1
ATOM 2838 N N B HIS A 1 365 ? -9.498 15.415 47.319 0.50 35.92 345 HIS A N 1
ATOM 2839 C CA A HIS A 1 365 ? -8.645 14.859 48.349 0.50 35.42 345 HIS A CA 1
ATOM 2840 C CA B HIS A 1 365 ? -8.569 14.897 48.334 0.50 35.79 345 HIS A CA 1
ATOM 2841 C C A HIS A 1 365 ? -7.521 14.102 47.623 0.50 35.86 345 HIS A C 1
ATOM 2842 C C B HIS A 1 365 ? -7.540 13.976 47.693 0.50 35.87 345 HIS A C 1
ATOM 2843 O O A HIS A 1 365 ? -7.733 13.590 46.503 0.50 36.60 345 HIS A O 1
ATOM 2844 O O B HIS A 1 365 ? -7.823 13.226 46.732 0.50 35.69 345 HIS A O 1
ATOM 2857 N N . SER A 1 366 ? -6.358 14.038 48.257 1.00 36.00 346 SER A N 1
ATOM 2858 C CA . SER A 1 366 ? -5.166 13.309 47.771 1.00 37.03 346 SER A CA 1
ATOM 2859 C C . SER A 1 366 ? -4.483 12.531 48.900 1.00 37.17 346 SER A C 1
ATOM 2860 O O . SER A 1 366 ? -4.464 12.992 50.050 1.00 36.29 346 SER A O 1
ATOM 2863 N N A GLU A 1 367 ? -3.849 11.415 48.577 0.50 36.71 347 GLU A N 1
ATOM 2864 N N B GLU A 1 367 ? -3.849 11.423 48.528 0.50 36.50 347 GLU A N 1
ATOM 2865 C CA A GLU A 1 367 ? -3.156 10.642 49.607 0.50 37.66 347 GLU A CA 1
ATOM 2866 C CA B GLU A 1 367 ? -3.036 10.614 49.438 0.50 37.77 347 GLU A CA 1
ATOM 2867 C C A GLU A 1 367 ? -1.816 11.281 49.938 0.50 37.19 347 GLU A C 1
ATOM 2868 C C B GLU A 1 367 ? -1.757 11.390 49.791 0.50 37.15 347 GLU A C 1
ATOM 2869 O O A GLU A 1 367 ? -1.239 10.972 50.974 0.50 36.99 347 GLU A O 1
ATOM 2870 O O B GLU A 1 367 ? -1.246 11.288 50.912 0.50 37.50 347 GLU A O 1
ATOM 2881 N N A ASP A 1 368 ? -1.296 12.125 49.044 0.50 37.08 348 ASP A N 1
ATOM 2882 N N B ASP A 1 368 ? -1.226 12.154 48.828 0.50 36.94 348 ASP A N 1
ATOM 2883 C CA A ASP A 1 368 ? 0.013 12.714 49.297 0.50 37.98 348 ASP A CA 1
ATOM 2884 C CA B ASP A 1 368 ? 0.081 12.769 49.039 0.50 38.26 348 ASP A CA 1
ATOM 2885 C C A ASP A 1 368 ? 0.025 14.176 49.771 0.50 36.95 348 ASP A C 1
ATOM 2886 C C B ASP A 1 368 ? 0.102 14.209 49.595 0.50 37.59 348 ASP A C 1
ATOM 2887 O O A ASP A 1 368 ? 0.982 14.607 50.453 0.50 36.49 348 ASP A O 1
ATOM 2888 O O B ASP A 1 368 ? 1.109 14.646 50.194 0.50 36.82 348 ASP A O 1
ATOM 2897 N N . VAL A 1 369 ? -0.986 14.953 49.355 1.00 35.15 349 VAL A N 1
ATOM 2898 C CA . VAL A 1 369 ? -1.056 16.379 49.698 1.00 35.67 349 VAL A CA 1
ATOM 2899 C C . VAL A 1 369 ? -2.055 16.605 50.824 1.00 35.05 349 VAL A C 1
ATOM 2900 O O . VAL A 1 369 ? -3.229 16.201 50.716 1.00 34.37 349 VAL A O 1
ATOM 2904 N N . PHE A 1 370 ? -1.552 17.140 51.937 1.00 34.42 350 PHE A N 1
ATOM 2905 C CA . PHE A 1 370 ? -2.401 17.446 53.071 1.00 32.25 350 PHE A CA 1
ATOM 2906 C C . PHE A 1 370 ? -2.613 18.947 53.053 1.00 32.17 350 PHE A C 1
ATOM 2907 O O . PHE A 1 370 ? -1.633 19.707 53.152 1.00 32.81 350 PHE A O 1
ATOM 2915 N N . MET A 1 371 ? -3.858 19.400 52.810 1.00 31.24 351 MET A N 1
ATOM 2916 C CA . MET A 1 371 ? -4.204 20.857 52.768 1.00 33.32 351 MET A CA 1
ATOM 2917 C C . MET A 1 371 ? -4.616 21.295 54.181 1.00 33.93 351 MET A C 1
ATOM 2918 O O . MET A 1 371 ? -5.677 20.880 54.625 1.00 33.26 351 MET A O 1
ATOM 2923 N N . GLU A 1 372 ? -3.804 22.162 54.831 1.00 33.17 352 GLU A N 1
ATOM 2924 C CA . GLU A 1 372 ? -4.024 22.474 56.249 1.00 33.81 352 GLU A CA 1
ATOM 2925 C C . GLU A 1 372 ? -4.805 23.758 56.475 1.00 35.24 352 GLU A C 1
ATOM 2926 O O . GLU A 1 372 ? -5.624 23.838 57.415 1.00 36.28 352 GLU A O 1
ATOM 2932 N N A SER A 1 373 ? -4.546 24.773 55.669 0.70 34.54 353 SER A N 1
ATOM 2933 N N B SER A 1 373 ? -4.474 24.800 55.696 0.30 34.39 353 SER A N 1
ATOM 2934 C CA A SER A 1 373 ? -5.296 26.009 55.793 0.70 34.36 353 SER A CA 1
ATOM 2935 C CA B SER A 1 373 ? -5.022 26.164 55.872 0.30 33.40 353 SER A CA 1
ATOM 2936 C C A SER A 1 373 ? -5.278 26.713 54.471 0.70 34.87 353 SER A C 1
ATOM 2937 C C B SER A 1 373 ? -5.123 26.929 54.548 0.30 33.62 353 SER A C 1
ATOM 2938 O O A SER A 1 373 ? -4.519 26.333 53.556 0.70 33.45 353 SER A O 1
ATOM 2939 O O B SER A 1 373 ? -4.253 26.817 53.684 0.30 33.23 353 SER A O 1
ATOM 2944 N N A ILE A 1 374 ? -6.120 27.722 54.390 0.70 33.00 354 ILE A N 1
ATOM 2945 N N B ILE A 1 374 ? -6.186 27.707 54.399 0.30 33.06 354 ILE A N 1
ATOM 2946 C CA A ILE A 1 374 ? -6.370 28.421 53.106 0.70 35.51 354 ILE A CA 1
ATOM 2947 C CA B ILE A 1 374 ? -6.455 28.413 53.129 0.30 33.79 354 ILE A CA 1
ATOM 2948 C C A ILE A 1 374 ? -6.629 29.886 53.396 0.70 35.66 354 ILE A C 1
ATOM 2949 C C B ILE A 1 374 ? -6.661 29.906 53.382 0.30 34.45 354 ILE A C 1
ATOM 2950 O O A ILE A 1 374 ? -7.342 30.195 54.414 0.70 35.32 354 ILE A O 1
ATOM 2951 O O B ILE A 1 374 ? -7.385 30.265 54.336 0.30 34.43 354 ILE A O 1
ATOM 2960 N N . ALA A 1 375 ? -6.017 30.766 52.575 1.00 34.61 355 ALA A N 1
ATOM 2961 C CA . ALA A 1 375 ? -6.301 32.225 52.601 1.00 34.53 355 ALA A CA 1
ATOM 2962 C C . ALA A 1 375 ? -6.886 32.527 51.223 1.00 35.87 355 ALA A C 1
ATOM 2963 O O . ALA A 1 375 ? -6.307 32.167 50.168 1.00 34.09 355 ALA A O 1
ATOM 2965 N N . VAL A 1 376 ? -8.085 33.116 51.200 1.00 34.16 356 VAL A N 1
ATOM 2966 C CA . VAL A 1 376 ? -8.715 33.542 49.944 1.00 35.86 356 VAL A CA 1
ATOM 2967 C C . VAL A 1 376 ? -8.650 35.064 49.783 1.00 35.06 356 VAL A C 1
ATOM 2968 O O . VAL A 1 376 ? -9.032 35.814 50.755 1.00 33.94 356 VAL A O 1
ATOM 2972 N N . ARG A 1 377 ? -8.159 35.506 48.603 1.00 33.65 357 ARG A N 1
ATOM 2973 C CA . ARG A 1 377 ? -8.071 36.951 48.333 1.00 33.89 357 ARG A CA 1
ATOM 2974 C C . ARG A 1 377 ? -8.877 37.241 47.025 1.00 35.44 357 ARG A C 1
ATOM 2975 O O . ARG A 1 377 ? -9.556 36.325 46.492 1.00 36.35 357 ARG A O 1
ATOM 2983 N N A SER A 1 378 ? -8.823 38.477 46.532 0.50 35.20 358 SER A N 1
ATOM 2984 N N B SER A 1 378 ? -8.862 38.493 46.538 0.50 35.48 358 SER A N 1
ATOM 2985 C CA A SER A 1 378 ? -9.784 38.884 45.520 0.50 35.32 358 SER A CA 1
ATOM 2986 C CA B SER A 1 378 ? -9.784 38.871 45.453 0.50 35.59 358 SER A CA 1
ATOM 2987 C C A SER A 1 378 ? -9.635 38.112 44.176 0.50 37.19 358 SER A C 1
ATOM 2988 C C B SER A 1 378 ? -9.645 37.890 44.278 0.50 37.31 358 SER A C 1
ATOM 2989 O O A SER A 1 378 ? -10.642 37.811 43.515 0.50 36.54 358 SER A O 1
ATOM 2990 O O B SER A 1 378 ? -10.624 37.257 43.838 0.50 35.16 358 SER A O 1
ATOM 2995 N N . ASN A 1 379 ? -8.410 37.718 43.814 1.00 37.26 359 ASN A N 1
ATOM 2996 C CA . ASN A 1 379 ? -8.203 37.043 42.526 1.00 38.25 359 ASN A CA 1
ATOM 2997 C C . ASN A 1 379 ? -7.274 35.813 42.652 1.00 37.14 359 ASN A C 1
ATOM 2998 O O . ASN A 1 379 ? -6.837 35.269 41.641 1.00 37.58 359 ASN A O 1
ATOM 3003 N N . TYR A 1 380 ? -7.051 35.344 43.882 1.00 36.20 360 TYR A N 1
ATOM 3004 C CA . TYR A 1 380 ? -6.270 34.139 44.054 1.00 34.51 360 TYR A CA 1
ATOM 3005 C C . TYR A 1 380 ? -6.581 33.537 45.400 1.00 34.67 360 TYR A C 1
ATOM 3006 O O . TYR A 1 380 ? -7.123 34.233 46.320 1.00 34.93 360 TYR A O 1
ATOM 3015 N N . LEU A 1 381 ? -6.161 32.287 45.560 1.00 34.57 361 LEU A N 1
ATOM 3016 C CA . LEU A 1 381 ? -6.184 31.654 46.925 1.00 33.04 361 LEU A CA 1
ATOM 3017 C C . LEU A 1 381 ? -4.783 31.034 47.145 1.00 34.92 361 LEU A C 1
ATOM 3018 O O . LEU A 1 381 ? -4.068 30.763 46.188 1.00 34.53 361 LEU A O 1
ATOM 3023 N N A VAL A 1 382 ? -4.459 30.789 48.398 0.50 32.81 362 VAL A N 1
ATOM 3024 N N B VAL A 1 382 ? -4.443 30.856 48.413 0.50 33.66 362 VAL A N 1
ATOM 3025 C CA A VAL A 1 382 ? -3.228 30.177 48.724 0.50 32.58 362 VAL A CA 1
ATOM 3026 C CA B VAL A 1 382 ? -3.219 30.243 48.829 0.50 33.95 362 VAL A CA 1
ATOM 3027 C C A VAL A 1 382 ? -3.463 29.154 49.825 0.50 33.18 362 VAL A C 1
ATOM 3028 C C B VAL A 1 382 ? -3.568 29.108 49.779 0.50 33.79 362 VAL A C 1
ATOM 3029 O O A VAL A 1 382 ? -4.140 29.438 50.818 0.50 32.77 362 VAL A O 1
ATOM 3030 O O B VAL A 1 382 ? -4.442 29.269 50.628 0.50 34.21 362 VAL A O 1
ATOM 3037 N N . VAL A 1 383 ? -2.898 27.970 49.636 1.00 33.23 363 VAL A N 1
ATOM 3038 C CA . VAL A 1 383 ? -3.090 26.839 50.542 1.00 33.57 363 VAL A CA 1
ATOM 3039 C C . VAL A 1 383 ? -1.742 26.528 51.236 1.00 34.93 363 VAL A C 1
ATOM 3040 O O . VAL A 1 383 ? -0.716 26.411 50.555 1.00 35.08 363 VAL A O 1
ATOM 3044 N N . ALA A 1 384 ? -1.734 26.445 52.575 1.00 32.83 364 ALA A N 1
ATOM 3045 C CA . ALA A 1 384 ? -0.611 25.948 53.333 1.00 32.65 364 ALA A CA 1
ATOM 3046 C C . ALA A 1 384 ? -0.879 24.465 53.670 1.00 31.58 364 ALA A C 1
ATOM 3047 O O . ALA A 1 384 ? -2.006 24.073 54.000 1.00 32.05 364 ALA A O 1
ATOM 3049 N N . GLY A 1 385 ? 0.115 23.602 53.533 1.00 31.28 365 GLY A N 1
ATOM 3050 C CA . GLY A 1 385 ? -0.113 22.213 53.935 1.00 31.14 365 GLY A CA 1
ATOM 3051 C C . GLY A 1 385 ? 1.209 21.480 53.861 1.00 31.57 365 GLY A C 1
ATOM 3052 O O . GLY A 1 385 ? 2.270 22.095 54.129 1.00 32.20 365 GLY A O 1
ATOM 3053 N N . ARG A 1 386 ? 1.158 20.171 53.510 1.00 30.20 366 ARG A N 1
ATOM 3054 C CA . ARG A 1 386 ? 2.403 19.355 53.628 1.00 30.14 366 ARG A CA 1
ATOM 3055 C C . ARG A 1 386 ? 2.409 18.361 52.500 1.00 31.48 366 ARG A C 1
ATOM 3056 O O . ARG A 1 386 ? 1.335 17.798 52.063 1.00 32.36 366 ARG A O 1
ATOM 3064 N N . ARG A 1 387 ? 3.598 18.008 52.048 1.00 31.77 367 ARG A N 1
ATOM 3065 C CA . ARG A 1 387 ? 3.702 16.962 51.042 1.00 31.16 367 ARG A CA 1
ATOM 3066 C C . ARG A 1 387 ? 5.116 16.403 51.226 1.00 33.23 367 ARG A C 1
ATOM 3067 O O . ARG A 1 387 ? 6.086 17.198 51.403 1.00 33.34 367 ARG A O 1
ATOM 3075 N N . ALA A 1 388 ? 5.198 15.082 51.228 1.00 33.40 368 ALA A N 1
ATOM 3076 C CA . ALA A 1 388 ? 6.538 14.384 51.298 1.00 34.60 368 ALA A CA 1
ATOM 3077 C C . ALA A 1 388 ? 7.266 14.840 52.577 1.00 34.46 368 ALA A C 1
ATOM 3078 O O . ALA A 1 388 ? 8.515 14.975 52.583 1.00 34.88 368 ALA A O 1
ATOM 3080 N N . GLY A 1 389 ? 6.505 15.035 53.654 1.00 31.82 369 GLY A N 1
ATOM 3081 C CA . GLY A 1 389 ? 7.125 15.205 54.998 1.00 34.78 369 GLY A CA 1
ATOM 3082 C C . GLY A 1 389 ? 7.389 16.674 55.342 1.00 34.94 369 GLY A C 1
ATOM 3083 O O . GLY A 1 389 ? 7.745 16.953 56.506 1.00 36.57 369 GLY A O 1
ATOM 3084 N N . LEU A 1 390 ? 7.203 17.622 54.378 1.00 34.60 370 LEU A N 1
ATOM 3085 C CA . LEU A 1 390 ? 7.597 19.011 54.575 1.00 34.44 370 LEU A CA 1
ATOM 3086 C C . LEU A 1 390 ? 6.421 19.966 54.329 1.00 32.95 370 LEU A C 1
ATOM 3087 O O . LEU A 1 390 ? 5.488 19.682 53.519 1.00 32.96 370 LEU A O 1
ATOM 3092 N N . THR A 1 391 ? 6.414 21.107 55.042 1.00 31.04 371 THR A N 1
ATOM 3093 C CA . THR A 1 391 ? 5.475 22.194 54.708 1.00 31.72 371 THR A CA 1
ATOM 3094 C C . THR A 1 391 ? 5.661 22.614 53.255 1.00 33.03 371 THR A C 1
ATOM 3095 O O . THR A 1 391 ? 6.780 22.673 52.763 1.00 33.54 371 THR A O 1
ATOM 3099 N N . ARG A 1 392 ? 4.531 22.937 52.603 1.00 32.14 372 ARG A N 1
ATOM 3100 C CA . ARG A 1 392 ? 4.507 23.544 51.254 1.00 31.12 372 ARG A CA 1
ATOM 3101 C C . ARG A 1 392 ? 3.450 24.598 51.190 1.00 32.50 372 ARG A C 1
ATOM 3102 O O . ARG A 1 392 ? 2.508 24.647 52.034 1.00 32.55 372 ARG A O 1
ATOM 3110 N N A ILE A 1 393 ? 3.610 25.492 50.212 0.50 31.83 373 ILE A N 1
ATOM 3111 N N B ILE A 1 393 ? 3.558 25.423 50.157 0.50 31.77 373 ILE A N 1
ATOM 3112 C CA A ILE A 1 393 ? 2.589 26.497 49.830 0.50 32.82 373 ILE A CA 1
ATOM 3113 C CA B ILE A 1 393 ? 2.521 26.410 49.850 0.50 32.98 373 ILE A CA 1
ATOM 3114 C C A ILE A 1 393 ? 2.108 26.090 48.427 0.50 32.83 373 ILE A C 1
ATOM 3115 C C B ILE A 1 393 ? 2.104 26.229 48.397 0.50 32.92 373 ILE A C 1
ATOM 3116 O O A ILE A 1 393 ? 2.981 25.642 47.622 0.50 33.23 373 ILE A O 1
ATOM 3117 O O B ILE A 1 393 ? 2.998 26.055 47.531 0.50 33.21 373 ILE A O 1
ATOM 3126 N N . TRP A 1 394 ? 0.779 26.183 48.139 1.00 31.71 374 TRP A N 1
ATOM 3127 C CA . TRP A 1 394 ? 0.316 26.064 46.745 1.00 32.25 374 TRP A CA 1
ATOM 3128 C C . TRP A 1 394 ? -0.526 27.318 46.468 1.00 32.91 374 TRP A C 1
ATOM 3129 O O . TRP A 1 394 ? -1.171 27.891 47.363 1.00 35.54 374 TRP A O 1
ATOM 3140 N N . THR A 1 395 ? -0.571 27.740 45.207 1.00 32.54 375 THR A N 1
ATOM 3141 C CA . THR A 1 395 ? -1.424 28.886 44.861 1.00 35.28 375 THR A CA 1
ATOM 3142 C C . THR A 1 395 ? -2.395 28.485 43.736 1.00 35.34 375 THR A C 1
ATOM 3143 O O . THR A 1 395 ? -2.191 27.458 42.994 1.00 35.49 375 THR A O 1
ATOM 3147 N N . MET A 1 396 ? -3.505 29.252 43.622 1.00 35.37 376 MET A N 1
ATOM 3148 C CA . MET A 1 396 ? -4.407 29.089 42.454 1.00 36.63 376 MET A CA 1
ATOM 3149 C C . MET A 1 396 ? -4.919 30.480 42.086 1.00 36.22 376 MET A C 1
ATOM 3150 O O . MET A 1 396 ? -5.454 31.204 42.976 1.00 37.10 376 MET A O 1
ATOM 3155 N N . MET A 1 397 ? -4.731 30.912 40.827 1.00 34.70 377 MET A N 1
ATOM 3156 C CA . MET A 1 397 ? -5.431 32.136 40.346 1.00 36.36 377 MET A CA 1
ATOM 3157 C C . MET A 1 397 ? -6.913 31.861 40.075 1.00 37.72 377 MET A C 1
ATOM 3158 O O . MET A 1 397 ? -7.282 30.779 39.581 1.00 37.96 377 MET A O 1
ATOM 3163 N N . ALA A 1 398 ? -7.743 32.869 40.359 1.00 36.76 378 ALA A N 1
ATOM 3164 C CA . ALA A 1 398 ? -9.105 32.887 39.834 1.00 38.54 378 ALA A CA 1
ATOM 3165 C C . ALA A 1 398 ? -9.036 33.070 38.294 1.00 39.48 378 ALA A C 1
ATOM 3166 O O . ALA A 1 398 ? -8.031 33.631 37.767 1.00 39.23 378 ALA A O 1
ATOM 3168 N N . ASP A 1 399 ? -10.112 32.632 37.595 1.00 39.23 379 ASP A N 1
ATOM 3169 C CA . ASP A 1 399 ? -10.211 32.764 36.154 1.00 41.62 379 ASP A CA 1
ATOM 3170 C C . ASP A 1 399 ? -10.196 34.301 35.814 1.00 41.64 379 ASP A C 1
ATOM 3171 O O . ASP A 1 399 ? -10.866 35.134 36.434 1.00 39.70 379 ASP A O 1
ATOM 3176 N N . SER A 1 400 ? -9.341 34.685 34.889 1.00 42.47 380 SER A N 1
ATOM 3177 C CA . SER A 1 400 ? -9.189 36.071 34.608 1.00 44.93 380 SER A CA 1
ATOM 3178 C C . SER A 1 400 ? -10.482 36.665 33.874 1.00 46.48 380 SER A C 1
ATOM 3179 O O . SER A 1 400 ? -10.663 37.887 33.888 1.00 48.31 380 SER A O 1
ATOM 3182 N N . GLN A 1 401 ? -11.358 35.827 33.285 1.00 44.85 381 GLN A N 1
ATOM 3183 C CA . GLN A 1 401 ? -12.567 36.343 32.562 1.00 46.94 381 GLN A CA 1
ATOM 3184 C C . GLN A 1 401 ? -13.703 36.694 33.511 1.00 44.71 381 GLN A C 1
ATOM 3185 O O . GLN A 1 401 ? -14.465 37.604 33.229 1.00 47.12 381 GLN A O 1
ATOM 3191 N N . ASP A 1 402 ? -13.803 36.012 34.654 1.00 43.40 382 ASP A N 1
ATOM 3192 C CA . ASP A 1 402 ? -14.982 36.219 35.534 1.00 42.17 382 ASP A CA 1
ATOM 3193 C C . ASP A 1 402 ? -14.618 36.306 37.017 1.00 41.19 382 ASP A C 1
ATOM 3194 O O . ASP A 1 402 ? -15.481 36.572 37.855 1.00 40.18 382 ASP A O 1
ATOM 3199 N N . GLY A 1 403 ? -13.340 36.097 37.375 1.00 37.11 383 GLY A N 1
ATOM 3200 C CA . GLY A 1 403 ? -12.945 36.200 38.779 1.00 38.25 383 GLY A CA 1
ATOM 3201 C C . GLY A 1 403 ? -13.349 35.001 39.625 1.00 38.56 383 GLY A C 1
ATOM 3202 O O . GLY A 1 403 ? -13.259 35.056 40.862 1.00 38.52 383 GLY A O 1
ATOM 3203 N N . VAL A 1 404 ? -13.743 33.892 38.995 1.00 37.68 384 VAL A N 1
ATOM 3204 C CA . VAL A 1 404 ? -14.246 32.713 39.731 1.00 38.00 384 VAL A CA 1
ATOM 3205 C C . VAL A 1 404 ? -13.171 31.622 39.800 1.00 37.07 384 VAL A C 1
ATOM 3206 O O . VAL A 1 404 ? -12.394 31.400 38.811 1.00 37.29 384 VAL A O 1
ATOM 3210 N N . PHE A 1 405 ? -13.076 30.905 40.930 1.00 37.10 385 PHE A N 1
ATOM 3211 C CA . PHE A 1 405 ? -12.140 29.747 40.994 1.00 38.51 385 PHE A CA 1
ATOM 3212 C C . PHE A 1 405 ? -12.707 28.546 40.235 1.00 40.88 385 PHE A C 1
ATOM 3213 O O . PHE A 1 405 ? -13.868 28.147 40.519 1.00 41.79 385 PHE A O 1
ATOM 3221 N N . LYS A 1 406 ? -11.871 27.911 39.396 1.00 41.28 386 LYS A N 1
ATOM 3222 C CA . LYS A 1 406 ? -12.298 26.807 38.519 1.00 43.64 386 LYS A CA 1
ATOM 3223 C C . LYS A 1 406 ? -11.507 25.558 38.821 1.00 43.13 386 LYS A C 1
ATOM 3224 O O . LYS A 1 406 ? -10.281 25.644 38.974 1.00 43.24 386 LYS A O 1
ATOM 3230 N N . ALA A 1 407 ? -12.146 24.395 38.888 1.00 45.33 387 ALA A N 1
ATOM 3231 C CA . ALA A 1 407 ? -11.428 23.106 39.206 1.00 47.38 387 ALA A CA 1
ATOM 3232 C C . ALA A 1 407 ? -10.373 22.718 38.166 1.00 49.60 387 ALA A C 1
ATOM 3233 O O . ALA A 1 407 ? -9.340 22.047 38.487 1.00 51.94 387 ALA A O 1
ATOM 3235 N N . GLY A 1 408 ? -10.554 23.179 36.935 1.00 49.44 388 GLY A N 1
ATOM 3236 C CA . GLY A 1 408 ? -9.567 22.790 35.895 1.00 52.42 388 GLY A CA 1
ATOM 3237 C C . GLY A 1 408 ? -8.209 23.477 36.049 1.00 52.72 388 GLY A C 1
ATOM 3238 O O . GLY A 1 408 ? -7.266 22.967 35.524 1.00 53.66 388 GLY A O 1
ATOM 3239 N N . THR A 1 409 ? -8.157 24.635 36.746 1.00 53.44 389 THR A N 1
ATOM 3240 C CA A THR A 1 409 ? -6.915 25.348 37.059 0.50 54.81 389 THR A CA 1
ATOM 3241 C CA B THR A 1 409 ? -6.920 25.377 37.067 0.50 54.57 389 THR A CA 1
ATOM 3242 C C . THR A 1 409 ? -5.976 24.525 37.951 1.00 54.58 389 THR A C 1
ATOM 3243 O O . THR A 1 409 ? -4.792 24.385 37.675 1.00 57.57 389 THR A O 1
ATOM 3250 N N . GLY A 1 410 ? -6.453 23.951 39.007 1.00 52.89 390 GLY A N 1
ATOM 3251 C CA . GLY A 1 410 ? -5.508 23.098 39.843 1.00 48.72 390 GLY A CA 1
ATOM 3252 C C . GLY A 1 410 ? -4.538 23.927 40.718 1.00 46.42 390 GLY A C 1
ATOM 3253 O O . GLY A 1 410 ? -4.212 25.069 40.418 1.00 49.25 390 GLY A O 1
ATOM 3254 N N . LEU A 1 411 ? -3.997 23.358 41.790 1.00 41.50 391 LEU A N 1
ATOM 3255 C CA . LEU A 1 411 ? -2.979 24.031 42.626 1.00 39.97 391 LEU A CA 1
ATOM 3256 C C . LEU A 1 411 ? -1.552 23.979 42.039 1.00 40.19 391 LEU A C 1
ATOM 3257 O O . LEU A 1 411 ? -1.160 22.992 41.383 1.00 43.27 391 LEU A O 1
ATOM 3262 N N . ARG A 1 412 ? -0.867 25.073 42.222 1.00 35.02 392 ARG A N 1
ATOM 3263 C CA . ARG A 1 412 ? 0.502 25.213 41.709 1.00 36.31 392 ARG A CA 1
ATOM 3264 C C . ARG A 1 412 ? 1.403 25.326 42.927 1.00 35.88 392 ARG A C 1
ATOM 3265 O O . ARG A 1 412 ? 1.321 26.284 43.691 1.00 35.31 392 ARG A O 1
ATOM 3273 N N . GLU A 1 413 ? 2.317 24.361 43.095 1.00 36.82 393 GLU A N 1
ATOM 3274 C CA . GLU A 1 413 ? 3.111 24.312 44.288 1.00 34.77 393 GLU A CA 1
ATOM 3275 C C . GLU A 1 413 ? 4.219 25.380 44.156 1.00 35.81 393 GLU A C 1
ATOM 3276 O O . GLU A 1 413 ? 4.801 25.531 43.039 1.00 35.79 393 GLU A O 1
ATOM 3282 N N . VAL A 1 414 ? 4.532 26.090 45.264 1.00 34.16 394 VAL A N 1
ATOM 3283 C CA . VAL A 1 414 ? 5.689 26.989 45.287 1.00 37.26 394 VAL A CA 1
ATOM 3284 C C . VAL A 1 414 ? 6.959 26.104 45.461 1.00 38.62 394 VAL A C 1
ATOM 3285 O O . VAL A 1 414 ? 7.176 25.512 46.529 1.00 37.53 394 VAL A O 1
ATOM 3289 N N . VAL A 1 415 ? 7.798 25.970 44.412 1.00 38.33 395 VAL A N 1
ATOM 3290 C CA . VAL A 1 415 ? 8.820 24.939 44.373 1.00 42.05 395 VAL A CA 1
ATOM 3291 C C . VAL A 1 415 ? 9.974 25.460 45.216 1.00 44.16 395 VAL A C 1
ATOM 3292 O O . VAL A 1 415 ? 10.356 26.580 45.066 1.00 42.64 395 VAL A O 1
ATOM 3296 N N A MET A 1 416 ? 10.511 24.670 46.149 0.50 45.34 396 MET A N 1
ATOM 3297 N N B MET A 1 416 ? 10.469 24.594 46.100 0.50 45.31 396 MET A N 1
ATOM 3298 C CA A MET A 1 416 ? 11.599 25.114 46.999 0.50 48.39 396 MET A CA 1
ATOM 3299 C CA B MET A 1 416 ? 11.613 24.847 46.897 0.50 47.97 396 MET A CA 1
ATOM 3300 C C A MET A 1 416 ? 12.726 24.134 46.868 0.50 51.29 396 MET A C 1
ATOM 3301 C C B MET A 1 416 ? 12.869 24.140 46.368 0.50 50.32 396 MET A C 1
ATOM 3302 O O A MET A 1 416 ? 12.420 22.928 46.968 0.50 51.63 396 MET A O 1
ATOM 3303 O O B MET A 1 416 ? 12.881 23.140 45.642 0.50 48.61 396 MET A O 1
ATOM 3312 N N . GLU A 1 417 ? 13.969 24.695 46.769 1.00 53.69 397 GLU A N 1
ATOM 3313 C CA . GLU A 1 417 ? 15.273 24.113 46.292 1.00 58.45 397 GLU A CA 1
ATOM 3314 C C . GLU A 1 417 ? 15.878 23.155 47.350 1.00 59.61 397 GLU A C 1
ATOM 3315 O O . GLU A 1 417 ? 16.584 22.159 47.000 1.00 62.68 397 GLU A O 1
ATOM 3321 N N . GLU A 1 418 ? 15.608 23.441 48.621 1.00 55.88 398 GLU A N 1
ATOM 3322 C CA . GLU A 1 418 ? 16.308 22.772 49.724 1.00 53.97 398 GLU A CA 1
ATOM 3323 C C . GLU A 1 418 ? 15.642 21.455 50.145 1.00 50.29 398 GLU A C 1
ATOM 3324 O O . GLU A 1 418 ? 14.401 21.363 50.175 1.00 49.02 398 GLU A O 1
ATOM 3330 N N . PRO A 1 419 ? 16.438 20.471 50.580 1.00 47.35 399 PRO A N 1
ATOM 3331 C CA . PRO A 1 419 ? 15.767 19.222 51.032 1.00 47.04 399 PRO A CA 1
ATOM 3332 C C . PRO A 1 419 ? 15.089 19.317 52.398 1.00 44.95 399 PRO A C 1
ATOM 3333 O O . PRO A 1 419 ? 14.202 18.481 52.681 1.00 45.57 399 PRO A O 1
ATOM 3337 N N . ILE A 1 420 ? 15.484 20.285 53.249 1.00 41.27 400 ILE A N 1
ATOM 3338 C CA . ILE A 1 420 ? 14.962 20.399 54.635 1.00 40.77 400 ILE A CA 1
ATOM 3339 C C . ILE A 1 420 ? 14.722 21.906 54.916 1.00 40.28 400 ILE A C 1
ATOM 3340 O O . ILE A 1 420 ? 15.693 22.730 54.821 1.00 41.94 400 ILE A O 1
ATOM 3345 N N . PHE A 1 421 ? 13.485 22.270 55.253 1.00 38.35 401 PHE A N 1
ATOM 3346 C CA . PHE A 1 421 ? 13.135 23.683 55.476 1.00 36.02 401 PHE A CA 1
ATOM 3347 C C . PHE A 1 421 ? 11.733 23.694 56.053 1.00 35.47 401 PHE A C 1
ATOM 3348 O O . PHE A 1 421 ? 11.023 22.650 56.064 1.00 33.99 401 PHE A O 1
ATOM 3356 N N . THR A 1 422 ? 11.318 24.878 56.462 1.00 32.87 402 THR A N 1
ATOM 3357 C CA . THR A 1 422 ? 9.951 25.077 56.922 1.00 32.25 402 THR A CA 1
ATOM 3358 C C . THR A 1 422 ? 9.465 26.365 56.313 1.00 31.83 402 THR A C 1
ATOM 3359 O O . THR A 1 422 ? 10.102 27.404 56.402 1.00 32.48 402 THR A O 1
ATOM 3363 N N A VAL A 1 423 ? 8.231 26.335 55.775 0.75 31.24 403 VAL A N 1
ATOM 3364 N N B VAL A 1 423 ? 8.286 26.306 55.703 0.25 31.28 403 VAL A N 1
ATOM 3365 C CA A VAL A 1 423 ? 7.660 27.553 55.193 0.75 32.31 403 VAL A CA 1
ATOM 3366 C CA B VAL A 1 423 ? 7.671 27.531 55.244 0.25 30.88 403 VAL A CA 1
ATOM 3367 C C A VAL A 1 423 ? 6.279 27.776 55.819 0.75 32.94 403 VAL A C 1
ATOM 3368 C C B VAL A 1 423 ? 6.377 27.754 56.015 0.25 31.53 403 VAL A C 1
ATOM 3369 O O A VAL A 1 423 ? 5.438 26.825 55.965 0.75 33.35 403 VAL A O 1
ATOM 3370 O O B VAL A 1 423 ? 5.725 26.797 56.479 0.25 31.32 403 VAL A O 1
ATOM 3377 N N . HIS A 1 424 ? 6.028 29.019 56.170 1.00 32.75 404 HIS A N 1
ATOM 3378 C CA . HIS A 1 424 ? 4.685 29.381 56.733 1.00 32.78 404 HIS A CA 1
ATOM 3379 C C . HIS A 1 424 ? 3.968 30.465 55.926 1.00 33.56 404 HIS A C 1
ATOM 3380 O O . HIS A 1 424 ? 4.607 31.337 55.377 1.00 33.31 404 HIS A O 1
ATOM 3387 N N . LEU A 1 425 ? 2.635 30.409 55.845 1.00 33.40 405 LEU A N 1
ATOM 3388 C CA . LEU A 1 425 ? 1.858 31.455 55.215 1.00 34.95 405 LEU A CA 1
ATOM 3389 C C . LEU A 1 425 ? 1.561 32.456 56.360 1.00 35.49 405 LEU A C 1
ATOM 3390 O O . LEU A 1 425 ? 1.179 32.046 57.440 1.00 39.59 405 LEU A O 1
ATOM 3395 N N . VAL A 1 426 ? 1.852 33.730 56.183 1.00 35.52 406 VAL A N 1
ATOM 3396 C CA . VAL A 1 426 ? 1.786 34.652 57.281 1.00 35.81 406 VAL A CA 1
ATOM 3397 C C . VAL A 1 426 ? 0.464 35.517 57.109 1.00 35.93 406 VAL A C 1
ATOM 3398 O O . VAL A 1 426 ? 0.504 36.695 56.669 1.00 34.21 406 VAL A O 1
ATOM 3402 N N . GLU A 1 427 ? -0.698 34.894 57.388 1.00 35.23 407 GLU A N 1
ATOM 3403 C CA . GLU A 1 427 ? -1.962 35.585 57.144 1.00 36.95 407 GLU A CA 1
ATOM 3404 C C . GLU A 1 427 ? -2.114 36.876 57.999 1.00 38.25 407 GLU A C 1
ATOM 3405 O O . GLU A 1 427 ? -2.865 37.793 57.612 1.00 37.47 407 GLU A O 1
ATOM 3411 N N . SER A 1 428 ? -1.433 36.938 59.162 1.00 36.89 408 SER A N 1
ATOM 3412 C CA . SER A 1 428 ? -1.500 38.110 60.010 1.00 38.03 408 SER A CA 1
ATOM 3413 C C . SER A 1 428 ? -0.817 39.360 59.383 1.00 38.46 408 SER A C 1
ATOM 3414 O O . SER A 1 428 ? -0.982 40.477 59.911 1.00 40.35 408 SER A O 1
ATOM 3417 N N . GLN A 1 429 ? -0.046 39.163 58.294 1.00 36.42 409 GLN A N 1
ATOM 3418 C CA . GLN A 1 429 ? 0.540 40.278 57.560 1.00 34.56 409 GLN A CA 1
ATOM 3419 C C . GLN A 1 429 ? -0.091 40.348 56.155 1.00 35.14 409 GLN A C 1
ATOM 3420 O O . GLN A 1 429 ? 0.461 40.962 55.249 1.00 37.39 409 GLN A O 1
ATOM 3426 N N . MET A 1 430 ? -1.323 39.862 56.005 1.00 33.71 410 MET A N 1
ATOM 3427 C CA . MET A 1 430 ? -2.009 39.912 54.680 1.00 34.21 410 MET A CA 1
ATOM 3428 C C . MET A 1 430 ? -3.370 40.476 54.942 1.00 36.11 410 MET A C 1
ATOM 3429 O O . MET A 1 430 ? -4.393 39.733 55.100 1.00 38.25 410 MET A O 1
ATOM 3434 N N A LEU A 1 431 ? -3.422 41.796 54.992 0.50 36.54 411 LEU A N 1
ATOM 3435 N N B LEU A 1 431 ? -3.365 41.806 54.974 0.50 36.38 411 LEU A N 1
ATOM 3436 C CA A LEU A 1 431 ? -4.666 42.451 55.390 0.50 36.67 411 LEU A CA 1
ATOM 3437 C CA B LEU A 1 431 ? -4.516 42.589 55.434 0.50 36.62 411 LEU A CA 1
ATOM 3438 C C A LEU A 1 431 ? -5.516 42.917 54.170 0.50 37.48 411 LEU A C 1
ATOM 3439 C C B LEU A 1 431 ? -5.397 43.206 54.339 0.50 37.99 411 LEU A C 1
ATOM 3440 O O A LEU A 1 431 ? -6.765 42.843 54.183 0.50 37.05 411 LEU A O 1
ATOM 3441 O O B LEU A 1 431 ? -6.558 43.535 54.634 0.50 37.30 411 LEU A O 1
ATOM 3450 N N . GLU A 1 432 ? -4.832 43.414 53.135 1.00 37.68 412 GLU A N 1
ATOM 3451 C CA . GLU A 1 432 ? -5.571 44.061 52.004 1.00 38.37 412 GLU A CA 1
ATOM 3452 C C . GLU A 1 432 ? -6.134 42.937 51.065 1.00 37.10 412 GLU A C 1
ATOM 3453 O O . GLU A 1 432 ? -5.375 42.086 50.511 1.00 37.76 412 GLU A O 1
ATOM 3459 N N . TYR A 1 433 ? -7.440 42.952 50.855 1.00 36.71 413 TYR A N 1
ATOM 3460 C CA . TYR A 1 433 ? -8.072 41.876 50.122 1.00 35.29 413 TYR A CA 1
ATOM 3461 C C . TYR A 1 433 ? -7.609 41.823 48.626 1.00 36.69 413 TYR A C 1
ATOM 3462 O O . TYR A 1 433 ? -7.622 40.742 48.008 1.00 36.60 413 TYR A O 1
ATOM 3471 N N . GLU A 1 434 ? -7.252 42.996 48.056 1.00 36.49 414 GLU A N 1
ATOM 3472 C CA . GLU A 1 434 ? -6.849 43.124 46.638 1.00 39.17 414 GLU A CA 1
ATOM 3473 C C . GLU A 1 434 ? -5.316 43.130 46.513 1.00 39.32 414 GLU A C 1
ATOM 3474 O O . GLU A 1 434 ? -4.785 43.359 45.397 1.00 40.78 414 GLU A O 1
ATOM 3480 N N . GLU A 1 435 ? -4.590 42.963 47.649 1.00 39.96 415 GLU A N 1
ATOM 3481 C CA . GLU A 1 435 ? -3.132 42.968 47.504 1.00 39.13 415 GLU A CA 1
ATOM 3482 C C . GLU A 1 435 ? -2.674 41.854 46.491 1.00 41.39 415 GLU A C 1
ATOM 3483 O O . GLU A 1 435 ? -3.040 40.679 46.644 1.00 41.25 415 GLU A O 1
ATOM 3489 N N . PRO A 1 436 ? -1.764 42.191 45.531 1.00 42.56 416 PRO A N 1
ATOM 3490 C CA . PRO A 1 436 ? -1.462 41.176 44.493 1.00 42.93 416 PRO A CA 1
ATOM 3491 C C . PRO A 1 436 ? -0.333 40.209 44.956 1.00 43.14 416 PRO A C 1
ATOM 3492 O O . PRO A 1 436 ? 0.162 39.431 44.118 1.00 45.27 416 PRO A O 1
ATOM 3496 N N . THR A 1 437 ? 0.142 40.284 46.225 1.00 39.32 417 THR A N 1
ATOM 3497 C CA . THR A 1 437 ? 1.139 39.300 46.709 1.00 39.13 417 THR A CA 1
ATOM 3498 C C . THR A 1 437 ? 0.597 38.711 48.008 1.00 37.42 417 THR A C 1
ATOM 3499 O O . THR A 1 437 ? -0.256 39.322 48.667 1.00 38.58 417 THR A O 1
ATOM 3503 N N . PHE A 1 438 ? 1.128 37.569 48.392 1.00 35.00 418 PHE A N 1
ATOM 3504 C CA . PHE A 1 438 ? 0.936 37.043 49.729 1.00 34.22 418 PHE A CA 1
ATOM 3505 C C . PHE A 1 438 ? 2.274 37.005 50.495 1.00 35.86 418 PHE A C 1
ATOM 3506 O O . PHE A 1 438 ? 3.372 37.180 49.896 1.00 34.73 418 PHE A O 1
ATOM 3514 N N . ARG A 1 439 ? 2.176 36.856 51.826 1.00 33.58 419 ARG A N 1
ATOM 3515 C CA . ARG A 1 439 ? 3.340 36.923 52.708 1.00 33.01 419 ARG A CA 1
ATOM 3516 C C . ARG A 1 439 ? 3.722 35.452 53.199 1.00 32.65 419 ARG A C 1
ATOM 3517 O O . ARG A 1 439 ? 2.861 34.699 53.700 1.00 33.01 419 ARG A O 1
ATOM 3525 N N . MET A 1 440 ? 4.941 34.998 52.878 1.00 33.69 420 MET A N 1
ATOM 3526 C CA . MET A 1 440 ? 5.469 33.669 53.167 1.00 36.13 420 MET A CA 1
ATOM 3527 C C . MET A 1 440 ? 6.709 33.906 53.996 1.00 36.59 420 MET A C 1
ATOM 3528 O O . MET A 1 440 ? 7.538 34.771 53.675 1.00 37.41 420 MET A O 1
ATOM 3533 N N . GLU A 1 441 ? 6.869 33.083 55.008 1.00 34.00 421 GLU A N 1
ATOM 3534 C CA . GLU A 1 441 ? 8.105 33.119 55.805 1.00 32.91 421 GLU A CA 1
ATOM 3535 C C . GLU A 1 441 ? 8.779 31.757 55.686 1.00 35.31 421 GLU A C 1
ATOM 3536 O O . GLU A 1 441 ? 8.108 30.695 55.725 1.00 37.24 421 GLU A O 1
ATOM 3542 N N . TYR A 1 442 ? 10.111 31.783 55.540 1.00 34.63 422 TYR A N 1
ATOM 3543 C CA . TYR A 1 442 ? 10.886 30.592 55.238 1.00 33.19 422 TYR A CA 1
ATOM 3544 C C . TYR A 1 442 ? 12.103 30.485 56.223 1.00 33.73 422 TYR A C 1
ATOM 3545 O O . TYR A 1 442 ? 12.725 31.501 56.505 1.00 36.12 422 TYR A O 1
ATOM 3554 N N . SER A 1 443 ? 12.419 29.311 56.755 1.00 31.67 423 SER A N 1
ATOM 3555 C CA . SER A 1 443 ? 13.609 29.104 57.555 1.00 32.74 423 SER A CA 1
ATOM 3556 C C . SER A 1 443 ? 14.043 27.632 57.495 1.00 33.14 423 SER A C 1
ATOM 3557 O O . SER A 1 443 ? 13.342 26.763 56.870 1.00 33.37 423 SER A O 1
ATOM 3560 N N . SER A 1 444 ? 15.163 27.299 58.125 1.00 32.20 424 SER A N 1
ATOM 3561 C CA . SER A 1 444 ? 15.477 25.923 58.357 1.00 34.19 424 SER A CA 1
ATOM 3562 C C . SER A 1 444 ? 16.189 25.893 59.741 1.00 33.38 424 SER A C 1
ATOM 3563 O O . SER A 1 444 ? 16.351 26.949 60.381 1.00 33.59 424 SER A O 1
ATOM 3566 N N . LEU A 1 445 ? 16.574 24.704 60.190 1.00 35.08 425 LEU A N 1
ATOM 3567 C CA . LEU A 1 445 ? 17.190 24.556 61.538 1.00 35.74 425 LEU A CA 1
ATOM 3568 C C . LEU A 1 445 ? 18.386 25.458 61.780 1.00 38.32 425 LEU A C 1
ATOM 3569 O O . LEU A 1 445 ? 18.603 25.913 62.929 1.00 41.06 425 LEU A O 1
ATOM 3574 N N . ALA A 1 446 ? 19.162 25.737 60.730 1.00 36.42 426 ALA A N 1
ATOM 3575 C CA . ALA A 1 446 ? 20.257 26.696 60.916 1.00 38.87 426 ALA A CA 1
ATOM 3576 C C . ALA A 1 446 ? 20.179 27.859 59.960 1.00 36.15 426 ALA A C 1
ATOM 3577 O O . ALA A 1 446 ? 21.127 28.539 59.794 1.00 37.58 426 ALA A O 1
ATOM 3579 N N . THR A 1 447 ? 19.020 28.152 59.395 1.00 35.86 427 THR A N 1
ATOM 3580 C CA . THR A 1 447 ? 18.913 29.262 58.457 1.00 36.23 427 THR A CA 1
ATOM 3581 C C . THR A 1 447 ? 17.872 30.257 58.963 1.00 32.98 427 THR A C 1
ATOM 3582 O O . THR A 1 447 ? 16.705 29.866 59.081 1.00 32.63 427 THR A O 1
ATOM 3586 N N . PRO A 1 448 ? 18.294 31.457 59.452 1.00 32.23 428 PRO A N 1
ATOM 3587 C CA . PRO A 1 448 ? 17.347 32.436 60.074 1.00 33.47 428 PRO A CA 1
ATOM 3588 C C . PRO A 1 448 ? 16.187 32.746 59.153 1.00 32.96 428 PRO A C 1
ATOM 3589 O O . PRO A 1 448 ? 16.378 32.691 57.888 1.00 35.34 428 PRO A O 1
ATOM 3593 N N . ASN A 1 449 ? 15.001 33.051 59.709 1.00 32.61 429 ASN A N 1
ATOM 3594 C CA . ASN A 1 449 ? 13.757 33.297 58.925 1.00 33.82 429 ASN A CA 1
ATOM 3595 C C . ASN A 1 449 ? 13.930 34.472 57.934 1.00 35.23 429 ASN A C 1
ATOM 3596 O O . ASN A 1 449 ? 14.561 35.513 58.228 1.00 35.29 429 ASN A O 1
ATOM 3601 N N . THR A 1 450 ? 13.286 34.299 56.795 1.00 35.15 430 THR A N 1
ATOM 3602 C CA . THR A 1 450 ? 13.113 35.346 55.768 1.00 35.68 430 THR A CA 1
ATOM 3603 C C . THR A 1 450 ? 11.638 35.468 55.470 1.00 35.39 430 THR A C 1
ATOM 3604 O O . THR A 1 450 ? 11.027 34.463 55.281 1.00 36.18 430 THR A O 1
ATOM 3608 N N . TRP A 1 451 ? 11.154 36.686 55.368 1.00 34.27 431 TRP A N 1
ATOM 3609 C CA . TRP A 1 451 ? 9.778 36.977 55.042 1.00 33.75 431 TRP A CA 1
ATOM 3610 C C . TRP A 1 451 ? 9.812 37.552 53.613 1.00 34.51 431 TRP A C 1
ATOM 3611 O O . TRP A 1 451 ? 10.625 38.484 53.303 1.00 36.34 431 TRP A O 1
ATOM 3622 N N . PHE A 1 452 ? 8.969 36.978 52.753 1.00 35.85 432 PHE A N 1
ATOM 3623 C CA . PHE A 1 452 ? 8.859 37.375 51.333 1.00 36.27 432 PHE A CA 1
ATOM 3624 C C . PHE A 1 452 ? 7.450 37.855 51.006 1.00 37.14 432 PHE A C 1
ATOM 3625 O O . PHE A 1 452 ? 6.466 37.298 51.505 1.00 35.81 432 PHE A O 1
ATOM 3633 N N . ASP A 1 453 ? 7.361 38.859 50.120 1.00 37.40 433 ASP A N 1
ATOM 3634 C CA . ASP A 1 453 ? 6.141 39.042 49.330 1.00 37.96 433 ASP A CA 1
ATOM 3635 C C . ASP A 1 453 ? 6.261 38.132 48.102 1.00 38.31 433 ASP A C 1
ATOM 3636 O O . ASP A 1 453 ? 7.252 38.230 47.381 1.00 39.46 433 ASP A O 1
ATOM 3641 N N . VAL A 1 454 ? 5.205 37.344 47.820 1.00 37.08 434 VAL A N 1
ATOM 3642 C CA . VAL A 1 454 ? 5.221 36.386 46.735 1.00 36.19 434 VAL A CA 1
ATOM 3643 C C . VAL A 1 454 ? 4.064 36.609 45.757 1.00 37.79 434 VAL A C 1
ATOM 3644 O O . VAL A 1 454 ? 2.944 36.800 46.204 1.00 35.73 434 VAL A O 1
ATOM 3648 N N . SER A 1 455 ? 4.340 36.571 44.433 1.00 38.49 435 SER A N 1
ATOM 3649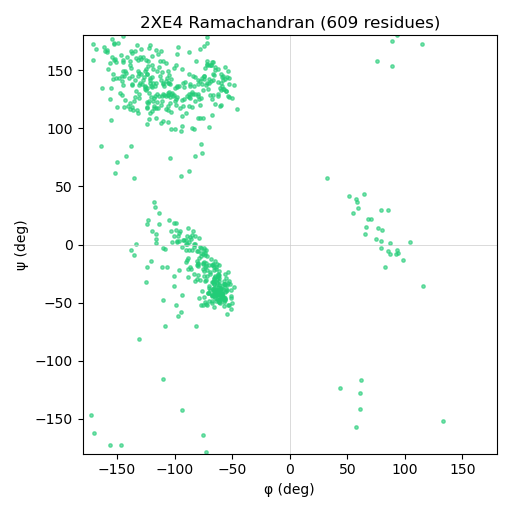 C CA . SER A 1 455 ? 3.243 36.649 43.470 1.00 38.86 435 SER A CA 1
ATOM 3650 C C . SER A 1 455 ? 2.564 35.244 43.337 1.00 38.75 435 SER A C 1
ATOM 3651 O O . SER A 1 455 ? 3.225 34.231 43.050 1.00 38.40 435 SER A O 1
ATOM 3654 N N . PRO A 1 456 ? 1.250 35.168 43.458 1.00 38.11 436 PRO A N 1
ATOM 3655 C CA A PRO A 1 456 ? 0.577 33.886 43.137 0.50 39.94 436 PRO A CA 1
ATOM 3656 C CA B PRO A 1 456 ? 0.578 33.885 43.137 0.50 39.93 436 PRO A CA 1
ATOM 3657 C C . PRO A 1 456 ? 0.426 33.606 41.641 1.00 39.92 436 PRO A C 1
ATOM 3658 O O . PRO A 1 456 ? 0.031 32.492 41.265 1.00 43.21 436 PRO A O 1
ATOM 3665 N N . GLN A 1 457 ? 0.750 34.588 40.802 1.00 39.67 437 GLN A N 1
ATOM 3666 C CA . GLN A 1 457 ? 0.718 34.403 39.339 1.00 41.33 437 GLN A CA 1
ATOM 3667 C C . GLN A 1 457 ? 1.979 33.643 38.830 1.00 42.53 437 GLN A C 1
ATOM 3668 O O . GLN A 1 457 ? 1.851 32.659 38.055 1.00 43.92 437 GLN A O 1
ATOM 3674 N N . ASP A 1 458 ? 3.182 34.021 39.280 1.00 41.47 438 ASP A N 1
ATOM 3675 C CA . ASP A 1 458 ? 4.431 33.431 38.683 1.00 42.29 438 ASP A CA 1
ATOM 3676 C C . ASP A 1 458 ? 5.410 32.994 39.765 1.00 40.30 438 ASP A C 1
ATOM 3677 O O . ASP A 1 458 ? 6.508 32.556 39.425 1.00 41.12 438 ASP A O 1
ATOM 3682 N N . HIS A 1 459 ? 5.032 33.177 41.052 1.00 38.54 439 HIS A N 1
ATOM 3683 C CA . HIS A 1 459 ? 5.837 32.737 42.227 1.00 38.86 439 HIS A CA 1
ATOM 3684 C C . HIS A 1 459 ? 7.162 33.520 42.344 1.00 39.33 439 HIS A C 1
ATOM 3685 O O . HIS A 1 459 ? 8.072 33.150 43.098 1.00 39.62 439 HIS A O 1
ATOM 3692 N N . SER A 1 460 ? 7.240 34.631 41.617 1.00 39.40 440 SER A N 1
ATOM 3693 C CA . SER A 1 460 ? 8.328 35.584 41.879 1.00 40.34 440 SER A CA 1
ATOM 3694 C C . SER A 1 460 ? 8.184 36.142 43.317 1.00 40.42 440 SER A C 1
ATOM 3695 O O . SER A 1 460 ? 7.065 36.178 43.898 1.00 40.45 440 SER A O 1
ATOM 3698 N N A ARG A 1 461 ? 9.295 36.577 43.881 0.50 40.65 441 ARG A N 1
ATOM 3699 N N B ARG A 1 461 ? 9.311 36.522 43.913 0.50 40.88 441 ARG A N 1
ATOM 3700 C CA A ARG A 1 461 ? 9.301 36.999 45.268 0.50 41.42 441 ARG A CA 1
ATOM 3701 C CA B ARG A 1 461 ? 9.385 36.840 45.354 0.50 41.64 441 ARG A CA 1
ATOM 3702 C C A ARG A 1 461 ? 10.299 38.119 45.516 0.50 41.66 441 ARG A C 1
ATOM 3703 C C B ARG A 1 461 ? 10.383 37.982 45.623 0.50 41.96 441 ARG A C 1
ATOM 3704 O O A ARG A 1 461 ? 11.275 38.341 44.732 0.50 41.79 441 ARG A O 1
ATOM 3705 O O B ARG A 1 461 ? 11.444 38.097 44.927 0.50 42.09 441 ARG A O 1
ATOM 3720 N N . THR A 1 462 ? 10.051 38.817 46.618 1.00 41.29 442 THR A N 1
ATOM 3721 C CA . THR A 1 462 ? 10.923 39.887 47.055 1.00 41.50 442 THR A CA 1
ATOM 3722 C C . THR A 1 462 ? 11.036 39.741 48.554 1.00 40.09 442 THR A C 1
ATOM 3723 O O . THR A 1 462 ? 10.057 39.633 49.243 1.00 38.28 442 THR A O 1
ATOM 3727 N N . ALA A 1 463 ? 12.241 39.649 49.076 1.00 39.43 443 ALA A N 1
ATOM 3728 C CA . ALA A 1 463 ? 12.463 39.612 50.557 1.00 41.49 443 ALA A CA 1
ATOM 3729 C C . ALA A 1 463 ? 12.123 40.982 51.185 1.00 42.48 443 ALA A C 1
ATOM 3730 O O . ALA A 1 463 ? 12.530 42.075 50.706 1.00 44.28 443 ALA A O 1
ATOM 3732 N N . VAL A 1 464 ? 11.316 40.935 52.196 1.00 40.81 444 VAL A N 1
ATOM 3733 C CA . VAL A 1 464 ? 10.814 42.079 52.957 1.00 42.95 444 VAL A CA 1
ATOM 3734 C C . VAL A 1 464 ? 11.625 42.178 54.253 1.00 40.92 444 VAL A C 1
ATOM 3735 O O . VAL A 1 464 ? 11.885 43.273 54.713 1.00 41.01 444 VAL A O 1
ATOM 3739 N N . LYS A 1 465 ? 12.022 41.028 54.852 1.00 39.59 445 LYS A N 1
ATOM 3740 C CA . LYS A 1 465 ? 12.837 41.077 56.087 1.00 38.15 445 LYS A CA 1
ATOM 3741 C C . LYS A 1 465 ? 13.642 39.769 56.124 1.00 37.32 445 LYS A C 1
ATOM 3742 O O . LYS A 1 465 ? 13.145 38.694 55.768 1.00 35.92 445 LYS A O 1
ATOM 3748 N N . VAL A 1 466 ? 14.884 39.867 56.582 1.00 36.51 446 VAL A N 1
ATOM 3749 C CA . VAL A 1 466 ? 15.710 38.716 56.875 1.00 36.66 446 VAL A CA 1
ATOM 3750 C C . VAL A 1 466 ? 16.136 38.853 58.318 1.00 35.73 446 VAL A C 1
ATOM 3751 O O . VAL A 1 466 ? 16.709 39.929 58.700 1.00 35.72 446 VAL A O 1
ATOM 3755 N N . ARG A 1 467 ? 15.824 37.842 59.138 1.00 35.09 447 ARG A N 1
ATOM 3756 C CA . ARG A 1 467 ? 16.200 37.895 60.545 1.00 35.79 447 ARG A CA 1
ATOM 3757 C C . ARG A 1 467 ? 17.760 37.938 60.688 1.00 36.95 447 ARG A C 1
ATOM 3758 O O . ARG A 1 467 ? 18.459 37.048 60.198 1.00 37.80 447 ARG A O 1
ATOM 3766 N N A GLU A 1 468 ? 18.278 38.978 61.348 0.50 36.50 448 GLU A N 1
ATOM 3767 N N B GLU A 1 468 ? 18.255 38.973 61.360 0.50 37.05 448 GLU A N 1
ATOM 3768 C CA A GLU A 1 468 ? 19.710 39.077 61.650 0.50 35.54 448 GLU A CA 1
ATOM 3769 C CA B GLU A 1 468 ? 19.672 39.116 61.678 0.50 36.65 448 GLU A CA 1
ATOM 3770 C C A GLU A 1 468 ? 19.997 38.408 62.960 0.50 35.48 448 GLU A C 1
ATOM 3771 C C B GLU A 1 468 ? 19.939 38.335 62.951 0.50 36.01 448 GLU A C 1
ATOM 3772 O O A GLU A 1 468 ? 19.304 38.686 63.943 0.50 34.61 448 GLU A O 1
ATOM 3773 O O B GLU A 1 468 ? 19.123 38.373 63.865 0.50 35.25 448 GLU A O 1
ATOM 3784 N N . VAL A 1 469 ? 21.012 37.540 62.979 1.00 33.95 449 VAL A N 1
ATOM 3785 C CA . VAL A 1 469 ? 21.378 36.768 64.206 1.00 34.16 449 VAL A CA 1
ATOM 3786 C C . VAL A 1 469 ? 22.892 37.123 64.421 1.00 35.97 449 VAL A C 1
ATOM 3787 O O . VAL A 1 469 ? 23.736 36.758 63.570 1.00 36.57 449 VAL A O 1
ATOM 3791 N N . GLY A 1 470 ? 23.245 37.811 65.513 1.00 36.56 450 GLY A N 1
ATOM 3792 C CA . GLY A 1 470 ? 24.652 38.230 65.724 1.00 37.64 450 GLY A CA 1
ATOM 3793 C C . GLY A 1 470 ? 25.421 37.227 66.566 1.00 35.93 450 GLY A C 1
ATOM 3794 O O . GLY A 1 470 ? 25.166 35.979 66.460 1.00 35.42 450 GLY A O 1
ATOM 3795 N N . GLY A 1 471 ? 26.304 37.759 67.435 1.00 36.28 451 GLY A N 1
ATOM 3796 C CA . GLY A 1 471 ? 27.155 36.891 68.259 1.00 36.41 451 GLY A CA 1
ATOM 3797 C C . GLY A 1 471 ? 27.973 35.898 67.479 1.00 36.45 451 GLY A C 1
ATOM 3798 O O . GLY A 1 471 ? 28.440 34.894 68.059 1.00 36.97 451 GLY A O 1
ATOM 3799 N N . GLY A 1 472 ? 28.303 36.223 66.228 1.00 36.02 452 GLY A N 1
ATOM 3800 C CA . GLY A 1 472 ? 29.184 35.304 65.479 1.00 36.20 452 GLY A CA 1
ATOM 3801 C C . GLY A 1 472 ? 28.470 34.220 64.766 1.00 37.05 452 GLY A C 1
ATOM 3802 O O . GLY A 1 472 ? 29.074 33.379 64.145 1.00 37.63 452 GLY A O 1
ATOM 3803 N N . PHE A 1 473 ? 27.141 34.232 64.864 1.00 34.98 453 PHE A N 1
ATOM 3804 C CA . PHE A 1 473 ? 26.311 33.127 64.253 1.00 34.81 453 PHE A CA 1
ATOM 3805 C C . PHE A 1 473 ? 26.608 33.108 62.696 1.00 36.43 453 PHE A C 1
ATOM 3806 O O . PHE A 1 473 ? 26.671 34.142 62.002 1.00 36.69 453 PHE A O 1
ATOM 3814 N N . ASP A 1 474 ? 26.726 31.907 62.152 1.00 35.64 454 ASP A N 1
ATOM 3815 C CA . ASP A 1 474 ? 26.749 31.725 60.727 1.00 34.61 454 ASP A CA 1
ATOM 3816 C C . ASP A 1 474 ? 26.057 30.414 60.350 1.00 35.00 454 ASP A C 1
ATOM 3817 O O . ASP A 1 474 ? 26.378 29.358 60.894 1.00 35.33 454 ASP A O 1
ATOM 3822 N N . ALA A 1 475 ? 25.112 30.515 59.415 1.00 33.77 455 ALA A N 1
ATOM 3823 C CA . ALA A 1 475 ? 24.312 29.339 58.990 1.00 35.02 455 ALA A CA 1
ATOM 3824 C C . ALA A 1 475 ? 25.238 28.221 58.502 1.00 35.13 455 ALA A C 1
ATOM 3825 O O . ALA A 1 475 ? 24.975 27.025 58.740 1.00 35.12 455 ALA A O 1
ATOM 3827 N N . ALA A 1 476 ? 26.359 28.605 57.869 1.00 34.49 456 ALA A N 1
ATOM 3828 C CA . ALA A 1 476 ? 27.293 27.601 57.283 1.00 36.98 456 ALA A CA 1
ATOM 3829 C C . ALA A 1 476 ? 28.181 26.890 58.329 1.00 37.79 456 ALA A C 1
ATOM 3830 O O . ALA A 1 476 ? 28.980 26.025 57.966 1.00 39.04 456 ALA A O 1
ATOM 3832 N N . ASN A 1 477 ? 28.067 27.278 59.604 1.00 35.58 457 ASN A N 1
ATOM 3833 C CA . ASN A 1 477 ? 28.679 26.533 60.715 1.00 36.37 457 ASN A CA 1
ATOM 3834 C C . ASN A 1 477 ? 28.024 25.222 61.099 1.00 34.85 457 ASN A C 1
ATOM 3835 O O . ASN A 1 477 ? 28.522 24.515 61.985 1.00 37.55 457 ASN A O 1
ATOM 3840 N N . TYR A 1 478 ? 26.866 24.910 60.507 1.00 36.62 458 TYR A N 1
ATOM 3841 C CA . TYR A 1 478 ? 26.026 23.786 60.993 1.00 36.13 458 TYR A CA 1
ATOM 3842 C C . TYR A 1 478 ? 25.660 22.865 59.843 1.00 37.05 458 TYR A C 1
ATOM 3843 O O . TYR A 1 478 ? 25.525 23.327 58.667 1.00 39.23 458 TYR A O 1
ATOM 3852 N N . LYS A 1 479 ? 25.539 21.590 60.144 1.00 36.17 459 LYS A N 1
ATOM 3853 C CA . LYS A 1 479 ? 25.154 20.581 59.166 1.00 37.10 459 LYS A CA 1
ATOM 3854 C C . LYS A 1 479 ? 23.717 20.193 59.604 1.00 36.60 459 LYS A C 1
ATOM 3855 O O . LYS A 1 479 ? 23.431 20.040 60.843 1.00 34.80 459 LYS A O 1
ATOM 3861 N N . VAL A 1 480 ? 22.801 20.074 58.613 1.00 35.50 460 VAL A N 1
ATOM 3862 C CA . VAL A 1 480 ? 21.417 19.736 58.852 1.00 37.23 460 VAL A CA 1
ATOM 3863 C C . VAL A 1 480 ? 21.138 18.436 58.034 1.00 37.66 460 VAL A C 1
ATOM 3864 O O . VAL A 1 480 ? 21.493 18.353 56.841 1.00 38.12 460 VAL A O 1
ATOM 3868 N N . GLU A 1 481 ? 20.546 17.429 58.680 1.00 35.63 461 GLU A N 1
ATOM 3869 C CA . GLU A 1 481 ? 20.323 16.135 58.054 1.00 35.85 461 GLU A CA 1
ATOM 3870 C C . GLU A 1 481 ? 18.941 15.602 58.429 1.00 35.16 461 GLU A C 1
ATOM 3871 O O . GLU A 1 481 ? 18.380 15.939 59.466 1.00 36.80 461 GLU A O 1
ATOM 3877 N N . ARG A 1 482 ? 18.451 14.715 57.596 1.00 34.57 462 ARG A N 1
ATOM 3878 C CA . ARG A 1 482 ? 17.208 13.972 57.862 1.00 35.40 462 ARG A CA 1
ATOM 3879 C C . ARG A 1 482 ? 17.608 12.500 58.045 1.00 36.85 462 ARG A C 1
ATOM 3880 O O . ARG A 1 482 ? 18.333 11.933 57.197 1.00 39.35 462 ARG A O 1
ATOM 3888 N N A ARG A 1 483 ? 17.175 11.880 59.136 0.50 35.97 463 ARG A N 1
ATOM 3889 N N B ARG A 1 483 ? 17.193 11.887 59.153 0.50 35.20 463 ARG A N 1
ATOM 3890 C CA A ARG A 1 483 ? 17.491 10.466 59.380 0.50 35.81 463 ARG A CA 1
ATOM 3891 C CA B ARG A 1 483 ? 17.503 10.469 59.443 0.50 34.32 463 ARG A CA 1
ATOM 3892 C C A ARG A 1 483 ? 16.147 9.777 59.697 0.50 35.02 463 ARG A C 1
ATOM 3893 C C B ARG A 1 483 ? 16.147 9.778 59.687 0.50 34.12 463 ARG A C 1
ATOM 3894 O O A ARG A 1 483 ? 15.142 10.468 59.896 0.50 34.13 463 ARG A O 1
ATOM 3895 O O B ARG A 1 483 ? 15.135 10.468 59.850 0.50 33.47 463 ARG A O 1
ATOM 3910 N N . PHE A 1 484 ? 16.134 8.440 59.785 1.00 33.60 464 PHE A N 1
ATOM 3911 C CA . PHE A 1 484 ? 14.896 7.711 60.009 1.00 34.10 464 PHE A CA 1
ATOM 3912 C C . PHE A 1 484 ? 15.073 6.594 61.009 1.00 33.32 464 PHE A C 1
ATOM 3913 O O . PHE A 1 484 ? 15.944 5.731 60.841 1.00 34.61 464 PHE A O 1
ATOM 3921 N N . ALA A 1 485 ? 14.298 6.649 62.071 1.00 32.03 465 ALA A N 1
ATOM 3922 C CA . ALA A 1 485 ? 14.227 5.583 63.089 1.00 32.65 465 ALA A CA 1
ATOM 3923 C C . ALA A 1 485 ? 13.172 4.570 62.633 1.00 33.31 465 ALA A C 1
ATOM 3924 O O . ALA A 1 485 ? 12.324 4.883 61.770 1.00 34.34 465 ALA A O 1
ATOM 3926 N N . THR A 1 486 ? 13.139 3.395 63.244 1.00 31.85 466 THR A N 1
ATOM 3927 C CA . THR A 1 486 ? 12.067 2.424 62.836 1.00 30.57 466 THR A CA 1
ATOM 3928 C C . THR A 1 486 ? 11.305 2.094 64.087 1.00 27.14 466 THR A C 1
ATOM 3929 O O . THR A 1 486 ? 11.941 1.610 65.102 1.00 31.35 466 THR A O 1
ATOM 3933 N N . ALA A 1 487 ? 9.976 2.361 64.089 1.00 28.61 467 ALA A N 1
ATOM 3934 C CA . ALA A 1 487 ? 9.182 2.025 65.240 1.00 30.22 467 ALA A CA 1
ATOM 3935 C C . ALA A 1 487 ? 8.929 0.488 65.317 1.00 30.77 467 ALA A C 1
ATOM 3936 O O . ALA A 1 487 ? 9.205 -0.277 64.347 1.00 29.68 467 ALA A O 1
ATOM 3938 N N . PRO A 1 488 ? 8.342 0.000 66.469 1.00 31.74 468 PRO A N 1
ATOM 3939 C CA . PRO A 1 488 ? 8.082 -1.445 66.543 1.00 31.44 468 PRO A CA 1
ATOM 3940 C C . PRO A 1 488 ? 7.211 -1.974 65.390 1.00 29.74 468 PRO A C 1
ATOM 3941 O O . PRO A 1 488 ? 7.439 -3.120 64.897 1.00 31.20 468 PRO A O 1
ATOM 3945 N N . ASP A 1 489 ? 6.252 -1.144 64.924 1.00 29.77 469 ASP A N 1
ATOM 3946 C CA . ASP A 1 489 ? 5.409 -1.646 63.848 1.00 29.79 469 ASP A CA 1
ATOM 3947 C C . ASP A 1 489 ? 6.026 -1.468 62.438 1.00 31.48 469 ASP A C 1
ATOM 3948 O O . ASP A 1 489 ? 5.326 -1.639 61.398 1.00 31.69 469 ASP A O 1
ATOM 3953 N N . GLN A 1 490 ? 7.322 -1.106 62.439 1.00 30.91 470 GLN A N 1
ATOM 3954 C CA . GLN A 1 490 ? 8.148 -0.940 61.226 1.00 31.05 470 GLN A CA 1
ATOM 3955 C C . GLN A 1 490 ? 7.919 0.398 60.500 1.00 32.99 470 GLN A C 1
ATOM 3956 O O . GLN A 1 490 ? 8.556 0.623 59.464 1.00 33.89 470 GLN A O 1
ATOM 3962 N N . THR A 1 491 ? 7.076 1.302 61.024 1.00 31.57 471 THR A N 1
ATOM 3963 C CA . THR A 1 491 ? 6.909 2.602 60.410 1.00 30.03 471 THR A CA 1
ATOM 3964 C C . THR A 1 491 ? 8.255 3.368 60.579 1.00 30.74 471 THR A C 1
ATOM 3965 O O . THR A 1 491 ? 8.847 3.324 61.652 1.00 32.75 471 THR A O 1
ATOM 3969 N N . LYS A 1 492 ? 8.637 4.107 59.562 1.00 30.16 472 LYS A N 1
ATOM 3970 C CA . LYS A 1 492 ? 9.898 4.924 59.586 1.00 30.92 472 LYS A CA 1
ATOM 3971 C C . LYS A 1 492 ? 9.513 6.266 60.215 1.00 33.31 472 LYS A C 1
ATOM 3972 O O . LYS A 1 492 ? 8.636 6.988 59.701 1.00 34.31 472 LYS A O 1
ATOM 3978 N N . ILE A 1 493 ? 10.245 6.644 61.258 1.00 31.06 473 ILE A N 1
ATOM 3979 C CA . ILE A 1 493 ? 9.945 7.862 62.010 1.00 30.18 473 ILE A CA 1
ATOM 3980 C C . ILE A 1 493 ? 11.024 8.889 61.609 1.00 32.37 473 ILE A C 1
ATOM 3981 O O . ILE A 1 493 ? 12.179 8.663 61.911 1.00 33.24 473 ILE A O 1
ATOM 3986 N N . PRO A 1 494 ? 10.639 9.989 60.961 1.00 31.68 474 PRO A N 1
ATOM 3987 C CA . PRO A 1 494 ? 11.698 10.974 60.517 1.00 32.03 474 PRO A CA 1
ATOM 3988 C C . PRO A 1 494 ? 12.316 11.704 61.722 1.00 31.79 474 PRO A C 1
ATOM 3989 O O . PRO A 1 494 ? 11.604 11.959 62.744 1.00 31.70 474 PRO A O 1
ATOM 3993 N N . LEU A 1 495 ? 13.613 11.951 61.668 1.00 31.56 475 LEU A N 1
ATOM 3994 C CA . LEU A 1 495 ? 14.273 12.886 62.604 1.00 32.71 475 LEU A CA 1
ATOM 3995 C C . LEU A 1 495 ? 14.940 14.009 61.797 1.00 32.37 475 LEU A C 1
ATOM 3996 O O . LEU A 1 495 ? 15.541 13.728 60.726 1.00 34.77 475 LEU A O 1
ATOM 4001 N N . SER A 1 496 ? 14.883 15.242 62.301 1.00 31.37 476 SER A N 1
ATOM 4002 C CA . SER A 1 496 ? 15.587 16.374 61.711 1.00 31.73 476 SER A CA 1
ATOM 4003 C C . SER A 1 496 ? 16.724 16.611 62.711 1.00 32.99 476 SER A C 1
ATOM 4004 O O . SER A 1 496 ? 16.495 16.708 63.933 1.00 33.52 476 SER A O 1
ATOM 4007 N N . VAL A 1 497 ? 17.955 16.667 62.196 1.00 31.89 477 VAL A N 1
ATOM 4008 C CA . VAL A 1 497 ? 19.188 16.696 63.011 1.00 32.44 477 VAL A CA 1
ATOM 4009 C C . VAL A 1 497 ? 20.061 17.892 62.637 1.00 33.00 477 VAL A C 1
ATOM 4010 O O . VAL A 1 497 ? 20.215 18.210 61.453 1.00 34.71 477 VAL A O 1
ATOM 4014 N N . VAL A 1 498 ? 20.582 18.596 63.616 1.00 33.14 478 VAL A N 1
ATOM 4015 C CA . VAL A 1 498 ? 21.492 19.702 63.275 1.00 32.04 478 VAL A CA 1
ATOM 4016 C C . VAL A 1 498 ? 22.693 19.629 64.269 1.00 32.81 478 VAL A C 1
ATOM 4017 O O . VAL A 1 498 ? 22.519 19.239 65.459 1.00 33.88 478 VAL A O 1
ATOM 4021 N N . TYR A 1 499 ? 23.895 19.978 63.773 1.00 32.19 479 TYR A N 1
ATOM 4022 C CA . TYR A 1 499 ? 25.035 19.973 64.678 1.00 33.71 479 TYR A CA 1
ATOM 4023 C C . TYR A 1 499 ? 26.114 20.828 64.061 1.00 33.27 479 TYR A C 1
ATOM 4024 O O . TYR A 1 499 ? 26.052 21.136 62.843 1.00 33.96 479 TYR A O 1
ATOM 4033 N N . HIS A 1 500 ? 27.127 21.175 64.852 1.00 34.57 480 HIS A N 1
ATOM 4034 C CA . HIS A 1 500 ? 28.140 22.039 64.398 1.00 36.21 480 HIS A CA 1
ATOM 4035 C C . HIS A 1 500 ? 29.102 21.253 63.441 1.00 36.68 480 HIS A C 1
ATOM 4036 O O . HIS A 1 500 ? 29.447 20.092 63.680 1.00 37.69 480 HIS A O 1
ATOM 4043 N N . LYS A 1 501 ? 29.482 21.915 62.343 1.00 37.11 481 LYS A N 1
ATOM 4044 C CA . LYS A 1 501 ? 30.370 21.313 61.339 1.00 38.47 481 LYS A CA 1
ATOM 4045 C C . LYS A 1 501 ? 31.696 20.826 61.886 1.00 39.97 481 LYS A C 1
ATOM 4046 O O . LYS A 1 501 ? 32.311 19.959 61.279 1.00 41.46 481 LYS A O 1
ATOM 4052 N N . ASP A 1 502 ? 32.172 21.398 62.987 1.00 40.06 482 ASP A N 1
ATOM 4053 C CA . ASP A 1 502 ? 33.443 20.964 63.595 1.00 43.52 482 ASP A CA 1
ATOM 4054 C C . ASP A 1 502 ? 33.293 19.826 64.589 1.00 43.75 482 ASP A C 1
ATOM 4055 O O . ASP A 1 502 ? 34.326 19.367 65.094 1.00 45.08 482 ASP A O 1
ATOM 4060 N N . LEU A 1 503 ? 32.050 19.397 64.892 1.00 40.35 483 LEU A N 1
ATOM 4061 C CA . LEU A 1 503 ? 31.806 18.327 65.851 1.00 40.28 483 LEU A CA 1
ATOM 4062 C C . LEU A 1 503 ? 32.471 17.011 65.309 1.00 41.11 483 LEU A C 1
ATOM 4063 O O . LEU A 1 503 ? 32.281 16.678 64.149 1.00 41.33 483 LEU A O 1
ATOM 4068 N N . ASP A 1 504 ? 33.294 16.329 66.097 1.00 40.30 484 ASP A N 1
ATOM 4069 C CA . ASP A 1 504 ? 33.932 15.044 65.702 1.00 40.53 484 ASP A CA 1
ATOM 4070 C C . ASP A 1 504 ? 32.881 13.893 65.636 1.00 41.21 484 ASP A C 1
ATOM 4071 O O . ASP A 1 504 ? 32.496 13.331 66.685 1.00 39.69 484 ASP A O 1
ATOM 4076 N N . MET A 1 505 ? 32.429 13.542 64.422 1.00 40.71 485 MET A N 1
ATOM 4077 C CA . MET A 1 505 ? 31.351 12.540 64.265 1.00 42.02 485 MET A CA 1
ATOM 4078 C C . MET A 1 505 ? 31.856 11.105 64.251 1.00 44.26 485 MET A C 1
ATOM 4079 O O . MET A 1 505 ? 31.102 10.197 64.054 1.00 44.98 485 MET A O 1
ATOM 4084 N N . SER A 1 506 ? 33.166 10.941 64.474 1.00 43.68 486 SER A N 1
ATOM 4085 C CA . SER A 1 506 ? 33.758 9.602 64.520 1.00 46.48 486 SER A CA 1
ATOM 4086 C C . SER A 1 506 ? 33.458 8.890 65.859 1.00 44.62 486 SER A C 1
ATOM 4087 O O . SER A 1 506 ? 33.826 7.706 66.010 1.00 47.22 486 SER A O 1
ATOM 4090 N N . GLN A 1 507 ? 32.911 9.628 66.848 1.00 42.68 487 GLN A N 1
ATOM 4091 C CA . GLN A 1 507 ? 32.540 8.988 68.128 1.00 40.17 487 GLN A CA 1
ATOM 4092 C C . GLN A 1 507 ? 31.151 9.531 68.589 1.00 39.87 487 GLN A C 1
ATOM 4093 O O . GLN A 1 507 ? 30.687 10.580 68.073 1.00 38.66 487 GLN A O 1
ATOM 4099 N N . PRO A 1 508 ? 30.553 8.832 69.577 1.00 37.25 488 PRO A N 1
ATOM 4100 C CA . PRO A 1 508 ? 29.222 9.314 70.050 1.00 35.73 488 PRO A CA 1
ATOM 4101 C C . PRO A 1 508 ? 29.434 10.665 70.730 1.00 36.19 488 PRO A C 1
ATOM 4102 O O . PRO A 1 508 ? 30.487 10.928 71.349 1.00 36.99 488 PRO A O 1
ATOM 4106 N N . GLN A 1 509 ? 28.422 11.546 70.595 1.00 33.52 489 GLN A N 1
ATOM 4107 C CA . GLN A 1 509 ? 28.540 12.917 71.129 1.00 34.56 489 GLN A CA 1
ATOM 4108 C C . GLN A 1 509 ? 27.298 13.238 71.979 1.00 33.92 489 GLN A C 1
ATOM 4109 O O . GLN A 1 509 ? 26.243 12.612 71.771 1.00 32.56 489 GLN A O 1
ATOM 4115 N N . PRO A 1 510 ? 27.381 14.249 72.845 1.00 33.21 490 PRO A N 1
ATOM 4116 C CA . PRO A 1 510 ? 26.107 14.607 73.539 1.00 32.45 490 PRO A CA 1
ATOM 4117 C C . PRO A 1 510 ? 25.021 15.132 72.608 1.00 33.73 490 PRO A C 1
ATOM 4118 O O . PRO A 1 510 ? 25.327 15.637 71.499 1.00 33.67 490 PRO A O 1
ATOM 4122 N N . CYS A 1 511 ? 23.767 14.928 73.029 1.00 32.37 491 CYS A N 1
ATOM 4123 C CA . CYS A 1 511 ? 22.659 15.168 72.095 1.00 31.29 491 CYS A CA 1
ATOM 4124 C C . CYS A 1 511 ? 21.438 15.506 72.872 1.00 32.17 491 CYS A C 1
ATOM 4125 O O . CYS A 1 51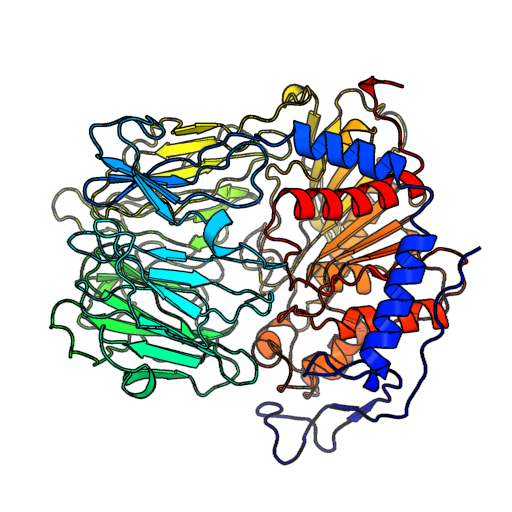1 ? 21.264 15.048 74.047 1.00 32.33 491 CYS A O 1
ATOM 4128 N N . MET A 1 512 ? 20.635 16.373 72.257 1.00 30.35 492 MET A N 1
ATOM 4129 C CA . MET A 1 512 ? 19.296 16.788 72.840 1.00 30.75 492 MET A CA 1
ATOM 4130 C C . MET A 1 512 ? 18.203 16.345 71.853 1.00 31.31 492 MET A C 1
ATOM 4131 O O . MET A 1 512 ? 18.286 16.698 70.639 1.00 30.92 492 MET A O 1
ATOM 4136 N N . LEU A 1 513 ? 17.198 15.590 72.314 1.00 29.59 493 LEU A N 1
ATOM 4137 C CA . LEU A 1 513 ? 16.176 15.018 71.412 1.00 30.16 493 LEU A CA 1
ATOM 4138 C C . LEU A 1 513 ? 14.820 15.650 71.851 1.00 29.31 493 LEU A C 1
ATOM 4139 O O . LEU A 1 513 ? 14.387 15.521 73.023 1.00 29.49 493 LEU A O 1
ATOM 4144 N N . TYR A 1 514 ? 14.176 16.383 70.899 1.00 28.61 494 TYR A N 1
ATOM 4145 C CA . TYR A 1 514 ? 12.958 17.169 71.178 1.00 29.11 494 TYR A CA 1
ATOM 4146 C C . TYR A 1 514 ? 11.762 16.448 70.614 1.00 29.06 494 TYR A C 1
ATOM 4147 O O . TYR A 1 514 ? 11.874 15.872 69.466 1.00 31.74 494 TYR A O 1
ATOM 4156 N N . GLY A 1 515 ? 10.629 16.426 71.350 1.00 29.03 495 GLY A N 1
ATOM 4157 C CA . GLY A 1 515 ? 9.389 15.945 70.693 1.00 28.00 495 GLY A CA 1
ATOM 4158 C C . GLY A 1 515 ? 8.179 16.687 71.229 1.00 28.24 495 GLY A C 1
ATOM 4159 O O . GLY A 1 515 ? 8.217 17.294 72.358 1.00 29.98 495 GLY A O 1
ATOM 4160 N N . TYR A 1 516 ? 7.074 16.594 70.478 1.00 29.31 496 TYR A N 1
ATOM 4161 C CA . TYR A 1 516 ? 5.803 17.186 70.957 1.00 28.39 496 TYR A CA 1
ATOM 4162 C C . TYR A 1 516 ? 4.701 16.104 70.789 1.00 28.16 496 TYR A C 1
ATOM 4163 O O . TYR A 1 516 ? 4.451 15.299 71.741 1.00 30.03 496 TYR A O 1
ATOM 4172 N N . GLY A 1 517 ? 4.173 15.967 69.588 1.00 28.54 497 GLY A N 1
ATOM 4173 C CA . GLY A 1 517 ? 3.369 14.733 69.233 1.00 29.92 497 GLY A CA 1
ATOM 4174 C C . GLY A 1 517 ? 1.891 14.708 69.588 1.00 30.28 497 GLY A C 1
ATOM 4175 O O . GLY A 1 517 ? 1.339 13.623 69.788 1.00 30.36 497 GLY A O 1
ATOM 4176 N N . SER A 1 518 ? 1.226 15.858 69.624 1.00 30.03 498 SER A N 1
ATOM 4177 C CA . SER A 1 518 ? -0.280 15.855 69.865 1.00 27.90 498 SER A CA 1
ATOM 4178 C C . SER A 1 518 ? -0.943 16.829 68.942 1.00 28.07 498 SER A C 1
ATOM 4179 O O . SER A 1 518 ? -0.253 17.769 68.428 1.00 28.59 498 SER A O 1
ATOM 4182 N N . TYR A 1 519 ? -2.291 16.653 68.871 1.00 28.96 499 TYR A N 1
ATOM 4183 C CA . TYR A 1 519 ? -3.225 17.616 68.266 1.00 29.34 499 TYR A CA 1
ATOM 4184 C C . TYR A 1 519 ? -3.024 17.774 66.757 1.00 30.44 499 TYR A C 1
ATOM 4185 O O . TYR A 1 519 ? -3.651 18.677 66.179 1.00 31.58 499 TYR A O 1
ATOM 4194 N N . GLY A 1 520 ? -2.198 16.925 66.147 1.00 29.46 500 GLY A N 1
ATOM 4195 C CA . GLY A 1 520 ? -1.805 17.094 64.709 1.00 30.16 500 GLY A CA 1
ATOM 4196 C C . GLY A 1 520 ? -0.924 18.310 64.478 1.00 29.94 500 GLY A C 1
ATOM 4197 O O . GLY A 1 520 ? -0.756 18.697 63.316 1.00 33.45 500 GLY A O 1
ATOM 4198 N N A LEU A 1 521 ? -0.348 18.894 65.549 0.70 29.78 501 LEU A N 1
ATOM 4199 N N B LEU A 1 521 ? -0.345 18.907 65.521 0.30 30.35 501 LEU A N 1
ATOM 4200 C CA A LEU A 1 521 ? 0.662 19.998 65.360 0.70 30.54 501 LEU A CA 1
ATOM 4201 C CA B LEU A 1 521 ? 0.610 20.019 65.307 0.30 30.38 501 LEU A CA 1
ATOM 4202 C C A LEU A 1 521 ? 1.971 19.328 64.991 0.70 31.11 501 LEU A C 1
ATOM 4203 C C B LEU A 1 521 ? 1.991 19.429 65.009 0.30 30.80 501 LEU A C 1
ATOM 4204 O O A LEU A 1 521 ? 2.568 18.710 65.864 0.70 31.87 501 LEU A O 1
ATOM 4205 O O B LEU A 1 521 ? 2.633 18.924 65.924 0.30 30.79 501 LEU A O 1
ATOM 4214 N N . SER A 1 522 ? 2.448 19.516 63.750 1.00 30.50 502 SER A N 1
ATOM 4215 C CA . SER A 1 522 ? 3.779 18.927 63.319 1.00 30.30 502 SER A CA 1
ATOM 4216 C C . SER A 1 522 ? 4.876 19.756 63.936 1.00 29.82 502 SER A C 1
ATOM 4217 O O . SER A 1 522 ? 4.744 21.017 64.066 1.00 33.32 502 SER A O 1
ATOM 4220 N N . MET A 1 523 ? 5.933 19.055 64.339 1.00 30.41 503 MET A N 1
ATOM 4221 C CA . MET A 1 523 ? 7.197 19.796 64.658 1.00 32.42 503 MET A CA 1
ATOM 4222 C C . MET A 1 523 ? 7.932 19.929 63.340 1.00 37.43 503 MET A C 1
ATOM 4223 O O . MET A 1 523 ? 7.784 19.079 62.352 1.00 41.21 503 MET A O 1
ATOM 4228 N N . ASP A 1 524 ? 8.467 21.076 63.140 1.00 36.34 504 ASP A N 1
ATOM 4229 C CA . ASP A 1 524 ? 9.186 21.349 61.883 1.00 35.12 504 ASP A CA 1
ATOM 4230 C C . ASP A 1 524 ? 10.656 21.695 62.088 1.00 35.94 504 ASP A C 1
ATOM 4231 O O . ASP A 1 524 ? 11.024 22.287 63.112 1.00 36.96 504 ASP A O 1
ATOM 4236 N N . PRO A 1 525 ? 11.466 21.372 61.068 1.00 35.59 505 PRO A N 1
ATOM 4237 C CA . PRO A 1 525 ? 12.912 21.813 61.100 1.00 32.93 505 PRO A CA 1
ATOM 4238 C C . PRO A 1 525 ? 12.969 23.310 60.753 1.00 32.84 505 PRO A C 1
ATOM 4239 O O . PRO A 1 525 ? 13.225 23.666 59.583 1.00 33.54 505 PRO A O 1
ATOM 4243 N N . GLN A 1 526 ? 12.647 24.157 61.738 1.00 32.50 506 GLN A N 1
ATOM 4244 C CA . GLN A 1 526 ? 12.591 25.620 61.542 1.00 31.76 506 GLN A CA 1
ATOM 4245 C C . GLN A 1 526 ? 13.601 26.279 62.497 1.00 32.28 506 GLN A C 1
ATOM 4246 O O . GLN A 1 526 ? 14.120 25.654 63.477 1.00 32.67 506 GLN A O 1
ATOM 4252 N N . PHE A 1 527 ? 13.920 27.515 62.175 1.00 32.89 507 PHE A N 1
ATOM 4253 C CA . PHE A 1 527 ? 14.969 28.206 62.891 1.00 32.12 507 PHE A CA 1
ATOM 4254 C C . PHE A 1 527 ? 14.525 28.532 64.333 1.00 32.43 507 PHE A C 1
ATOM 4255 O O . PHE A 1 527 ? 13.366 28.931 64.605 1.00 33.04 507 PHE A O 1
ATOM 4263 N N . SER A 1 528 ? 15.443 28.356 65.258 1.00 31.84 508 SER A N 1
ATOM 4264 C CA . SER A 1 528 ? 15.242 28.810 66.623 1.00 32.40 508 SER A CA 1
ATOM 4265 C C . SER A 1 528 ? 16.664 29.134 67.180 1.00 33.28 508 SER A C 1
ATOM 4266 O O . SER A 1 528 ? 17.561 28.347 66.933 1.00 35.65 508 SER A O 1
ATOM 4269 N N . ILE A 1 529 ? 16.794 30.188 68.004 1.00 31.82 509 ILE A N 1
ATOM 4270 C CA . ILE A 1 529 ? 18.084 30.410 68.702 1.00 32.26 509 ILE A CA 1
ATOM 4271 C C . ILE A 1 529 ? 18.178 29.455 69.900 1.00 31.53 509 ILE A C 1
ATOM 4272 O O . ILE A 1 529 ? 19.275 29.346 70.493 1.00 32.76 509 ILE A O 1
ATOM 4277 N N . GLN A 1 530 ? 17.060 28.774 70.290 1.00 30.94 510 GLN A N 1
ATOM 4278 C CA . GLN A 1 530 ? 17.105 27.918 71.510 1.00 31.01 510 GLN A CA 1
ATOM 4279 C C . GLN A 1 530 ? 18.099 26.744 71.422 1.00 33.12 510 GLN A C 1
ATOM 4280 O O . GLN A 1 530 ? 18.577 26.288 72.443 1.00 36.19 510 GLN A O 1
ATOM 4286 N N A HIS A 1 531 ? 18.427 26.237 70.224 0.50 31.87 511 HIS A N 1
ATOM 4287 N N B HIS A 1 531 ? 18.378 26.303 70.182 0.50 33.31 511 HIS A N 1
ATOM 4288 C CA A HIS A 1 531 ? 19.361 25.077 70.187 0.50 32.77 511 HIS A CA 1
ATOM 4289 C CA B HIS A 1 531 ? 19.197 25.111 69.922 0.50 35.18 511 HIS A CA 1
ATOM 4290 C C A HIS A 1 531 ? 20.781 25.554 69.963 0.50 33.15 511 HIS A C 1
ATOM 4291 C C B HIS A 1 531 ? 20.684 25.540 69.821 0.50 34.67 511 HIS A C 1
ATOM 4292 O O A HIS A 1 531 ? 21.685 24.745 70.012 0.50 32.49 511 HIS A O 1
ATOM 4293 O O B HIS A 1 531 ? 21.545 24.680 69.893 0.50 33.33 511 HIS A O 1
ATOM 4306 N N . LEU A 1 532 ? 20.978 26.852 69.712 1.00 33.11 512 LEU A N 1
ATOM 4307 C CA . LEU A 1 532 ? 22.392 27.310 69.448 1.00 34.18 512 LEU A CA 1
ATOM 4308 C C . LEU A 1 532 ? 23.329 27.057 70.636 1.00 33.06 512 LEU A C 1
ATOM 4309 O O . LEU A 1 532 ? 24.473 26.641 70.400 1.00 33.54 512 LEU A O 1
ATOM 4314 N N . PRO A 1 533 ? 22.896 27.297 71.898 1.00 32.78 513 PRO A N 1
ATOM 4315 C CA . PRO A 1 533 ? 23.881 27.025 73.007 1.00 34.04 513 PRO A CA 1
ATOM 4316 C C . PRO A 1 533 ? 24.257 25.568 73.048 1.00 33.16 513 PRO A C 1
ATOM 4317 O O . PRO A 1 533 ? 25.312 25.264 73.521 1.00 35.07 513 PRO A O 1
ATOM 4321 N N . TYR A 1 534 ? 23.383 24.671 72.613 1.00 33.37 514 TYR A N 1
ATOM 4322 C CA . TYR A 1 534 ? 23.709 23.183 72.583 1.00 31.99 514 TYR A CA 1
ATOM 4323 C C . TYR A 1 534 ? 24.643 22.927 71.429 1.00 32.34 514 TYR A C 1
ATOM 4324 O O . TYR A 1 534 ? 25.713 22.358 71.642 1.00 31.71 514 TYR A O 1
ATOM 4333 N N . CYS A 1 535 ? 24.300 23.371 70.198 1.00 33.15 515 CYS A N 1
ATOM 4334 C CA . CYS A 1 535 ? 25.162 22.974 69.008 1.00 31.68 515 CYS A CA 1
ATOM 4335 C C . CYS A 1 535 ? 26.552 23.634 69.146 1.00 32.71 515 CYS A C 1
ATOM 4336 O O . CYS A 1 535 ? 27.592 22.994 68.788 1.00 33.95 515 CYS A O 1
ATOM 4339 N N . ASP A 1 536 ? 26.567 24.836 69.748 1.00 33.66 516 ASP A N 1
ATOM 4340 C CA . ASP A 1 536 ? 27.886 25.586 69.885 1.00 34.51 516 ASP A CA 1
ATOM 4341 C C . ASP A 1 536 ? 28.795 24.979 70.984 1.00 33.80 516 ASP A C 1
ATOM 4342 O O . ASP A 1 536 ? 29.958 25.320 71.044 1.00 36.11 516 ASP A O 1
ATOM 4347 N N . ARG A 1 537 ? 28.214 24.123 71.841 1.00 35.31 517 ARG A N 1
ATOM 4348 C CA . ARG A 1 537 ? 28.961 23.332 72.830 1.00 34.28 517 ARG A CA 1
ATOM 4349 C C . ARG A 1 537 ? 29.176 21.879 72.371 1.00 34.89 517 ARG A C 1
ATOM 4350 O O . ARG A 1 537 ? 29.435 20.973 73.188 1.00 37.40 517 ARG A O 1
ATOM 4358 N N . GLY A 1 538 ? 29.033 21.612 71.082 1.00 36.47 518 GLY A N 1
ATOM 4359 C CA . GLY A 1 538 ? 29.382 20.266 70.566 1.00 36.52 518 GLY A CA 1
ATOM 4360 C C . GLY A 1 538 ? 28.282 19.242 70.834 1.00 35.74 518 GLY A C 1
ATOM 4361 O O . GLY A 1 538 ? 28.570 18.010 70.907 1.00 35.39 518 GLY A O 1
ATOM 4362 N N . MET A 1 539 ? 27.007 19.682 70.888 1.00 32.89 519 MET A N 1
ATOM 4363 C CA . MET A 1 539 ? 25.874 18.732 70.996 1.00 32.71 519 MET A CA 1
ATOM 4364 C C . MET A 1 539 ? 25.163 18.645 69.670 1.00 32.75 519 MET A C 1
ATOM 4365 O O . MET A 1 539 ? 25.128 19.610 68.872 1.00 34.22 519 MET A O 1
ATOM 4370 N N . ILE A 1 540 ? 24.621 17.465 69.440 1.00 31.62 520 ILE A N 1
ATOM 4371 C CA . ILE A 1 540 ? 23.624 17.263 68.405 1.00 33.41 520 ILE A CA 1
ATOM 4372 C C . ILE A 1 540 ? 22.264 17.737 68.911 1.00 33.78 520 ILE A C 1
ATOM 4373 O O . ILE A 1 540 ? 21.904 17.441 70.063 1.00 34.25 520 ILE A O 1
ATOM 4378 N N . PHE A 1 541 ? 21.497 18.428 68.047 1.00 30.90 521 PHE A N 1
ATOM 4379 C CA . PHE A 1 541 ? 20.103 18.742 68.367 1.00 33.04 521 PHE A CA 1
ATOM 4380 C C . PHE A 1 541 ? 19.200 18.013 67.367 1.00 32.12 521 PHE A C 1
ATOM 4381 O O . PHE A 1 541 ? 19.436 18.100 66.144 1.00 33.97 521 PHE A O 1
ATOM 4389 N N . ALA A 1 542 ? 18.300 17.182 67.852 1.00 30.70 522 ALA A N 1
ATOM 4390 C CA . ALA A 1 542 ? 17.437 16.374 66.965 1.00 31.27 522 ALA A CA 1
ATOM 4391 C C . ALA A 1 542 ? 15.946 16.564 67.347 1.00 30.97 522 ALA A C 1
ATOM 4392 O O . ALA A 1 542 ? 15.567 16.673 68.532 1.00 32.32 522 ALA A O 1
ATOM 4394 N N . ILE A 1 543 ? 15.103 16.611 66.303 1.00 30.12 523 ILE A N 1
ATOM 4395 C CA . ILE A 1 543 ? 13.659 16.561 66.484 1.00 30.08 523 ILE A CA 1
ATOM 4396 C C . ILE A 1 543 ? 13.153 15.190 66.067 1.00 30.14 523 ILE A C 1
ATOM 4397 O O . ILE A 1 543 ? 13.411 14.755 64.895 1.00 32.12 523 ILE A O 1
ATOM 4402 N N . ALA A 1 544 ? 12.380 14.542 66.942 1.00 28.65 524 ALA A N 1
ATOM 4403 C CA . ALA A 1 544 ? 11.701 13.271 66.509 1.00 29.93 524 ALA A CA 1
ATOM 4404 C C . ALA A 1 544 ? 10.277 13.568 66.038 1.00 30.95 524 ALA A C 1
ATOM 4405 O O . ALA A 1 544 ? 9.441 14.065 66.795 1.00 30.03 524 ALA A O 1
ATOM 4407 N N . HIS A 1 545 ? 10.032 13.281 64.734 1.00 30.31 525 HIS A N 1
ATOM 4408 C CA . HIS A 1 545 ? 8.716 13.655 64.078 1.00 28.18 525 HIS A CA 1
ATOM 4409 C C . HIS A 1 545 ? 7.714 12.497 64.312 1.00 28.75 525 HIS A C 1
ATOM 4410 O O . HIS A 1 545 ? 7.241 11.815 63.374 1.00 29.30 525 HIS A O 1
ATOM 4417 N N . ILE A 1 546 ? 7.430 12.302 65.588 1.00 29.55 526 ILE A N 1
ATOM 4418 C CA . ILE A 1 546 ? 6.621 11.169 66.074 1.00 28.50 526 ILE A CA 1
ATOM 4419 C C . ILE A 1 546 ? 5.140 11.317 65.666 1.00 28.66 526 ILE A C 1
ATOM 4420 O O . ILE A 1 546 ? 4.634 12.459 65.441 1.00 28.24 526 ILE A O 1
ATOM 4425 N N . ARG A 1 547 ? 4.470 10.165 65.580 1.00 28.80 527 ARG A N 1
ATOM 4426 C CA . ARG A 1 547 ? 2.989 10.216 65.332 1.00 28.03 527 ARG A CA 1
ATOM 4427 C C . ARG A 1 547 ? 2.262 11.022 66.443 1.00 28.11 527 ARG A C 1
ATOM 4428 O O . ARG A 1 547 ? 2.713 11.074 67.608 1.00 27.78 527 ARG A O 1
ATOM 4436 N N . GLY A 1 548 ? 1.212 11.732 66.005 1.00 27.38 528 GLY A N 1
ATOM 4437 C CA . GLY A 1 548 ? 0.518 12.710 66.894 1.00 28.74 528 GLY A CA 1
ATOM 4438 C C . GLY A 1 548 ? 0.724 14.078 66.261 1.00 29.43 528 GLY A C 1
ATOM 4439 O O . GLY A 1 548 ? -0.181 14.880 66.360 1.00 29.20 528 GLY A O 1
ATOM 4440 N N . GLY A 1 549 ? 1.916 14.356 65.636 1.00 29.08 529 GLY A N 1
ATOM 4441 C CA . GLY A 1 549 ? 2.076 15.496 64.699 1.00 28.79 529 GLY A CA 1
ATOM 4442 C C . GLY A 1 549 ? 1.328 15.104 63.406 1.00 29.72 529 GLY A C 1
ATOM 4443 O O . GLY A 1 549 ? 0.798 13.970 63.263 1.00 31.14 529 GLY A O 1
ATOM 4444 N N . SER A 1 550 ? 1.358 15.979 62.398 1.00 29.44 530 SER A N 1
ATOM 4445 C CA . SER A 1 550 ? 0.773 15.664 61.059 1.00 29.97 530 SER A CA 1
ATOM 4446 C C . SER A 1 550 ? 1.905 15.703 60.036 1.00 30.49 530 SER A C 1
ATOM 4447 O O . SER A 1 550 ? 1.606 15.941 58.845 1.00 30.71 530 SER A O 1
ATOM 4450 N N . GLU A 1 551 ? 3.135 15.261 60.366 1.00 30.27 531 GLU A N 1
ATOM 4451 C CA . GLU A 1 551 ? 4.264 15.606 59.463 1.00 30.21 531 GLU A CA 1
ATOM 4452 C C . GLU A 1 551 ? 4.098 14.918 58.094 1.00 30.64 531 GLU A C 1
ATOM 4453 O O . GLU A 1 551 ? 4.408 15.516 57.030 1.00 31.26 531 GLU A O 1
ATOM 4459 N N . LEU A 1 552 ? 3.632 13.655 58.146 1.00 30.75 532 LEU A N 1
ATOM 4460 C CA . LEU A 1 552 ? 3.467 12.786 56.927 1.00 31.51 532 LEU A CA 1
ATOM 4461 C C . LEU A 1 552 ? 2.033 12.842 56.381 1.00 33.14 532 LEU A C 1
ATOM 4462 O O . LEU A 1 552 ? 1.687 12.117 55.520 1.00 34.49 532 LEU A O 1
ATOM 4467 N N . GLY A 1 553 ? 1.257 13.780 56.870 1.00 31.00 533 GLY A N 1
ATOM 4468 C CA . GLY A 1 553 ? -0.175 13.971 56.437 1.00 31.39 533 GLY A CA 1
ATOM 4469 C C . GLY A 1 553 ? -1.083 13.843 57.690 1.00 32.49 533 GLY A C 1
ATOM 4470 O O . GLY A 1 553 ? -0.667 13.459 58.801 1.00 31.63 533 GLY A O 1
ATOM 4471 N N A ARG A 1 554 ? -2.345 14.129 57.512 0.50 31.50 534 ARG A N 1
ATOM 4472 N N B ARG A 1 554 ? -2.341 14.127 57.494 0.50 31.96 534 ARG A N 1
ATOM 4473 C CA A ARG A 1 554 ? -3.257 14.161 58.671 0.50 31.55 534 ARG A CA 1
ATOM 4474 C CA B ARG A 1 554 ? -3.278 14.152 58.619 0.50 32.65 534 ARG A CA 1
ATOM 4475 C C A ARG A 1 554 ? -3.377 12.795 59.380 0.50 31.57 534 ARG A C 1
ATOM 4476 C C B ARG A 1 554 ? -3.353 12.805 59.369 0.50 32.18 534 ARG A C 1
ATOM 4477 O O A ARG A 1 554 ? -3.600 12.744 60.604 0.50 31.50 534 ARG A O 1
ATOM 4478 O O B ARG A 1 554 ? -3.525 12.777 60.607 0.50 32.18 534 ARG A O 1
ATOM 4493 N N . ALA A 1 555 ? -3.264 11.690 58.621 1.00 31.18 535 ALA A N 1
ATOM 4494 C CA . ALA A 1 555 ? -3.376 10.334 59.254 1.00 30.73 535 ALA A CA 1
ATOM 4495 C C . ALA A 1 555 ? -2.267 10.093 60.296 1.00 29.21 535 ALA A C 1
ATOM 4496 O O . ALA A 1 555 ? -2.448 9.259 61.195 1.00 30.94 535 ALA A O 1
ATOM 4498 N N . TRP A 1 556 ? -1.108 10.762 60.114 1.00 29.70 536 TRP A N 1
ATOM 4499 C CA . TRP A 1 556 ? 0.040 10.628 61.032 1.00 30.43 536 TRP A CA 1
ATOM 4500 C C . TRP A 1 556 ? -0.413 10.963 62.497 1.00 29.78 536 TRP A C 1
ATOM 4501 O O . TRP A 1 556 ? 0.148 10.475 63.474 1.00 29.04 536 TRP A O 1
ATOM 4512 N N . TYR A 1 557 ? -1.417 11.808 62.568 1.00 29.10 537 TYR A N 1
ATOM 4513 C CA . TYR A 1 557 ? -2.113 12.207 63.839 1.00 29.18 537 TYR A CA 1
ATOM 4514 C C . TYR A 1 557 ? -3.416 11.394 64.086 1.00 30.12 537 TYR A C 1
ATOM 4515 O O . TYR A 1 557 ? -3.533 10.664 65.075 1.00 29.91 537 TYR A O 1
ATOM 4524 N N . GLU A 1 558 ? -4.376 11.530 63.145 1.00 30.00 538 GLU A N 1
ATOM 4525 C CA . GLU A 1 558 ? -5.807 11.084 63.450 1.00 30.56 538 GLU A CA 1
ATOM 4526 C C . GLU A 1 558 ? -5.802 9.568 63.641 1.00 31.76 538 GLU A C 1
ATOM 4527 O O . GLU A 1 558 ? -6.621 9.056 64.454 1.00 32.44 538 GLU A O 1
ATOM 4533 N N . ILE A 1 559 ? -4.928 8.841 62.881 1.00 30.81 539 ILE A N 1
ATOM 4534 C CA A ILE A 1 559 ? -4.816 7.386 63.086 0.50 29.76 539 ILE A CA 1
ATOM 4535 C CA B ILE A 1 559 ? -4.777 7.355 62.995 0.50 30.42 539 ILE A CA 1
ATOM 4536 C C . ILE A 1 559 ? -3.540 7.011 63.808 1.00 30.05 539 ILE A C 1
ATOM 4537 O O . ILE A 1 559 ? -3.534 6.108 64.671 1.00 31.68 539 ILE A O 1
ATOM 4546 N N . GLY A 1 560 ? -2.472 7.774 63.549 1.00 29.06 540 GLY A N 1
ATOM 4547 C CA . GLY A 1 560 ? -1.137 7.455 64.092 1.00 28.33 540 GLY A CA 1
ATOM 4548 C C . GLY A 1 560 ? -1.091 7.545 65.639 1.00 30.16 540 GLY A C 1
ATOM 4549 O O . GLY A 1 560 ? -0.487 6.654 66.271 1.00 29.90 540 GLY A O 1
ATOM 4550 N N . ALA A 1 561 ? -1.751 8.572 66.249 1.00 28.71 541 ALA A N 1
ATOM 4551 C CA . ALA A 1 561 ? -1.639 8.717 67.702 1.00 28.89 541 ALA A CA 1
ATOM 4552 C C . ALA A 1 561 ? -2.731 9.645 68.250 1.00 30.50 541 ALA A C 1
ATOM 4553 O O . ALA A 1 561 ? -2.463 10.847 68.505 1.00 31.82 541 ALA A O 1
ATOM 4555 N N . LYS A 1 562 ? -3.896 9.042 68.493 1.00 29.21 542 LYS A N 1
ATOM 4556 C CA . LYS A 1 562 ? -4.895 9.717 69.331 1.00 32.97 542 LYS A CA 1
ATOM 4557 C C . LYS A 1 562 ? -5.846 8.634 69.797 1.00 32.25 542 LYS A C 1
ATOM 4558 O O . LYS A 1 562 ? -5.758 7.465 69.285 1.00 29.90 542 LYS A O 1
ATOM 4564 N N . TYR A 1 563 ? -6.723 8.988 70.745 1.00 29.29 543 TYR A N 1
ATOM 4565 C CA . TYR A 1 563 ? -7.640 7.961 71.335 1.00 30.34 543 TYR A CA 1
ATOM 4566 C C . TYR A 1 563 ? -6.785 6.651 71.617 1.00 30.18 543 TYR A C 1
ATOM 4567 O O . TYR A 1 563 ? -5.764 6.738 72.297 1.00 29.48 543 TYR A O 1
ATOM 4576 N N . LEU A 1 564 ? -7.193 5.483 71.054 1.00 29.03 544 LEU A N 1
ATOM 4577 C CA . LEU A 1 564 ? -6.651 4.164 71.470 1.00 27.30 544 LEU A CA 1
ATOM 4578 C C . LEU A 1 564 ? -5.401 3.831 70.647 1.00 28.34 544 LEU A C 1
ATOM 4579 O O . LEU A 1 564 ? -4.959 2.688 70.693 1.00 29.29 544 LEU A O 1
ATOM 4584 N N . THR A 1 565 ? -4.832 4.839 69.932 1.00 29.04 545 THR A N 1
ATOM 4585 C CA . THR A 1 565 ? -3.489 4.647 69.367 1.00 27.60 545 THR A CA 1
ATOM 4586 C C . THR A 1 565 ? -2.446 5.624 69.972 1.00 28.06 545 THR A C 1
ATOM 4587 O O . THR A 1 565 ? -1.307 5.712 69.443 1.00 29.92 545 THR A O 1
ATOM 4591 N N . LYS A 1 566 ? -2.909 6.452 70.912 1.00 28.71 546 LYS A N 1
ATOM 4592 C CA . LYS A 1 566 ? -2.043 7.528 71.456 1.00 26.00 546 LYS A CA 1
ATOM 4593 C C . LYS A 1 566 ? -0.609 7.030 71.876 1.00 27.36 546 LYS A C 1
ATOM 4594 O O . LYS A 1 566 ? 0.379 7.828 71.810 1.00 28.58 546 LYS A O 1
ATOM 4600 N N . ARG A 1 567 ? -0.525 5.803 72.415 1.00 26.83 547 ARG A N 1
ATOM 4601 C CA . ARG A 1 567 ? 0.756 5.257 72.876 1.00 27.46 547 ARG A CA 1
ATOM 4602 C C . ARG A 1 567 ? 1.836 5.308 71.759 1.00 28.42 547 ARG A C 1
ATOM 4603 O O . ARG A 1 567 ? 3.025 5.364 72.129 1.00 29.14 547 ARG A O 1
ATOM 4611 N N . ASN A 1 568 ? 1.461 5.343 70.473 1.00 27.77 548 ASN A N 1
ATOM 4612 C CA . ASN A 1 568 ? 2.446 5.439 69.381 1.00 29.16 548 ASN A CA 1
ATOM 4613 C C . ASN A 1 568 ? 3.341 6.696 69.538 1.00 28.31 548 ASN A C 1
ATOM 4614 O O . ASN A 1 568 ? 4.476 6.663 69.112 1.00 28.87 548 ASN A O 1
ATOM 4619 N N . THR A 1 569 ? 2.772 7.819 70.071 1.00 27.93 549 THR A N 1
ATOM 4620 C CA . THR A 1 569 ? 3.619 9.053 70.298 1.00 28.34 549 THR A CA 1
ATOM 4621 C C . THR A 1 569 ? 4.926 8.625 71.092 1.00 28.09 549 THR A C 1
ATOM 4622 O O . THR A 1 569 ? 6.067 8.999 70.761 1.00 28.04 549 THR A O 1
ATOM 4626 N N . PHE A 1 570 ? 4.699 7.878 72.202 1.00 27.42 550 PHE A N 1
ATOM 4627 C CA . PHE A 1 570 ? 5.783 7.591 73.187 1.00 28.62 550 PHE A CA 1
ATOM 4628 C C . PHE A 1 570 ? 6.716 6.547 72.547 1.00 29.36 550 PHE A C 1
ATOM 4629 O O . PHE A 1 570 ? 7.909 6.652 72.700 1.00 29.26 550 PHE A O 1
ATOM 4637 N N . SER A 1 571 ? 6.160 5.485 71.923 1.00 30.04 551 SER A N 1
ATOM 4638 C CA . SER A 1 571 ? 7.037 4.361 71.472 1.00 28.52 551 SER A CA 1
ATOM 4639 C C . SER A 1 571 ? 7.798 4.908 70.246 1.00 28.84 551 SER A C 1
ATOM 4640 O O . SER A 1 571 ? 8.927 4.476 69.990 1.00 29.35 551 SER A O 1
ATOM 4643 N N . ASP A 1 572 ? 7.210 5.820 69.433 1.00 28.49 552 ASP A N 1
ATOM 4644 C CA . ASP A 1 572 ? 7.974 6.450 68.255 1.00 27.57 552 ASP A CA 1
ATOM 4645 C C . ASP A 1 572 ? 9.123 7.263 68.832 1.00 28.83 552 ASP A C 1
ATOM 4646 O O . ASP A 1 572 ? 10.232 7.258 68.247 1.00 28.25 552 ASP A O 1
ATOM 4651 N N . PHE A 1 573 ? 8.893 7.958 69.947 1.00 26.75 553 PHE A N 1
ATOM 4652 C CA . PHE A 1 573 ? 9.984 8.793 70.504 1.00 25.60 553 PHE A CA 1
ATOM 4653 C C . PHE A 1 573 ? 11.121 7.922 71.019 1.00 28.54 553 PHE A C 1
ATOM 4654 O O . PHE A 1 573 ? 12.302 8.247 70.786 1.00 28.23 553 PHE A O 1
ATOM 4662 N N . ILE A 1 574 ? 10.744 6.851 71.708 1.00 29.27 554 ILE A N 1
ATOM 4663 C CA . ILE A 1 574 ? 11.728 5.850 72.207 1.00 28.17 554 ILE A CA 1
ATOM 4664 C C . ILE A 1 574 ? 12.492 5.239 71.014 1.00 30.42 554 ILE A C 1
ATOM 4665 O O . ILE A 1 574 ? 13.722 5.108 71.088 1.00 30.66 554 ILE A O 1
ATOM 4670 N N . ALA A 1 575 ? 11.783 4.910 69.917 1.00 28.87 555 ALA A N 1
ATOM 4671 C CA . ALA A 1 575 ? 12.455 4.338 68.718 1.00 27.93 555 ALA A CA 1
ATOM 4672 C C . ALA A 1 575 ? 13.500 5.386 68.178 1.00 28.46 555 ALA A C 1
ATOM 4673 O O . ALA A 1 575 ? 14.615 4.964 67.735 1.00 30.59 555 ALA A O 1
ATOM 4675 N N . ALA A 1 576 ? 13.148 6.683 68.197 1.00 28.64 556 ALA A N 1
ATOM 4676 C CA . ALA A 1 576 ? 14.055 7.769 67.744 1.00 28.96 556 ALA A CA 1
ATOM 4677 C C . ALA A 1 576 ? 15.371 7.774 68.658 1.00 29.71 556 ALA A C 1
ATOM 4678 O O . ALA A 1 576 ? 16.499 7.882 68.131 1.00 30.39 556 ALA A O 1
ATOM 4680 N N . ALA A 1 577 ? 15.182 7.759 70.000 1.00 30.40 557 ALA A N 1
ATOM 4681 C CA . ALA A 1 577 ? 16.296 7.727 70.938 1.00 30.82 557 ALA A CA 1
ATOM 4682 C C . ALA A 1 577 ? 17.206 6.465 70.642 1.00 30.90 557 ALA A C 1
ATOM 4683 O O . ALA A 1 577 ? 18.471 6.566 70.630 1.00 32.79 557 ALA A O 1
ATOM 4685 N N . GLU A 1 578 ? 16.545 5.267 70.525 1.00 31.16 558 GLU A N 1
ATOM 4686 C CA . GLU A 1 578 ? 17.239 3.989 70.271 1.00 32.52 558 GLU A CA 1
ATOM 4687 C C . GLU A 1 578 ? 18.032 4.092 68.942 1.00 31.94 558 GLU A C 1
ATOM 4688 O O . GLU A 1 578 ? 19.163 3.616 68.853 1.00 33.89 558 GLU A O 1
ATOM 4694 N N . PHE A 1 579 ? 17.400 4.718 67.935 1.00 31.83 559 PHE A N 1
ATOM 4695 C CA . PHE A 1 579 ? 18.081 4.962 66.657 1.00 32.49 559 PHE A CA 1
ATOM 4696 C C . PHE A 1 579 ? 19.407 5.757 66.839 1.00 32.86 559 PHE A C 1
ATOM 4697 O O . PHE A 1 579 ? 20.464 5.358 66.295 1.00 34.82 559 PHE A O 1
ATOM 4705 N N . LEU A 1 580 ? 19.359 6.846 67.615 1.00 31.79 560 LEU A N 1
ATOM 4706 C CA . LEU A 1 580 ? 20.527 7.734 67.818 1.00 33.17 560 LEU A CA 1
ATOM 4707 C C . LEU A 1 580 ? 21.601 6.968 68.554 1.00 34.14 560 LEU A C 1
ATOM 4708 O O . LEU A 1 580 ? 22.807 7.049 68.194 1.00 35.54 560 LEU A O 1
ATOM 4713 N N . VAL A 1 581 ? 21.226 6.122 69.497 1.00 33.40 561 VAL A N 1
ATOM 4714 C CA . VAL A 1 581 ? 22.217 5.271 70.224 1.00 35.73 561 VAL A CA 1
ATOM 4715 C C . VAL A 1 581 ? 22.799 4.160 69.285 1.00 37.62 561 VAL A C 1
ATOM 4716 O O . VAL A 1 581 ? 24.016 3.916 69.253 1.00 39.17 561 VAL A O 1
ATOM 4720 N N . ASN A 1 582 ? 21.925 3.438 68.579 1.00 39.14 562 ASN A N 1
ATOM 4721 C CA . ASN A 1 582 ? 22.320 2.287 67.756 1.00 42.60 562 ASN A CA 1
ATOM 4722 C C . ASN A 1 582 ? 23.178 2.749 66.565 1.00 42.93 562 ASN A C 1
ATOM 4723 O O . ASN A 1 582 ? 24.044 2.009 66.088 1.00 43.78 562 ASN A O 1
ATOM 4728 N N . ALA A 1 583 ? 22.908 3.952 66.061 1.00 42.32 563 ALA A N 1
ATOM 4729 C CA . ALA A 1 583 ? 23.704 4.564 65.008 1.00 42.15 563 ALA A CA 1
ATOM 4730 C C . ALA A 1 583 ? 25.026 5.163 65.534 1.00 41.84 563 ALA A C 1
ATOM 4731 O O . ALA A 1 583 ? 25.866 5.611 64.724 1.00 44.61 563 ALA A O 1
ATOM 4733 N N . LYS A 1 584 ? 25.264 5.095 66.860 1.00 40.25 564 LYS A N 1
ATOM 4734 C CA . LYS A 1 584 ? 26.549 5.582 67.498 1.00 39.65 564 LYS A CA 1
ATOM 4735 C C . LYS A 1 584 ? 26.604 7.058 67.370 1.00 38.39 564 LYS A C 1
ATOM 4736 O O . LYS A 1 584 ? 27.679 7.637 67.431 1.00 39.69 564 LYS A O 1
ATOM 4742 N N . LEU A 1 585 ? 25.441 7.726 67.186 1.00 35.97 565 LEU A N 1
ATOM 4743 C CA . LEU A 1 585 ? 25.432 9.181 67.193 1.00 36.46 565 LEU A CA 1
ATOM 4744 C C . LEU A 1 585 ? 25.636 9.765 68.653 1.00 36.40 565 LEU A C 1
ATOM 4745 O O . LEU A 1 585 ? 26.269 10.850 68.836 1.00 34.74 565 LEU A O 1
ATOM 4750 N N . THR A 1 586 ? 25.149 8.995 69.660 1.00 34.02 566 THR A N 1
ATOM 4751 C CA . THR A 1 586 ? 25.239 9.413 71.048 1.00 32.64 566 THR A CA 1
ATOM 4752 C C . THR A 1 586 ? 25.183 8.105 71.861 1.00 34.27 566 THR A C 1
ATOM 4753 O O . THR A 1 586 ? 25.123 7.017 71.275 1.00 34.53 566 THR A O 1
ATOM 4757 N N . THR A 1 587 ? 25.093 8.230 73.188 1.00 32.96 567 THR A N 1
ATOM 4758 C CA . THR A 1 587 ? 24.943 7.088 74.110 1.00 33.22 567 THR A CA 1
ATOM 4759 C C . THR A 1 587 ? 23.950 7.583 75.200 1.00 34.85 567 THR A C 1
ATOM 4760 O O . THR A 1 587 ? 23.683 8.855 75.348 1.00 33.75 567 THR A O 1
ATOM 4764 N N . PRO A 1 588 ? 23.337 6.640 75.940 1.00 34.34 568 PRO A N 1
ATOM 4765 C CA . PRO A 1 588 ? 22.408 7.116 77.010 1.00 33.69 568 PRO A CA 1
ATOM 4766 C C . PRO A 1 588 ? 22.987 8.105 78.021 1.00 34.28 568 PRO A C 1
ATOM 4767 O O . PRO A 1 588 ? 22.296 9.059 78.442 1.00 35.01 568 PRO A O 1
ATOM 4771 N N . SER A 1 589 ? 24.265 7.929 78.352 1.00 33.06 569 SER A N 1
ATOM 4772 C CA A SER A 1 589 ? 24.965 8.819 79.308 0.70 35.86 569 SER A CA 1
ATOM 4773 C CA B SER A 1 589 ? 24.936 8.836 79.308 0.30 34.66 569 SER A CA 1
ATOM 4774 C C . SER A 1 589 ? 25.151 10.242 78.761 1.00 33.65 569 SER A C 1
ATOM 4775 O O . SER A 1 589 ? 25.461 11.188 79.516 1.00 34.97 569 SER A O 1
ATOM 4780 N N . GLN A 1 590 ? 24.977 10.388 77.445 1.00 32.59 570 GLN A N 1
ATOM 4781 C CA . GLN A 1 590 ? 25.192 11.653 76.739 1.00 32.90 570 GLN A CA 1
ATOM 4782 C C . GLN A 1 590 ? 23.923 12.188 76.124 1.00 32.01 570 GLN A C 1
ATOM 4783 O O . GLN A 1 590 ? 23.956 13.189 75.372 1.00 32.11 570 GLN A O 1
ATOM 4789 N N . LEU A 1 591 ? 22.808 11.570 76.445 1.00 30.61 571 LEU A N 1
ATOM 4790 C CA . LEU A 1 591 ? 21.539 11.938 75.753 1.00 31.61 571 LEU A CA 1
ATOM 4791 C C . LEU A 1 591 ? 20.554 12.672 76.677 1.00 31.08 571 LEU A C 1
ATOM 4792 O O . LEU A 1 591 ? 20.239 12.165 77.782 1.00 33.01 571 LEU A O 1
ATOM 4797 N N . ALA A 1 592 ? 20.051 13.821 76.183 1.00 29.97 572 ALA A N 1
ATOM 4798 C CA . ALA A 1 592 ? 19.006 14.605 76.915 1.00 29.08 572 ALA A CA 1
ATOM 4799 C C . ALA A 1 592 ? 17.703 14.513 76.061 1.00 30.00 572 ALA A C 1
ATOM 4800 O O . ALA A 1 592 ? 17.737 14.267 74.802 1.00 31.17 572 ALA A O 1
ATOM 4802 N N . CYS A 1 593 ? 16.563 14.731 76.710 1.00 28.69 573 CYS A N 1
ATOM 4803 C CA . CYS A 1 593 ? 15.309 14.806 75.934 1.00 28.39 573 CYS A CA 1
ATOM 4804 C C . CYS A 1 593 ? 14.513 15.986 76.531 1.00 29.77 573 CYS A C 1
ATOM 4805 O O . CYS A 1 593 ? 14.736 16.439 77.703 1.00 30.28 573 CYS A O 1
ATOM 4808 N N . GLU A 1 594 ? 13.686 16.584 75.672 1.00 29.58 574 GLU A N 1
ATOM 4809 C CA . GLU A 1 594 ? 12.851 17.668 76.140 1.00 29.18 574 GLU A CA 1
ATOM 4810 C C . GLU A 1 594 ? 11.487 17.688 75.454 1.00 29.87 574 GLU A C 1
ATOM 4811 O O . GLU A 1 594 ? 11.360 17.276 74.271 1.00 29.81 574 GLU A O 1
ATOM 4817 N N . GLY A 1 595 ? 10.518 18.308 76.139 1.00 29.53 575 GLY A N 1
ATOM 4818 C CA . GLY A 1 595 ? 9.214 18.544 75.477 1.00 28.30 575 GLY A CA 1
ATOM 4819 C C . GLY A 1 595 ? 8.396 19.457 76.407 1.00 29.59 575 GLY A C 1
ATOM 4820 O O . GLY A 1 595 ? 8.722 19.554 77.628 1.00 30.06 575 GLY A O 1
ATOM 4821 N N . ARG A 1 596 ? 7.370 20.173 75.853 1.00 28.87 576 ARG A N 1
ATOM 4822 C CA . ARG A 1 596 ? 6.585 21.101 76.710 1.00 29.79 576 ARG A CA 1
ATOM 4823 C C . ARG A 1 596 ? 5.092 20.809 76.430 1.00 28.02 576 ARG A C 1
ATOM 4824 O O . ARG A 1 596 ? 4.722 20.490 75.273 1.00 28.46 576 ARG A O 1
ATOM 4832 N N . SER A 1 597 ? 4.285 21.026 77.470 1.00 27.50 577 SER A N 1
ATOM 4833 C CA . SER A 1 597 ? 2.807 20.946 77.398 1.00 27.96 577 SER A CA 1
ATOM 4834 C C . SER A 1 597 ? 2.404 19.520 77.013 1.00 27.95 577 SER A C 1
ATOM 4835 O O . SER A 1 597 ? 2.629 18.607 77.806 1.00 30.64 577 SER A O 1
ATOM 4838 N N . ALA A 1 598 ? 1.754 19.263 75.870 1.00 30.09 578 ALA A N 1
ATOM 4839 C CA . ALA A 1 598 ? 1.500 17.878 75.461 1.00 29.54 578 ALA A CA 1
ATOM 4840 C C . ALA A 1 598 ? 2.853 17.174 75.167 1.00 29.67 578 ALA A C 1
ATOM 4841 O O . ALA A 1 598 ? 2.929 15.924 75.240 1.00 30.59 578 ALA A O 1
ATOM 4843 N N . GLY A 1 599 ? 3.901 17.930 74.780 1.00 27.79 579 GLY A N 1
ATOM 4844 C CA . GLY A 1 599 ? 5.254 17.359 74.757 1.00 27.19 579 GLY A CA 1
ATOM 4845 C C . GLY A 1 599 ? 5.742 17.004 76.173 1.00 28.92 579 GLY A C 1
ATOM 4846 O O . GLY A 1 599 ? 6.712 16.186 76.290 1.00 29.11 579 GLY A O 1
ATOM 4847 N N . GLY A 1 600 ? 5.153 17.632 77.230 1.00 28.92 580 GLY A N 1
ATOM 4848 C CA . GLY A 1 600 ? 5.511 17.239 78.629 1.00 28.39 580 GLY A CA 1
ATOM 4849 C C . GLY A 1 600 ? 4.784 15.907 79.000 1.00 29.37 580 GLY A C 1
ATOM 4850 O O . GLY A 1 600 ? 5.295 15.136 79.844 1.00 29.26 580 GLY A O 1
ATOM 4851 N N . LEU A 1 601 ? 3.561 15.639 78.427 1.00 27.88 581 LEU A N 1
ATOM 4852 C CA . LEU A 1 601 ? 2.969 14.321 78.529 1.00 28.69 581 LEU A CA 1
ATOM 4853 C C . LEU A 1 601 ? 3.925 13.254 77.915 1.00 28.22 581 LEU A C 1
ATOM 4854 O O . LEU A 1 601 ? 4.185 12.220 78.521 1.00 29.55 581 LEU A O 1
ATOM 4859 N N . LEU A 1 602 ? 4.456 13.572 76.706 1.00 28.58 582 LEU A N 1
ATOM 4860 C CA . LEU A 1 602 ? 5.504 12.748 76.068 1.00 27.95 582 LEU A CA 1
ATOM 4861 C C . LEU A 1 602 ? 6.672 12.544 77.070 1.00 29.21 582 LEU A C 1
ATOM 4862 O O . LEU A 1 602 ? 7.122 11.392 77.303 1.00 27.23 582 LEU A O 1
ATOM 4867 N N . MET A 1 603 ? 7.191 13.634 77.648 1.00 29.22 583 MET A N 1
ATOM 4868 C CA . MET A 1 603 ? 8.355 13.488 78.592 1.00 27.60 583 MET A CA 1
ATOM 4869 C C . MET A 1 603 ? 7.931 12.596 79.773 1.00 30.64 583 MET A C 1
ATOM 4870 O O . MET A 1 603 ? 8.660 11.657 80.129 1.00 28.46 583 MET A O 1
ATOM 4875 N N . GLY A 1 604 ? 6.749 12.849 80.378 1.00 29.08 584 GLY A N 1
ATOM 4876 C CA . GLY A 1 604 ? 6.386 12.037 81.559 1.00 30.13 584 GLY A CA 1
ATOM 4877 C C . GLY A 1 604 ? 6.244 10.548 81.252 1.00 28.63 584 GLY A C 1
ATOM 4878 O O . GLY A 1 604 ? 6.649 9.666 82.054 1.00 28.62 584 GLY A O 1
ATOM 4879 N N . ALA A 1 605 ? 5.713 10.235 80.066 1.00 27.04 585 ALA A N 1
ATOM 4880 C CA . ALA A 1 605 ? 5.444 8.812 79.703 1.00 29.48 585 ALA A CA 1
ATOM 4881 C C . ALA A 1 605 ? 6.823 8.205 79.434 1.00 28.91 585 ALA A C 1
ATOM 4882 O O . ALA A 1 605 ? 7.087 7.126 79.949 1.00 29.95 585 ALA A O 1
ATOM 4884 N N . VAL A 1 606 ? 7.679 8.840 78.577 1.00 28.27 586 VAL A N 1
ATOM 4885 C CA A VAL A 1 606 ? 8.971 8.227 78.203 0.70 28.40 586 VAL A CA 1
ATOM 4886 C CA B VAL A 1 606 ? 8.927 8.167 78.233 0.30 28.24 586 VAL A CA 1
ATOM 4887 C C . VAL A 1 606 ? 9.860 8.109 79.459 1.00 29.06 586 VAL A C 1
ATOM 4888 O O . VAL A 1 606 ? 10.699 7.176 79.575 1.00 28.99 586 VAL A O 1
ATOM 4895 N N . LEU A 1 607 ? 9.724 9.080 80.403 1.00 28.74 587 LEU A N 1
ATOM 4896 C CA . LEU A 1 607 ? 10.490 8.967 81.688 1.00 28.01 587 LEU A CA 1
ATOM 4897 C C . LEU A 1 607 ? 10.105 7.759 82.520 1.00 29.02 587 LEU A C 1
ATOM 4898 O O . LEU A 1 607 ? 10.991 7.168 83.161 1.00 28.35 587 LEU A O 1
ATOM 4903 N N . ASN A 1 608 ? 8.841 7.337 82.473 1.00 28.58 588 ASN A N 1
ATOM 4904 C CA . ASN A 1 608 ? 8.454 6.084 83.158 1.00 28.74 588 ASN A CA 1
ATOM 4905 C C . ASN A 1 608 ? 8.922 4.865 82.355 1.00 27.72 588 ASN A C 1
ATOM 4906 O O . ASN A 1 608 ? 9.380 3.859 82.912 1.00 28.81 588 ASN A O 1
ATOM 4911 N N . MET A 1 609 ? 8.782 4.971 81.028 1.00 27.86 589 MET A N 1
ATOM 4912 C CA . MET A 1 609 ? 8.963 3.807 80.147 1.00 26.98 589 MET A CA 1
ATOM 4913 C C . MET A 1 609 ? 10.479 3.492 79.947 1.00 28.68 589 MET A C 1
ATOM 4914 O O . MET A 1 609 ? 10.881 2.351 80.157 1.00 29.02 589 MET A O 1
ATOM 4919 N N . ARG A 1 610 ? 11.223 4.504 79.567 1.00 29.59 590 ARG A N 1
ATOM 4920 C CA . ARG A 1 610 ? 12.661 4.267 79.213 1.00 29.18 590 ARG A CA 1
ATOM 4921 C C . ARG A 1 610 ? 13.610 5.326 79.828 1.00 29.91 590 ARG A C 1
ATOM 4922 O O . ARG A 1 610 ? 14.296 6.060 79.117 1.00 31.05 590 ARG A O 1
ATOM 4930 N N . PRO A 1 611 ? 13.586 5.468 81.178 1.00 30.86 591 PRO A N 1
ATOM 4931 C CA . PRO A 1 611 ? 14.501 6.470 81.768 1.00 28.78 591 PRO A CA 1
ATOM 4932 C C . PRO A 1 611 ? 16.005 6.068 81.515 1.00 30.40 591 PRO A C 1
ATOM 4933 O O . PRO A 1 611 ? 16.868 6.908 81.618 1.00 31.99 591 PRO A O 1
ATOM 4937 N N . ASP A 1 612 ? 16.262 4.791 81.209 1.00 30.85 592 ASP A N 1
ATOM 4938 C CA . ASP A 1 612 ? 17.640 4.288 81.018 1.00 31.11 592 ASP A CA 1
ATOM 4939 C C . ASP A 1 612 ? 18.277 4.925 79.765 1.00 28.43 592 ASP A C 1
ATOM 4940 O O . ASP A 1 612 ? 19.500 4.927 79.607 1.00 31.41 592 ASP A O 1
ATOM 4945 N N . LEU A 1 613 ? 17.480 5.491 78.868 1.00 30.11 593 LEU A N 1
ATOM 4946 C CA . LEU A 1 613 ? 17.988 6.125 77.609 1.00 29.38 593 LEU A CA 1
ATOM 4947 C C . LEU A 1 613 ? 18.519 7.529 77.808 1.00 30.55 593 LEU A C 1
ATOM 4948 O O . LEU A 1 613 ? 19.172 8.055 76.861 1.00 31.25 593 LEU A O 1
ATOM 4953 N N . PHE A 1 614 ? 18.228 8.166 78.973 1.00 30.17 594 PHE A N 1
ATOM 4954 C CA . PHE A 1 614 ? 18.514 9.636 79.117 1.00 30.02 594 PHE A CA 1
ATOM 4955 C C . PHE A 1 614 ? 19.274 9.948 80.365 1.00 31.90 594 PHE A C 1
ATOM 4956 O O . PHE A 1 614 ? 18.986 9.372 81.423 1.00 33.67 594 PHE A O 1
ATOM 4964 N N . LYS A 1 615 ? 20.256 10.878 80.205 1.00 30.36 595 LYS A N 1
ATOM 4965 C CA . LYS A 1 615 ? 20.982 11.395 81.329 1.00 31.74 595 LYS A CA 1
ATOM 4966 C C . LYS A 1 615 ? 20.189 12.530 82.032 1.00 31.82 595 LYS A C 1
ATOM 4967 O O . LYS A 1 615 ? 20.296 12.716 83.279 1.00 32.58 595 LYS A O 1
ATOM 4973 N N . VAL A 1 616 ? 19.382 13.309 81.274 1.00 30.06 596 VAL A N 1
ATOM 4974 C CA . VAL A 1 616 ? 18.813 14.569 81.841 1.00 30.15 596 VAL A CA 1
ATOM 4975 C C . VAL A 1 616 ? 17.550 14.811 80.916 1.00 30.18 596 VAL A C 1
ATOM 4976 O O . VAL A 1 616 ? 17.592 14.502 79.673 1.00 32.22 596 VAL A O 1
ATOM 4980 N N . ALA A 1 617 ? 16.513 15.464 81.455 1.00 29.66 597 ALA A N 1
ATOM 4981 C CA . ALA A 1 617 ? 15.301 15.721 80.706 1.00 30.39 597 ALA A CA 1
ATOM 4982 C C . ALA A 1 617 ? 14.807 17.101 81.121 1.00 30.85 597 ALA A C 1
ATOM 4983 O O . ALA A 1 617 ? 14.962 17.522 82.312 1.00 32.07 597 ALA A O 1
ATOM 4985 N N . LEU A 1 618 ? 14.137 17.778 80.166 1.00 29.87 598 LEU A N 1
ATOM 4986 C CA . LEU A 1 618 ? 13.369 19.025 80.479 1.00 30.36 598 LEU A CA 1
ATOM 4987 C C . LEU A 1 618 ? 11.926 18.725 80.221 1.00 30.87 598 LEU A C 1
ATOM 4988 O O . LEU A 1 618 ? 11.598 18.260 79.128 1.00 30.32 598 LEU A O 1
ATOM 4993 N N . ALA A 1 619 ? 11.026 19.009 81.169 1.00 30.18 599 ALA A N 1
ATOM 4994 C CA . ALA A 1 619 ? 9.573 18.849 80.961 1.00 30.84 599 ALA A CA 1
ATOM 4995 C C . ALA A 1 619 ? 8.963 20.249 81.277 1.00 32.25 599 ALA A C 1
ATOM 4996 O O . ALA A 1 619 ? 8.793 20.628 82.462 1.00 33.23 599 ALA A O 1
ATOM 4998 N N . GLY A 1 620 ? 8.583 21.000 80.215 1.00 30.05 600 GLY A N 1
ATOM 4999 C CA . GLY A 1 620 ? 8.042 22.348 80.404 1.00 30.35 600 GLY A CA 1
ATOM 5000 C C . GLY A 1 620 ? 6.552 22.256 80.488 1.00 30.87 600 GLY A C 1
ATOM 5001 O O . GLY A 1 620 ? 5.951 21.482 79.709 1.00 29.83 600 GLY A O 1
ATOM 5002 N N . VAL A 1 621 ? 5.987 23.027 81.414 1.00 29.72 601 VAL A N 1
ATOM 5003 C CA . VAL A 1 621 ? 4.516 23.121 81.595 1.00 29.51 601 VAL A CA 1
ATOM 5004 C C . VAL A 1 621 ? 3.771 21.768 81.261 1.00 30.85 601 VAL A C 1
ATOM 5005 O O . VAL A 1 621 ? 2.893 21.700 80.382 1.00 29.94 601 VAL A O 1
ATOM 5009 N N . PRO A 1 622 ? 4.155 20.670 81.961 1.00 29.11 602 PRO A N 1
ATOM 5010 C CA . PRO A 1 622 ? 3.910 19.318 81.363 1.00 28.40 602 PRO A CA 1
ATOM 5011 C C . PRO A 1 622 ? 2.536 18.741 81.826 1.00 29.25 602 PRO A C 1
ATOM 5012 O O . PRO A 1 622 ? 2.199 18.736 83.019 1.00 29.15 602 PRO A O 1
ATOM 5016 N N . PHE A 1 623 ? 1.834 18.186 80.829 1.00 27.45 603 PHE A N 1
ATOM 5017 C CA . PHE A 1 623 ? 0.513 17.575 81.058 1.00 28.49 603 PHE A CA 1
ATOM 5018 C C . PHE A 1 623 ? 0.831 16.152 81.556 1.00 27.70 603 PHE A C 1
ATOM 5019 O O . PHE A 1 623 ? 1.119 15.243 80.755 1.00 29.25 603 PHE A O 1
ATOM 5027 N N . VAL A 1 624 ? 0.779 15.926 82.876 1.00 28.22 604 VAL A N 1
ATOM 5028 C CA . VAL A 1 624 ? 1.180 14.640 83.471 1.00 28.29 604 VAL A CA 1
ATOM 5029 C C . VAL A 1 624 ? 0.109 13.972 84.334 1.00 29.98 604 VAL A C 1
ATOM 5030 O O . VAL A 1 624 ? 0.248 12.767 84.642 1.00 30.39 604 VAL A O 1
ATOM 5034 N N . ASP A 1 625 ? -0.918 14.755 84.802 1.00 30.68 605 ASP A N 1
ATOM 5035 C CA . ASP A 1 625 ? -1.898 14.201 85.769 1.00 29.59 605 ASP A CA 1
ATOM 5036 C C . ASP A 1 625 ? -3.107 13.678 84.961 1.00 29.14 605 ASP A C 1
ATOM 5037 O O . ASP A 1 625 ? -4.258 14.189 85.137 1.00 30.28 605 ASP A O 1
ATOM 5042 N N . VAL A 1 626 ? -2.847 12.726 84.051 1.00 29.48 606 VAL A N 1
ATOM 5043 C CA . VAL A 1 626 ? -3.781 12.522 82.924 1.00 30.31 606 VAL A CA 1
ATOM 5044 C C . VAL A 1 626 ? -5.161 12.009 83.472 1.00 30.91 606 VAL A C 1
ATOM 5045 O O . VAL A 1 626 ? -6.249 12.498 83.020 1.00 30.74 606 VAL A O 1
ATOM 5049 N N . MET A 1 627 ? -5.142 11.051 84.409 1.00 28.97 607 MET A N 1
ATOM 5050 C CA . MET A 1 627 ? -6.485 10.417 84.820 1.00 30.13 607 MET A CA 1
ATOM 5051 C C . MET A 1 627 ? -7.260 11.441 85.631 1.00 30.80 607 MET A C 1
ATOM 5052 O O . MET A 1 627 ? -8.447 11.683 85.369 1.00 31.76 607 MET A O 1
ATOM 5057 N N . THR A 1 628 ? -6.624 11.989 86.663 1.00 29.85 608 THR A N 1
ATOM 5058 C CA . THR A 1 628 ? -7.360 12.908 87.584 1.00 30.87 608 THR A CA 1
ATOM 5059 C C . THR A 1 628 ? -7.812 14.217 86.877 1.00 29.05 608 THR A C 1
ATOM 5060 O O . THR A 1 628 ? -8.907 14.765 87.194 1.00 30.64 608 THR A O 1
ATOM 5064 N N . THR A 1 629 ? -6.970 14.706 85.912 1.00 28.67 609 THR A N 1
ATOM 5065 C CA . THR A 1 629 ? -7.355 15.880 85.164 1.00 28.26 609 THR A CA 1
ATOM 5066 C C . THR A 1 629 ? -8.464 15.509 84.152 1.00 29.83 609 THR A C 1
ATOM 5067 O O . THR A 1 629 ? -9.499 16.186 84.074 1.00 30.71 609 THR A O 1
ATOM 5071 N N . MET A 1 630 ? -8.251 14.431 83.367 1.00 29.68 610 MET A N 1
ATOM 5072 C CA . MET A 1 630 ? -9.204 14.136 82.214 1.00 28.95 610 MET A CA 1
ATOM 5073 C C . MET A 1 630 ? -10.560 13.608 82.695 1.00 28.49 610 MET A C 1
ATOM 5074 O O . MET A 1 630 ? -11.542 13.696 81.922 1.00 29.12 610 MET A O 1
ATOM 5079 N N . CYS A 1 631 ? -10.685 13.156 83.967 1.00 27.07 611 CYS A N 1
ATOM 5080 C CA . CYS A 1 631 ? -12.039 12.689 84.388 1.00 27.48 611 CYS A CA 1
ATOM 5081 C C . CYS A 1 631 ? -12.902 13.925 84.737 1.00 28.82 611 CYS A C 1
ATOM 5082 O O . CYS A 1 631 ? -14.134 13.799 84.821 1.00 29.55 611 CYS A O 1
ATOM 5085 N N . ASP A 1 632 ? -12.246 15.088 84.934 1.00 28.37 612 ASP A N 1
ATOM 5086 C CA . ASP A 1 632 ? -12.857 16.203 85.727 1.00 29.20 612 ASP A CA 1
ATOM 5087 C C . ASP A 1 632 ? -13.184 17.392 84.786 1.00 29.96 612 ASP A C 1
ATOM 5088 O O . ASP A 1 632 ? -12.293 18.181 84.436 1.00 29.79 612 ASP A O 1
ATOM 5093 N N . PRO A 1 633 ? -14.504 17.594 84.442 1.00 30.59 613 PRO A N 1
ATOM 5094 C CA . PRO A 1 633 ? -14.785 18.671 83.471 1.00 30.59 613 PRO A CA 1
ATOM 5095 C C . PRO A 1 633 ? -14.661 20.117 84.070 1.00 31.18 613 PRO A C 1
ATOM 5096 O O . PRO A 1 633 ? -14.811 21.112 83.320 1.00 33.64 613 PRO A O 1
ATOM 5100 N N . SER A 1 634 ? -14.423 20.243 85.385 1.00 31.46 614 SER A N 1
ATOM 5101 C CA . SER A 1 634 ? -14.252 21.583 85.954 1.00 33.77 614 SER A CA 1
ATOM 5102 C C . SER A 1 634 ? -12.794 22.156 85.628 1.00 33.07 614 SER A C 1
ATOM 5103 O O . SER A 1 634 ? -12.527 23.353 85.912 1.00 35.49 614 SER A O 1
ATOM 5106 N N . ILE A 1 635 ? -11.872 21.356 85.037 1.00 31.14 615 ILE A N 1
ATOM 5107 C CA . ILE A 1 635 ? -10.537 21.877 84.799 1.00 29.66 615 ILE A CA 1
ATOM 5108 C C . ILE A 1 635 ? -10.491 22.379 83.346 1.00 30.77 615 ILE A C 1
ATOM 5109 O O . ILE A 1 635 ? -10.904 21.644 82.412 1.00 30.56 615 ILE A O 1
ATOM 5114 N N . PRO A 1 636 ? -9.891 23.578 83.134 1.00 31.47 616 PRO A N 1
ATOM 5115 C CA . PRO A 1 636 ? -9.846 24.096 81.752 1.00 31.32 616 PRO A CA 1
ATOM 5116 C C . PRO A 1 636 ? -9.257 23.043 80.803 1.00 31.51 616 PRO A C 1
ATOM 5117 O O . PRO A 1 636 ? -8.175 22.414 81.055 1.00 31.47 616 PRO A O 1
ATOM 5121 N N . LEU A 1 637 ? -9.923 22.960 79.636 1.00 32.76 617 LEU A N 1
ATOM 5122 C CA . LEU A 1 637 ? -9.559 22.100 78.507 1.00 32.16 617 LEU A CA 1
ATOM 5123 C C . LEU A 1 637 ? -10.038 20.650 78.602 1.00 31.68 617 LEU A C 1
ATOM 5124 O O . LEU A 1 637 ? -9.990 19.934 77.544 1.00 32.92 617 LEU A O 1
ATOM 5129 N N . THR A 1 638 ? -10.374 20.156 79.812 1.00 30.55 618 THR A N 1
ATOM 5130 C CA . THR A 1 638 ? -10.751 18.753 79.895 1.00 31.52 618 THR A CA 1
ATOM 5131 C C . THR A 1 638 ? -11.827 18.298 78.886 1.00 30.21 618 THR A C 1
ATOM 5132 O O . THR A 1 638 ? -11.615 17.323 78.178 1.00 30.10 618 THR A O 1
ATOM 5136 N N . THR A 1 639 ? -13.015 18.969 78.875 1.00 30.51 619 THR A N 1
ATOM 5137 C CA A THR A 1 639 ? -14.127 18.417 78.132 0.50 30.89 619 THR A CA 1
ATOM 5138 C CA B THR A 1 639 ? -14.110 18.380 78.137 0.50 31.36 619 THR A CA 1
ATOM 5139 C C . THR A 1 639 ? -13.767 18.335 76.621 1.00 32.53 619 THR A C 1
ATOM 5140 O O . THR A 1 639 ? -14.007 17.313 75.969 1.00 32.49 619 THR A O 1
ATOM 5147 N N . GLY A 1 640 ? -13.095 19.387 76.092 1.00 30.80 620 GLY A N 1
ATOM 5148 C CA . GLY A 1 640 ? -12.720 19.370 74.668 1.00 34.23 620 GLY A CA 1
ATOM 5149 C C . GLY A 1 640 ? -11.735 18.191 74.395 1.00 33.10 620 GLY A C 1
ATOM 5150 O O . GLY A 1 640 ? -11.801 17.533 73.277 1.00 36.85 620 GLY A O 1
ATOM 5151 N N . GLU A 1 641 ? -10.917 17.777 75.387 1.00 31.21 621 GLU A N 1
ATOM 5152 C CA . GLU A 1 641 ? -9.872 16.784 75.101 1.00 30.56 621 GLU A CA 1
ATOM 5153 C C . GLU A 1 641 ? -10.390 15.389 75.246 1.00 31.63 621 GLU A C 1
ATOM 5154 O O . GLU A 1 641 ? -9.662 14.434 74.997 1.00 30.46 621 GLU A O 1
ATOM 5160 N N . TRP A 1 642 ? -11.685 15.253 75.561 1.00 30.40 622 TRP A N 1
ATOM 5161 C CA . TRP A 1 642 ? -12.348 13.927 75.443 1.00 29.39 622 TRP A CA 1
ATOM 5162 C C . TRP A 1 642 ? -12.319 13.446 74.009 1.00 30.67 622 TRP A C 1
ATOM 5163 O O . TRP A 1 642 ? -12.435 12.233 73.736 1.00 33.50 622 TRP A O 1
ATOM 5174 N N . GLU A 1 643 ? -12.179 14.403 73.082 1.00 28.92 623 GLU A N 1
ATOM 5175 C CA . GLU A 1 643 ? -11.999 14.033 71.647 1.00 29.44 623 GLU A CA 1
ATOM 5176 C C . GLU A 1 643 ? -10.498 14.051 71.170 1.00 30.21 623 GLU A C 1
ATOM 5177 O O . GLU A 1 643 ? -10.267 14.036 69.954 1.00 31.05 623 GLU A O 1
ATOM 5183 N N . GLU A 1 644 ? -9.539 14.126 72.116 1.00 28.88 624 GLU A N 1
ATOM 5184 C CA . GLU A 1 644 ? -8.104 14.000 71.784 1.00 28.76 624 GLU A CA 1
ATOM 5185 C C . GLU A 1 644 ? -7.680 12.645 72.329 1.00 29.11 624 GLU A C 1
ATOM 5186 O O . GLU A 1 644 ? -7.327 11.706 71.532 1.00 29.91 624 GLU A O 1
ATOM 5192 N N . TRP A 1 645 ? -7.627 12.522 73.663 1.00 29.69 625 TRP A N 1
ATOM 5193 C CA . TRP A 1 645 ? -7.130 11.223 74.318 1.00 28.62 625 TRP A CA 1
ATOM 5194 C C . TRP A 1 645 ? -8.271 10.287 74.508 1.00 29.28 625 TRP A C 1
ATOM 5195 O O . TRP A 1 645 ? -8.058 9.053 74.524 1.00 31.05 625 TRP A O 1
ATOM 5206 N N . GLY A 1 646 ? -9.507 10.833 74.660 1.00 30.09 626 GLY A N 1
ATOM 5207 C CA . GLY A 1 646 ? -10.581 9.942 75.151 1.00 30.66 626 GLY A CA 1
ATOM 5208 C C . GLY A 1 646 ? -11.035 10.429 76.530 1.00 31.26 626 GLY A C 1
ATOM 5209 O O . GLY A 1 646 ? -10.451 11.394 77.133 1.00 30.50 626 GLY A O 1
ATOM 5210 N N . ASN A 1 647 ? -12.115 9.814 77.026 1.00 29.56 627 ASN A N 1
ATOM 5211 C CA . ASN A 1 647 ? -12.766 10.261 78.242 1.00 29.80 627 ASN A CA 1
ATOM 5212 C C . ASN A 1 647 ? -12.607 9.091 79.286 1.00 28.89 627 ASN A C 1
ATOM 5213 O O . ASN A 1 647 ? -13.227 8.027 79.122 1.00 29.75 627 ASN A O 1
ATOM 5218 N N . PRO A 1 648 ? -11.745 9.294 80.332 1.00 29.68 628 PRO A N 1
ATOM 5219 C CA . PRO A 1 648 ? -11.463 8.162 81.250 1.00 29.40 628 PRO A CA 1
ATOM 5220 C C . PRO A 1 648 ? -12.659 7.878 82.203 1.00 29.34 628 PRO A C 1
ATOM 5221 O O . PRO A 1 648 ? -12.558 6.986 83.019 1.00 30.37 628 PRO A O 1
ATOM 5225 N N . ASN A 1 649 ? -13.752 8.696 82.128 1.00 28.81 629 ASN A N 1
ATOM 5226 C CA . ASN A 1 649 ? -15.008 8.305 82.796 1.00 28.86 629 ASN A CA 1
ATOM 5227 C C . ASN A 1 649 ? -15.639 7.188 82.040 1.00 29.59 629 ASN A C 1
ATOM 5228 O O . ASN A 1 649 ? -16.731 6.689 82.528 1.00 29.54 629 ASN A O 1
ATOM 5233 N N . GLU A 1 650 ? -15.087 6.774 80.884 1.00 27.92 630 GLU A N 1
ATOM 5234 C CA . GLU A 1 650 ? -15.754 5.719 80.076 1.00 29.78 630 GLU A CA 1
ATOM 5235 C C . GLU A 1 650 ? -14.957 4.433 80.050 1.00 29.29 630 GLU A C 1
ATOM 5236 O O . GLU A 1 650 ? -13.699 4.487 80.031 1.00 29.55 630 GLU A O 1
ATOM 5242 N N . TYR A 1 651 ? -15.642 3.282 80.098 1.00 29.60 631 TYR A N 1
ATOM 5243 C CA . TYR A 1 651 ? -14.951 1.973 80.008 1.00 30.28 631 TYR A CA 1
ATOM 5244 C C . TYR A 1 651 ? -14.040 1.955 78.805 1.00 28.87 631 TYR A C 1
ATOM 5245 O O . TYR A 1 651 ? -12.942 1.363 78.859 1.00 30.08 631 TYR A O 1
ATOM 5254 N N . LYS A 1 652 ? -14.474 2.548 77.662 1.00 28.89 632 LYS A N 1
ATOM 5255 C CA . LYS A 1 652 ? -13.645 2.434 76.436 1.00 28.66 632 LYS A CA 1
ATOM 5256 C C . LYS A 1 652 ? -12.167 2.987 76.596 1.00 29.02 632 LYS A C 1
ATOM 5257 O O . LYS A 1 652 ? -11.189 2.404 76.048 1.00 30.02 632 LYS A O 1
ATOM 5263 N N . TYR A 1 653 ? -11.989 4.009 77.453 1.00 28.07 633 TYR A N 1
ATOM 5264 C CA . TYR A 1 653 ? -10.707 4.726 77.567 1.00 28.63 633 TYR A CA 1
ATOM 5265 C C . TYR A 1 653 ? -9.970 4.496 78.869 1.00 28.71 633 TYR A C 1
ATOM 5266 O O . TYR A 1 653 ? -8.761 4.830 78.940 1.00 29.14 633 TYR A O 1
ATOM 5275 N N . TYR A 1 654 ? -10.676 4.028 79.925 1.00 29.29 634 TYR A N 1
ATOM 5276 C CA . TYR A 1 654 ? -10.117 4.064 81.282 1.00 29.32 634 TYR A CA 1
ATOM 5277 C C . TYR A 1 654 ? -8.728 3.357 81.328 1.00 29.83 634 TYR A C 1
ATOM 5278 O O . TYR A 1 654 ? -7.727 3.965 81.748 1.00 28.90 634 TYR A O 1
ATOM 5287 N N . ASP A 1 655 ? -8.684 2.055 80.976 1.00 28.84 635 ASP A N 1
ATOM 5288 C CA . ASP A 1 655 ? -7.447 1.231 81.124 1.00 29.33 635 ASP A CA 1
ATOM 5289 C C . ASP A 1 655 ? -6.383 1.830 80.209 1.00 29.05 635 ASP A C 1
ATOM 5290 O O . ASP A 1 655 ? -5.190 1.901 80.546 1.00 30.58 635 ASP A O 1
ATOM 5295 N N . TYR A 1 656 ? -6.784 2.196 78.983 1.00 30.00 636 TYR A N 1
ATOM 5296 C CA . TYR A 1 656 ? -5.784 2.629 77.963 1.00 27.15 636 TYR A CA 1
ATOM 5297 C C . TYR A 1 656 ? -5.091 3.919 78.446 1.00 29.00 636 TYR A C 1
ATOM 5298 O O . TYR A 1 656 ? -3.837 3.993 78.370 1.00 29.54 636 TYR A O 1
ATOM 5307 N N . MET A 1 657 ? -5.859 4.929 78.893 1.00 28.73 637 MET A N 1
ATOM 5308 C CA . MET A 1 657 ? -5.269 6.189 79.404 1.00 27.90 637 MET A CA 1
ATOM 5309 C C . MET A 1 657 ? -4.457 5.899 80.665 1.00 28.26 637 MET A C 1
ATOM 5310 O O . MET A 1 657 ? -3.350 6.450 80.844 1.00 28.69 637 MET A O 1
ATOM 5315 N N . LEU A 1 658 ? -4.896 4.983 81.517 1.00 28.64 638 LEU A N 1
ATOM 5316 C CA . LEU A 1 658 ? -4.216 4.666 82.748 1.00 28.83 638 LEU A CA 1
ATOM 5317 C C . LEU A 1 658 ? -2.828 4.029 82.390 1.00 27.60 638 LEU A C 1
ATOM 5318 O O . LEU A 1 658 ? -1.854 4.040 83.183 1.00 29.78 638 LEU A O 1
ATOM 5323 N N . SER A 1 659 ? -2.772 3.369 81.212 1.00 29.22 639 SER A N 1
ATOM 5324 C CA . SER A 1 659 ? -1.614 2.592 80.870 1.00 28.16 639 SER A CA 1
ATOM 5325 C C . SER A 1 659 ? -0.362 3.536 80.589 1.00 28.01 639 SER A C 1
ATOM 5326 O O . SER A 1 659 ? 0.841 3.096 80.645 1.00 29.89 639 SER A O 1
ATOM 5329 N N . TYR A 1 660 ? -0.664 4.775 80.226 1.00 28.35 640 TYR A N 1
ATOM 5330 C CA . TYR A 1 660 ? 0.456 5.760 79.948 1.00 28.96 640 TYR A CA 1
ATOM 5331 C C . TYR A 1 660 ? 0.464 7.015 80.831 1.00 28.32 640 TYR A C 1
ATOM 5332 O O . TYR A 1 660 ? 1.496 7.741 80.831 1.00 28.88 640 TYR A O 1
ATOM 5341 N N . SER A 1 661 ? -0.656 7.290 81.550 1.00 29.26 641 SER A N 1
ATOM 5342 C CA . SER A 1 661 ? -0.757 8.485 82.402 1.00 28.47 641 SER A CA 1
ATOM 5343 C C . SER A 1 661 ? 0.544 8.645 83.256 1.00 28.43 641 SER A C 1
ATOM 5344 O O . SER A 1 661 ? 0.873 7.716 84.018 1.00 31.10 641 SER A O 1
ATOM 5347 N N . PRO A 1 662 ? 1.316 9.768 83.046 1.00 28.58 642 PRO A N 1
ATOM 5348 C CA . PRO A 1 662 ? 2.629 9.761 83.711 1.00 29.97 642 PRO A CA 1
ATOM 5349 C C . PRO A 1 662 ? 2.524 9.686 85.258 1.00 28.63 642 PRO A C 1
ATOM 5350 O O . PRO A 1 662 ? 3.305 8.925 85.875 1.00 30.40 642 PRO A O 1
ATOM 5354 N N . MET A 1 663 ? 1.564 10.445 85.850 1.00 28.72 643 MET A N 1
ATOM 5355 C CA A MET A 1 663 ? 1.433 10.482 87.325 0.50 29.62 643 MET A CA 1
ATOM 5356 C CA B MET A 1 663 ? 1.407 10.480 87.315 0.50 29.04 643 MET A CA 1
ATOM 5357 C C . MET A 1 663 ? 1.204 9.027 87.861 1.00 30.38 643 MET A C 1
ATOM 5358 O O . MET A 1 663 ? 1.698 8.635 88.921 1.00 31.65 643 MET A O 1
ATOM 5367 N N . ASP A 1 664 ? 0.414 8.233 87.128 1.00 30.30 644 ASP A N 1
ATOM 5368 C CA . ASP A 1 664 ? -0.010 6.950 87.595 1.00 30.62 644 ASP A CA 1
ATOM 5369 C C . ASP A 1 664 ? 0.910 5.810 87.233 1.00 31.15 644 ASP A C 1
ATOM 5370 O O . ASP A 1 664 ? 0.659 4.660 87.658 1.00 35.07 644 ASP A O 1
ATOM 5375 N N . ASN A 1 665 ? 2.012 6.129 86.528 1.00 28.55 645 ASN A N 1
ATOM 5376 C CA . ASN A 1 665 ? 3.010 5.056 86.261 1.00 28.57 645 ASN A CA 1
ATOM 5377 C C . ASN A 1 665 ? 4.387 5.365 86.833 1.00 30.68 645 ASN A C 1
ATOM 5378 O O . ASN A 1 665 ? 5.332 4.692 86.438 1.00 30.87 645 ASN A O 1
ATOM 5383 N N . VAL A 1 666 ? 4.459 6.394 87.687 1.00 29.75 646 VAL A N 1
ATOM 5384 C CA . VAL A 1 666 ? 5.644 6.615 88.493 1.00 29.94 646 VAL A CA 1
ATOM 5385 C C . VAL A 1 666 ? 5.898 5.383 89.332 1.00 31.14 646 VAL A C 1
ATOM 5386 O O . VAL A 1 666 ? 4.966 4.801 89.927 1.00 31.82 646 VAL A O 1
ATOM 5390 N N . ARG A 1 667 ? 7.155 4.922 89.372 1.00 30.62 647 ARG A N 1
ATOM 5391 C CA . ARG A 1 667 ? 7.445 3.642 90.082 1.00 33.56 647 ARG A CA 1
ATOM 5392 C C . ARG A 1 667 ? 8.831 3.655 90.665 1.00 32.53 647 ARG A C 1
ATOM 5393 O O . ARG A 1 667 ? 9.582 4.630 90.461 1.00 33.96 647 ARG A O 1
ATOM 5401 N N . ALA A 1 668 ? 9.121 2.603 91.437 1.00 31.40 648 ALA A N 1
ATOM 5402 C CA . ALA A 1 668 ? 10.409 2.461 92.131 1.00 32.47 648 ALA A CA 1
ATOM 5403 C C . ALA A 1 668 ? 11.502 2.000 91.079 1.00 33.76 648 ALA A C 1
ATOM 5404 O O . ALA A 1 668 ? 11.714 0.791 90.815 1.00 36.32 648 ALA A O 1
ATOM 5406 N N . GLN A 1 669 ? 12.116 2.972 90.397 1.00 33.88 649 GLN A N 1
ATOM 5407 C CA . GLN A 1 669 ? 13.180 2.721 89.419 1.00 32.59 649 GLN A CA 1
ATOM 5408 C C . GLN A 1 669 ? 14.061 3.983 89.377 1.00 33.37 649 GLN A C 1
ATOM 5409 O O . GLN A 1 669 ? 13.737 5.041 89.965 1.00 33.14 649 GLN A O 1
ATOM 5415 N N . GLU A 1 670 ? 15.160 3.873 88.647 1.00 32.35 650 GLU A N 1
ATOM 5416 C CA . GLU A 1 670 ? 16.033 5.040 88.495 1.00 31.98 650 GLU A CA 1
ATOM 5417 C C . GLU A 1 670 ? 15.547 5.963 87.379 1.00 33.20 650 GLU A C 1
ATOM 5418 O O . GLU A 1 670 ? 15.333 5.507 86.212 1.00 32.63 650 GLU A O 1
ATOM 5424 N N . TYR A 1 671 ? 15.441 7.258 87.730 1.00 31.67 651 TYR A N 1
ATOM 5425 C CA . TYR A 1 671 ? 15.049 8.313 86.758 1.00 31.35 651 TYR A CA 1
ATOM 5426 C C . TYR A 1 671 ? 16.283 9.207 86.485 1.00 31.41 651 TYR A C 1
ATOM 5427 O O . TYR A 1 671 ? 17.219 9.309 87.313 1.00 30.91 651 TYR A O 1
ATOM 5436 N N . PRO A 1 672 ? 16.284 9.916 85.337 1.00 32.60 652 PRO A N 1
ATOM 5437 C CA . PRO A 1 672 ? 17.331 10.863 85.022 1.00 30.91 652 PRO A CA 1
ATOM 5438 C C . PRO A 1 672 ? 17.217 12.115 85.901 1.00 32.29 652 PRO A C 1
ATOM 5439 O O . PRO A 1 672 ? 16.218 12.285 86.612 1.00 31.10 652 PRO A O 1
ATOM 5443 N N . ASN A 1 673 ? 18.195 13.009 85.808 1.00 32.05 653 ASN A N 1
ATOM 5444 C CA . ASN A 1 673 ? 18.045 14.419 86.312 1.00 30.03 653 ASN A CA 1
ATOM 5445 C C . ASN A 1 673 ? 16.911 15.031 85.473 1.00 32.35 653 ASN A C 1
ATOM 5446 O O . ASN A 1 673 ? 16.828 14.806 84.237 1.00 32.85 653 ASN A O 1
ATOM 5451 N N . ILE A 1 674 ? 16.071 15.807 86.139 1.00 30.01 654 ILE A N 1
ATOM 5452 C CA . ILE A 1 674 ? 14.916 16.421 85.460 1.00 30.21 654 ILE A CA 1
ATOM 5453 C C . ILE A 1 674 ? 14.785 17.840 85.911 1.00 30.93 654 ILE A C 1
ATOM 5454 O O . ILE A 1 674 ? 14.782 18.117 87.143 1.00 33.54 654 ILE A O 1
ATOM 5459 N N . MET A 1 675 ? 14.495 18.759 84.947 1.00 31.17 655 MET A N 1
ATOM 5460 C CA . MET A 1 675 ? 14.075 20.100 85.370 1.00 31.55 655 MET A CA 1
ATOM 5461 C C . MET A 1 675 ? 12.671 20.345 84.807 1.00 31.00 655 MET A C 1
ATOM 5462 O O . MET A 1 675 ? 12.464 20.062 83.596 1.00 30.63 655 MET A O 1
ATOM 5467 N N . VAL A 1 676 ? 11.738 20.894 85.613 1.00 31.33 656 VAL A N 1
ATOM 5468 C CA . VAL A 1 676 ? 10.313 21.083 85.250 1.00 32.49 656 VAL A CA 1
ATOM 5469 C C . VAL A 1 676 ? 10.104 22.566 85.419 1.00 34.12 656 VAL A C 1
ATOM 5470 O O . VAL A 1 676 ? 10.464 23.169 86.443 1.00 37.20 656 VAL A O 1
ATOM 5474 N N . GLN A 1 677 ? 9.659 23.215 84.375 1.00 35.08 657 GLN A N 1
ATOM 5475 C CA . GLN A 1 677 ? 9.294 24.631 84.456 1.00 38.97 657 GLN A CA 1
ATOM 5476 C C . GLN A 1 677 ? 7.713 24.688 84.435 1.00 36.86 657 GLN A C 1
ATOM 5477 O O . GLN A 1 677 ? 7.028 23.944 83.677 1.00 36.79 657 GLN A O 1
ATOM 5483 N N . CYS A 1 678 ? 7.105 25.555 85.246 1.00 32.41 658 CYS A N 1
ATOM 5484 C CA . CYS A 1 678 ? 5.635 25.697 85.091 1.00 33.56 658 CYS A CA 1
ATOM 5485 C C . CYS A 1 678 ? 5.232 27.133 85.537 1.00 33.85 658 CYS A C 1
ATOM 5486 O O . CYS A 1 678 ? 6.097 27.893 85.987 1.00 35.05 658 CYS A O 1
ATOM 5489 N N . GLY A 1 679 ? 3.971 27.519 85.329 1.00 31.87 659 GLY A N 1
ATOM 5490 C CA . GLY A 1 679 ? 3.491 28.890 85.676 1.00 32.26 659 GLY A CA 1
ATOM 5491 C C . GLY A 1 679 ? 2.283 28.760 86.607 1.00 34.21 659 GLY A C 1
ATOM 5492 O O . GLY A 1 679 ? 1.321 27.966 86.301 1.00 33.60 659 GLY A O 1
ATOM 5493 N N . LEU A 1 680 ? 2.302 29.535 87.680 1.00 32.14 660 LEU A N 1
ATOM 5494 C CA . LEU A 1 680 ? 1.182 29.500 88.639 1.00 31.41 660 LEU A CA 1
ATOM 5495 C C . LEU A 1 680 ? -0.178 29.758 87.903 1.00 32.60 660 LEU A C 1
ATOM 5496 O O . LEU A 1 680 ? -1.181 29.118 88.256 1.00 32.21 660 LEU A O 1
ATOM 5501 N N . HIS A 1 681 ? -0.186 30.692 86.917 1.00 31.74 661 HIS A N 1
ATOM 5502 C CA . HIS A 1 681 ? -1.454 31.120 86.290 1.00 32.81 661 HIS A CA 1
ATOM 5503 C C . HIS A 1 681 ? -1.777 30.400 84.981 1.00 33.20 661 HIS A C 1
ATOM 5504 O O . HIS A 1 681 ? -2.730 30.781 84.278 1.00 32.70 661 HIS A O 1
ATOM 5511 N N . ASP A 1 682 ? -1.025 29.364 84.668 1.00 30.55 662 ASP A N 1
ATOM 5512 C CA . ASP A 1 682 ? -1.188 28.629 83.405 1.00 30.83 662 ASP A CA 1
ATOM 5513 C C . ASP A 1 682 ? -2.613 28.053 83.296 1.00 29.92 662 ASP A C 1
ATOM 5514 O O . ASP A 1 682 ? -3.007 27.251 84.145 1.00 30.21 662 ASP A O 1
ATOM 5519 N N . PRO A 1 683 ? -3.358 28.464 82.254 1.00 31.06 663 PRO A N 1
ATOM 5520 C CA . PRO A 1 683 ? -4.861 28.081 82.127 1.00 30.14 663 PRO A CA 1
ATOM 5521 C C . PRO A 1 683 ? -4.957 26.836 81.209 1.00 31.27 663 PRO A C 1
ATOM 5522 O O . PRO A 1 683 ? -6.046 26.426 80.869 1.00 35.85 663 PRO A O 1
ATOM 5526 N N . ARG A 1 684 ? -3.799 26.288 80.760 1.00 31.31 664 ARG A N 1
ATOM 5527 C CA . ARG A 1 684 ? -3.788 25.125 79.851 1.00 30.44 664 ARG A CA 1
ATOM 5528 C C . ARG A 1 684 ? -3.284 23.869 80.557 1.00 32.26 664 ARG A C 1
ATOM 5529 O O . ARG A 1 684 ? -3.860 22.812 80.433 1.00 31.74 664 ARG A O 1
ATOM 5537 N N . VAL A 1 685 ? -2.152 23.993 81.270 1.00 29.71 665 VAL A N 1
ATOM 5538 C CA . VAL A 1 685 ? -1.668 22.912 82.134 1.00 30.06 665 VAL A CA 1
ATOM 5539 C C . VAL A 1 685 ? -1.624 23.513 83.533 1.00 29.79 665 VAL A C 1
ATOM 5540 O O . VAL A 1 685 ? -0.808 24.415 83.819 1.00 29.41 665 VAL A O 1
ATOM 5544 N N . ALA A 1 686 ? -2.477 22.972 84.440 1.00 29.20 666 ALA A N 1
ATOM 5545 C CA . ALA A 1 686 ? -2.612 23.569 85.786 1.00 29.90 666 ALA A CA 1
ATOM 5546 C C . ALA A 1 686 ? -1.247 23.299 86.508 1.00 29.81 666 ALA A C 1
ATOM 5547 O O . ALA A 1 686 ? -0.655 22.195 86.345 1.00 31.11 666 ALA A O 1
ATOM 5549 N N . TYR A 1 687 ? -0.781 24.305 87.271 1.00 31.03 667 TYR A N 1
ATOM 5550 C CA . TYR A 1 687 ? 0.501 24.241 88.034 1.00 29.94 667 TYR A CA 1
ATOM 5551 C C . TYR A 1 687 ? 0.503 22.972 88.919 1.00 29.76 667 TYR A C 1
ATOM 5552 O O . TYR A 1 687 ? 1.564 22.420 89.199 1.00 31.42 667 TYR A O 1
ATOM 5561 N N . TRP A 1 688 ? -0.646 22.503 89.404 1.00 29.32 668 TRP A N 1
ATOM 5562 C CA . TRP A 1 688 ? -0.570 21.415 90.373 1.00 30.25 668 TRP A CA 1
ATOM 5563 C C . TRP A 1 688 ? -0.176 20.079 89.707 1.00 30.79 668 TRP A C 1
ATOM 5564 O O . TRP A 1 688 ? 0.260 19.163 90.440 1.00 30.04 668 TRP A O 1
ATOM 5575 N N . GLU A 1 689 ? -0.320 19.948 88.344 1.00 28.31 669 GLU A N 1
ATOM 5576 C CA . GLU A 1 689 ? 0.061 18.645 87.731 1.00 29.48 669 GLU A CA 1
ATOM 5577 C C . GLU A 1 689 ? 1.602 18.404 87.878 1.00 28.53 669 GLU A C 1
ATOM 5578 O O . GLU A 1 689 ? 1.964 17.375 88.444 1.00 30.08 669 GLU A O 1
ATOM 5584 N N . PRO A 1 690 ? 2.466 19.356 87.431 1.00 30.44 670 PRO A N 1
ATOM 5585 C CA . PRO A 1 690 ? 3.903 19.081 87.669 1.00 31.68 670 PRO A CA 1
ATOM 5586 C C . PRO A 1 690 ? 4.260 19.078 89.158 1.00 30.74 670 PRO A C 1
ATOM 5587 O O . PRO A 1 690 ? 5.177 18.315 89.514 1.00 30.66 670 PRO A O 1
ATOM 5591 N N . ALA A 1 691 ? 3.577 19.875 90.013 1.00 28.74 671 ALA A N 1
ATOM 5592 C CA . ALA A 1 691 ? 3.925 19.865 91.463 1.00 27.96 671 ALA A CA 1
ATOM 5593 C C . ALA A 1 691 ? 3.667 18.418 91.982 1.00 30.57 671 ALA A C 1
ATOM 5594 O O . ALA A 1 691 ? 4.507 17.840 92.730 1.00 31.16 671 ALA A O 1
ATOM 5596 N N . LYS A 1 692 ? 2.465 17.848 91.689 1.00 29.61 672 LYS A N 1
ATOM 5597 C CA . LYS A 1 692 ? 2.131 16.490 92.224 1.00 29.65 672 LYS A CA 1
ATOM 5598 C C . LYS A 1 692 ? 3.132 15.439 91.632 1.00 30.42 672 LYS A C 1
ATOM 5599 O O . LYS A 1 692 ? 3.586 14.533 92.326 1.00 31.78 672 LYS A O 1
ATOM 5605 N N . TRP A 1 693 ? 3.419 15.591 90.327 1.00 29.22 673 TRP A N 1
ATOM 5606 C CA . TRP A 1 693 ? 4.284 14.666 89.680 1.00 27.77 673 TRP A CA 1
ATOM 5607 C C . TRP A 1 693 ? 5.754 14.675 90.221 1.00 30.36 673 TRP A C 1
ATOM 5608 O O . TRP A 1 693 ? 6.316 13.587 90.502 1.00 29.47 673 TRP A O 1
ATOM 5619 N N . VAL A 1 694 ? 6.314 15.896 90.395 1.00 30.01 674 VAL A N 1
ATOM 5620 C CA . VAL A 1 694 ? 7.653 15.985 90.998 1.00 30.87 674 VAL A CA 1
ATOM 5621 C C . VAL A 1 694 ? 7.644 15.341 92.393 1.00 30.39 674 VAL A C 1
ATOM 5622 O O . VAL A 1 694 ? 8.620 14.592 92.737 1.00 31.25 674 VAL A O 1
ATOM 5626 N N . SER A 1 695 ? 6.589 15.630 93.204 1.00 31.73 675 SER A N 1
ATOM 5627 C CA . SER A 1 695 ? 6.499 15.031 94.563 1.00 31.91 675 SER A CA 1
ATOM 5628 C C . SER A 1 695 ? 6.523 13.508 94.484 1.00 31.15 675 SER A C 1
ATOM 5629 O O . SER A 1 695 ? 7.230 12.801 95.250 1.00 32.76 675 SER A O 1
ATOM 5632 N N . LYS A 1 696 ? 5.754 12.952 93.560 1.00 31.14 676 LYS A N 1
ATOM 5633 C CA . LYS A 1 696 ? 5.632 11.496 93.490 1.00 30.66 676 LYS A CA 1
ATOM 5634 C C . LYS A 1 696 ? 6.961 10.865 92.982 1.00 31.13 676 LYS A C 1
ATOM 5635 O O . LYS A 1 696 ? 7.354 9.798 93.474 1.00 32.33 676 LYS A O 1
ATOM 5641 N N . LEU A 1 697 ? 7.549 11.509 91.971 1.00 31.06 677 LEU A N 1
ATOM 5642 C CA . LEU A 1 697 ? 8.869 11.069 91.438 1.00 30.17 677 LEU A CA 1
ATOM 5643 C C . LEU A 1 697 ? 9.883 10.976 92.616 1.00 32.41 677 LEU A C 1
ATOM 5644 O O . LEU A 1 697 ? 10.548 9.965 92.757 1.00 32.43 677 LEU A O 1
ATOM 5649 N N . ARG A 1 698 ? 9.990 12.058 93.394 1.00 32.39 678 ARG A N 1
ATOM 5650 C CA . ARG A 1 698 ? 10.969 12.055 94.491 1.00 34.08 678 ARG A CA 1
ATOM 5651 C C . ARG A 1 698 ? 10.662 10.996 95.537 1.00 35.13 678 ARG A C 1
ATOM 5652 O O . ARG A 1 698 ? 11.600 10.345 96.092 1.00 35.73 678 ARG A O 1
ATOM 5660 N N . GLU A 1 699 ? 9.391 10.740 95.738 1.00 34.02 679 GLU A N 1
ATOM 5661 C CA . GLU A 1 699 ? 8.959 9.759 96.772 1.00 35.52 679 GLU A CA 1
ATOM 5662 C C . GLU A 1 699 ? 9.364 8.333 96.299 1.00 34.74 679 GLU A C 1
ATOM 5663 O O . GLU A 1 699 ? 9.753 7.516 97.121 1.00 36.51 679 GLU A O 1
ATOM 5669 N N . CYS A 1 700 ? 9.234 8.021 94.976 1.00 34.03 680 CYS A N 1
ATOM 5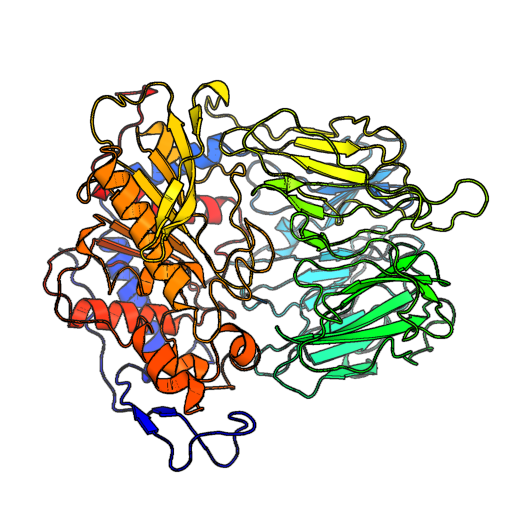670 C CA . CYS A 1 700 ? 9.296 6.630 94.528 1.00 33.31 680 CYS A CA 1
ATOM 5671 C C . CYS A 1 700 ? 10.650 6.272 93.951 1.00 34.97 680 CYS A C 1
ATOM 5672 O O . CYS A 1 700 ? 10.989 5.070 93.916 1.00 34.40 680 CYS A O 1
ATOM 5675 N N . LYS A 1 701 ? 11.348 7.276 93.421 1.00 33.07 681 LYS A N 1
ATOM 5676 C CA . LYS A 1 701 ? 12.554 6.987 92.605 1.00 34.02 681 LYS A CA 1
ATOM 5677 C C . LYS A 1 701 ? 13.688 6.331 93.460 1.00 34.18 681 LYS A C 1
ATOM 5678 O O . LYS A 1 701 ? 13.805 6.581 94.681 1.00 35.62 681 LYS A O 1
ATOM 5684 N N . THR A 1 702 ? 14.521 5.500 92.811 1.00 34.19 682 THR A N 1
ATOM 5685 C CA . THR A 1 702 ? 15.565 4.778 93.565 1.00 35.02 682 THR A CA 1
ATOM 5686 C C . THR A 1 702 ? 16.984 5.364 93.247 1.00 36.18 682 THR A C 1
ATOM 5687 O O . THR A 1 702 ? 17.986 4.939 93.809 1.00 38.72 682 THR A O 1
ATOM 5691 N N . ASP A 1 703 ? 17.076 6.333 92.328 1.00 35.41 683 ASP A N 1
ATOM 5692 C CA . ASP A 1 703 ? 18.399 6.935 92.001 1.00 35.29 683 ASP A CA 1
ATOM 5693 C C . ASP A 1 703 ? 18.665 8.161 92.948 1.00 36.77 683 ASP A C 1
ATOM 5694 O O . ASP A 1 703 ? 17.763 8.582 93.703 1.00 35.38 683 ASP A O 1
ATOM 5699 N N A ASN A 1 704 ? 19.849 8.785 92.813 0.70 37.13 684 ASN A N 1
ATOM 5700 N N B ASN A 1 704 ? 19.892 8.698 92.835 0.30 37.09 684 ASN A N 1
ATOM 5701 C CA A ASN A 1 704 ? 20.202 9.998 93.588 0.70 38.32 684 ASN A CA 1
ATOM 5702 C CA B ASN A 1 704 ? 20.334 9.918 93.528 0.30 37.91 684 ASN A CA 1
ATOM 5703 C C A ASN A 1 704 ? 20.389 11.177 92.631 0.70 37.69 684 ASN A C 1
ATOM 5704 C C B ASN A 1 704 ? 20.479 11.113 92.574 0.30 37.15 684 ASN A C 1
ATOM 5705 O O A ASN A 1 704 ? 21.165 12.082 92.911 0.70 37.63 684 ASN A O 1
ATOM 5706 O O B ASN A 1 704 ? 21.282 12.004 92.824 0.30 36.87 684 ASN A O 1
ATOM 5715 N N . ASN A 1 705 ? 19.718 11.103 91.476 1.00 35.89 685 ASN A N 1
ATOM 5716 C CA . ASN A 1 705 ? 19.662 12.262 90.558 1.00 34.49 685 ASN A CA 1
ATOM 5717 C C . ASN A 1 705 ? 18.787 13.389 91.124 1.00 34.33 685 ASN A C 1
ATOM 5718 O O . ASN A 1 705 ? 18.090 13.173 92.142 1.00 35.78 685 ASN A O 1
ATOM 5723 N N . GLU A 1 706 ? 18.877 14.562 90.512 1.00 33.37 686 GLU A N 1
ATOM 5724 C CA . GLU A 1 706 ? 18.117 15.712 91.033 1.00 32.27 686 GLU A CA 1
ATOM 5725 C C . GLU A 1 706 ? 16.939 16.037 90.110 1.00 33.57 686 GLU A C 1
ATOM 5726 O O . GLU A 1 706 ? 16.987 15.905 88.852 1.00 34.00 686 GLU A O 1
ATOM 5732 N N . ILE A 1 707 ? 15.851 16.373 90.787 1.00 30.80 687 ILE A N 1
ATOM 5733 C CA . ILE A 1 707 ? 14.611 16.801 90.093 1.00 32.08 687 ILE A CA 1
ATOM 5734 C C . ILE A 1 707 ? 14.312 18.230 90.608 1.00 33.44 687 ILE A C 1
ATOM 5735 O O . ILE A 1 707 ? 14.143 18.396 91.838 1.00 31.91 687 ILE A O 1
ATOM 5740 N N A LEU A 1 708 ? 14.272 19.216 89.671 0.70 31.66 688 LEU A N 1
ATOM 5741 N N B LEU A 1 708 ? 14.314 19.215 89.692 0.30 32.57 688 LEU A N 1
ATOM 5742 C CA A LEU A 1 708 ? 14.107 20.617 90.053 0.70 32.65 688 LEU A CA 1
ATOM 5743 C CA B LEU A 1 708 ? 14.116 20.621 90.047 0.30 32.77 688 LEU A CA 1
ATOM 5744 C C A LEU A 1 708 ? 12.839 21.165 89.470 0.70 32.90 688 LEU A C 1
ATOM 5745 C C B LEU A 1 708 ? 12.810 21.128 89.482 0.30 32.71 688 LEU A C 1
ATOM 5746 O O A LEU A 1 708 ? 12.540 20.928 88.267 0.70 33.14 688 LEU A O 1
ATOM 5747 O O B LEU A 1 708 ? 12.482 20.866 88.305 0.30 32.59 688 LEU A O 1
ATOM 5756 N N . LEU A 1 709 ? 12.048 21.830 90.321 1.00 31.98 689 LEU A N 1
ATOM 5757 C CA . LEU A 1 709 ? 10.713 22.349 89.906 1.00 31.93 689 LEU A CA 1
ATOM 5758 C C . LEU A 1 709 ? 10.798 23.899 89.981 1.00 32.27 689 LEU A C 1
ATOM 5759 O O . LEU A 1 709 ? 10.900 24.483 91.057 1.00 33.23 689 LEU A O 1
ATOM 5764 N N . ASN A 1 710 ? 10.766 24.538 88.804 1.00 32.81 690 ASN A N 1
ATOM 5765 C CA . ASN A 1 710 ? 10.847 26.008 88.752 1.00 36.01 690 ASN A CA 1
ATOM 5766 C C . ASN A 1 710 ? 9.409 26.476 88.506 1.00 38.35 690 ASN A C 1
ATOM 5767 O O . ASN A 1 710 ? 8.942 26.407 87.362 1.00 40.06 690 ASN A O 1
ATOM 5772 N N A ILE A 1 711 ? 8.741 27.005 89.519 0.50 36.33 691 ILE A N 1
ATOM 5773 N N B ILE A 1 711 ? 8.706 26.929 89.545 0.50 36.59 691 ILE A N 1
ATOM 5774 C CA A ILE A 1 711 ? 7.356 27.459 89.363 0.50 36.32 691 ILE A CA 1
ATOM 5775 C CA B ILE A 1 711 ? 7.353 27.480 89.335 0.50 36.49 691 ILE A CA 1
ATOM 5776 C C A ILE A 1 711 ? 7.396 29.001 89.274 0.50 36.23 691 ILE A C 1
ATOM 5777 C C B ILE A 1 711 ? 7.486 29.004 89.236 0.50 36.39 691 ILE A C 1
ATOM 5778 O O A ILE A 1 711 ? 7.813 29.674 90.235 0.50 37.23 691 ILE A O 1
ATOM 5779 O O B ILE A 1 711 ? 8.024 29.662 90.150 0.50 37.00 691 ILE A O 1
ATOM 5788 N N . ASP A 1 712 ? 7.043 29.553 88.121 1.00 35.23 692 ASP A N 1
ATOM 5789 C CA . ASP A 1 712 ? 7.004 30.977 87.961 1.00 33.41 692 ASP A CA 1
ATOM 5790 C C . ASP A 1 712 ? 5.641 31.487 88.511 1.00 34.39 692 ASP A C 1
ATOM 5791 O O . ASP A 1 712 ? 4.564 31.180 87.928 1.00 33.17 692 ASP A O 1
ATOM 5796 N N . MET A 1 713 ? 5.631 32.236 89.616 1.00 33.89 693 MET A N 1
ATOM 5797 C CA . MET A 1 713 ? 4.351 32.699 90.221 1.00 36.30 693 MET A CA 1
ATOM 5798 C C . MET A 1 713 ? 3.784 33.833 89.447 1.00 35.97 693 MET A C 1
ATOM 5799 O O . MET A 1 713 ? 2.660 34.263 89.744 1.00 38.04 693 MET A O 1
ATOM 5804 N N A GLU A 1 714 ? 4.530 34.334 88.424 0.70 36.64 694 GLU A N 1
ATOM 5805 N N B GLU A 1 714 ? 4.536 34.366 88.474 0.30 36.93 694 GLU A N 1
ATOM 5806 C CA A GLU A 1 714 ? 4.142 35.567 87.694 0.70 36.89 694 GLU A CA 1
ATOM 5807 C CA B GLU A 1 714 ? 4.084 35.543 87.728 0.30 37.10 694 GLU A CA 1
ATOM 5808 C C A GLU A 1 714 ? 3.794 35.351 86.242 0.70 37.99 694 GLU A C 1
ATOM 5809 C C B GLU A 1 714 ? 4.090 35.292 86.215 0.30 36.66 694 GLU A C 1
ATOM 5810 O O A GLU A 1 714 ? 3.724 36.323 85.489 0.70 39.67 694 GLU A O 1
ATOM 5811 O O B GLU A 1 714 ? 4.531 36.145 85.418 0.30 35.91 694 GLU A O 1
ATOM 5822 N N . SER A 1 715 ? 3.617 34.109 85.817 1.00 35.62 695 SER A N 1
ATOM 5823 C CA . SER A 1 715 ? 3.246 33.912 84.372 1.00 35.01 695 SER A CA 1
ATOM 5824 C C . SER A 1 715 ? 2.306 32.718 84.209 1.00 33.75 695 SER A C 1
ATOM 5825 O O . SER A 1 715 ? 1.932 32.056 85.180 1.00 31.89 695 SER A O 1
ATOM 5828 N N . GLY A 1 716 ? 1.936 32.440 82.958 1.00 31.33 696 GLY A N 1
ATOM 5829 C CA . GLY A 1 716 ? 0.995 31.356 82.661 1.00 30.73 696 GLY A CA 1
ATOM 5830 C C . GLY A 1 716 ? 1.713 30.207 81.960 1.00 30.45 696 GLY A C 1
ATOM 5831 O O . GLY A 1 716 ? 2.613 29.574 82.538 1.00 34.16 696 GLY A O 1
ATOM 5832 N N . HIS A 1 717 ? 1.329 29.957 80.725 1.00 30.62 697 HIS A N 1
ATOM 5833 C CA . HIS A 1 717 ? 1.802 28.786 79.997 1.00 30.16 697 HIS A CA 1
ATOM 5834 C C . HIS A 1 717 ? 3.112 29.022 79.179 1.00 31.50 697 HIS A C 1
ATOM 5835 O O . HIS A 1 717 ? 3.674 28.062 78.671 1.00 31.86 697 HIS A O 1
ATOM 5842 N N . PHE A 1 718 ? 3.480 30.289 78.973 1.00 31.79 698 PHE A N 1
ATOM 5843 C CA . PHE A 1 718 ? 4.439 30.671 77.908 1.00 32.59 698 PHE A CA 1
ATOM 5844 C C . PHE A 1 718 ? 5.637 31.439 78.485 1.00 33.61 698 PHE A C 1
ATOM 5845 O O . PHE A 1 718 ? 6.351 32.145 77.725 1.00 32.63 698 PHE A O 1
ATOM 5853 N N . SER A 1 719 ? 5.824 31.313 79.825 1.00 31.39 699 SER A N 1
ATOM 5854 C CA . SER A 1 719 ? 6.804 32.097 80.531 1.00 32.13 699 SER A CA 1
ATOM 5855 C C . SER A 1 719 ? 6.520 33.652 80.326 1.00 32.64 699 SER A C 1
ATOM 5856 O O . SER A 1 719 ? 5.391 34.061 80.017 1.00 32.04 699 SER A O 1
ATOM 5859 N N . ALA A 1 720 ? 7.540 34.508 80.493 1.00 32.92 700 ALA A N 1
ATOM 5860 C CA . ALA A 1 720 ? 7.427 35.951 80.469 1.00 32.61 700 ALA A CA 1
ATOM 5861 C C . ALA A 1 720 ? 7.230 36.427 79.024 1.00 33.59 700 ALA A C 1
ATOM 5862 O O . ALA A 1 720 ? 7.834 35.827 78.083 1.00 34.44 700 ALA A O 1
ATOM 5864 N N . LYS A 1 721 ? 6.387 37.456 78.836 1.00 32.38 701 LYS A N 1
ATOM 5865 C CA . LYS A 1 721 ? 6.342 38.148 77.525 1.00 33.95 701 LYS A CA 1
ATOM 5866 C C . LYS A 1 721 ? 7.543 39.147 77.446 1.00 34.04 701 LYS A C 1
ATOM 5867 O O . LYS A 1 721 ? 8.010 39.522 76.337 1.00 36.15 701 LYS A O 1
ATOM 5873 N N . ASP A 1 722 ? 8.023 39.611 78.600 1.00 33.51 702 ASP A N 1
ATOM 5874 C CA . ASP A 1 722 ? 9.238 40.477 78.679 1.00 34.11 702 ASP A CA 1
ATOM 5875 C C . ASP A 1 722 ? 10.426 39.657 78.090 1.00 34.00 702 ASP A C 1
ATOM 5876 O O . ASP A 1 722 ? 10.729 38.548 78.575 1.00 33.12 702 ASP A O 1
ATOM 5881 N N . ARG A 1 723 ? 11.048 40.165 77.011 1.00 34.01 703 ARG A N 1
ATOM 5882 C CA . ARG A 1 723 ? 11.953 39.299 76.268 1.00 32.41 703 ARG A CA 1
ATOM 5883 C C . ARG A 1 723 ? 13.203 38.969 77.114 1.00 33.46 703 ARG A C 1
ATOM 5884 O O . ARG A 1 723 ? 13.711 37.850 76.999 1.00 33.22 703 ARG A O 1
ATOM 5892 N N . TYR A 1 724 ? 13.643 39.890 77.968 1.00 33.00 704 TYR A N 1
ATOM 5893 C CA . TYR A 1 724 ? 14.876 39.582 78.749 1.00 33.27 704 TYR A CA 1
ATOM 5894 C C . TYR A 1 724 ? 14.584 38.530 79.789 1.00 33.06 704 TYR A C 1
ATOM 5895 O O . TYR A 1 724 ? 15.381 37.618 79.982 1.00 34.79 704 TYR A O 1
ATOM 5904 N N . LYS A 1 725 ? 13.423 38.632 80.462 1.00 34.51 705 LYS A N 1
ATOM 5905 C CA . LYS A 1 725 ? 13.031 37.572 81.420 1.00 33.68 705 LYS A CA 1
ATOM 5906 C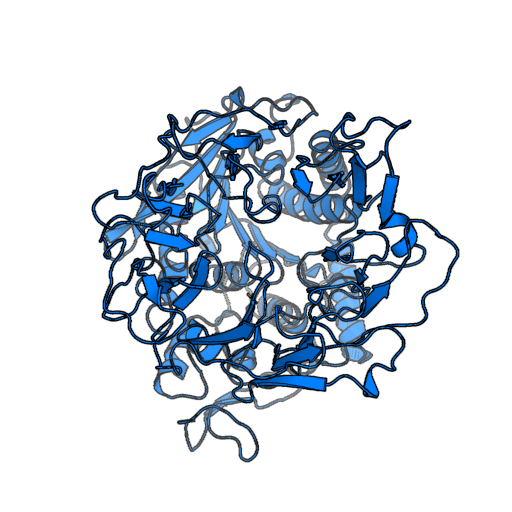 C . LYS A 1 725 ? 12.887 36.256 80.676 1.00 33.30 705 LYS A C 1
ATOM 5907 O O . LYS A 1 725 ? 13.261 35.194 81.200 1.00 32.91 705 LYS A O 1
ATOM 5913 N N . PHE A 1 726 ? 12.289 36.286 79.482 1.00 32.14 706 PHE A N 1
ATOM 5914 C CA . PHE A 1 726 ? 12.110 35.028 78.745 1.00 33.30 706 PHE A CA 1
ATOM 5915 C C . PHE A 1 726 ? 13.420 34.285 78.413 1.00 33.33 706 PHE A C 1
ATOM 5916 O O . PHE A 1 726 ? 13.548 33.041 78.579 1.00 32.37 706 PHE A O 1
ATOM 5924 N N . TRP A 1 727 ? 14.396 35.07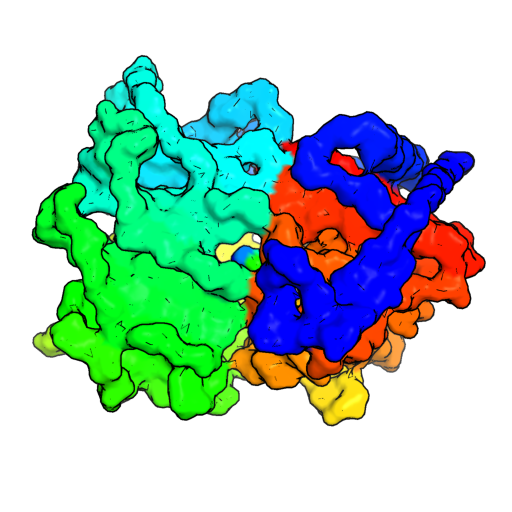4 77.976 1.00 32.02 707 TRP A N 1
ATOM 5925 C CA . TRP A 1 727 ? 15.742 34.548 77.592 1.00 33.14 707 TRP A CA 1
ATOM 5926 C C . TRP A 1 727 ? 16.464 34.105 78.866 1.00 32.78 707 TRP A C 1
ATOM 5927 O O . TRP A 1 727 ? 17.188 33.082 78.794 1.00 32.17 707 TRP A O 1
ATOM 5938 N N . LYS A 1 728 ? 16.294 34.848 79.997 1.00 32.45 708 LYS A N 1
ATOM 5939 C CA . LYS A 1 728 ? 16.977 34.377 81.260 1.00 35.32 708 LYS A CA 1
ATOM 5940 C C . LYS A 1 728 ? 16.359 32.984 81.715 1.00 34.55 708 LYS A C 1
ATOM 5941 O O . LYS A 1 728 ? 17.105 32.074 82.192 1.00 36.06 708 LYS A O 1
ATOM 5947 N N . GLU A 1 729 ? 15.004 32.860 81.583 1.00 33.86 709 GLU A N 1
ATOM 5948 C CA . GLU A 1 729 ? 14.282 31.604 81.955 1.00 33.49 709 GLU A CA 1
ATOM 5949 C C . GLU A 1 729 ? 14.759 30.463 81.038 1.00 32.76 709 GLU A C 1
ATOM 5950 O O . GLU A 1 729 ? 14.946 29.334 81.491 1.00 34.41 709 GLU A O 1
ATOM 5956 N N . SER A 1 730 ? 14.942 30.763 79.733 1.00 32.03 710 SER A N 1
ATOM 5957 C CA . SER A 1 730 ? 15.398 29.764 78.777 1.00 32.33 710 SER A CA 1
ATOM 5958 C C . SER A 1 730 ? 16.809 29.305 79.210 1.00 32.25 710 SER A C 1
ATOM 5959 O O . SER A 1 730 ? 17.068 28.079 79.287 1.00 32.08 710 SER A O 1
ATOM 5962 N N . ALA A 1 731 ? 17.701 30.290 79.516 1.00 30.95 711 ALA A N 1
ATOM 5963 C CA . ALA A 1 731 ? 19.136 30.003 79.804 1.00 32.10 711 ALA A CA 1
ATOM 5964 C C . ALA A 1 731 ? 19.243 29.031 80.992 1.00 32.55 711 ALA A C 1
ATOM 5965 O O . ALA A 1 731 ? 20.173 28.200 80.984 1.00 32.63 711 ALA A O 1
ATOM 5967 N N . ILE A 1 732 ? 18.396 29.151 82.040 1.00 30.64 712 ILE A N 1
ATOM 5968 C CA . ILE A 1 732 ? 18.592 28.189 83.197 1.00 32.67 712 ILE A CA 1
ATOM 5969 C C . ILE A 1 732 ? 18.430 26.684 82.744 1.00 32.44 712 ILE A C 1
ATOM 5970 O O . ILE A 1 732 ? 19.056 25.752 83.275 1.00 33.16 712 ILE A O 1
ATOM 5975 N N . GLN A 1 733 ? 17.520 26.481 81.799 1.00 32.49 713 GLN A N 1
ATOM 5976 C CA . GLN A 1 733 ? 17.221 25.145 81.235 1.00 32.03 713 GLN A CA 1
ATOM 5977 C C . GLN A 1 733 ? 18.383 24.590 80.423 1.00 32.45 713 GLN A C 1
ATOM 5978 O O . GLN A 1 733 ? 18.794 23.467 80.643 1.00 32.72 713 GLN A O 1
ATOM 5984 N N . GLN A 1 734 ? 18.906 25.395 79.506 1.00 32.28 714 GLN A N 1
ATOM 5985 C CA . GLN A 1 734 ? 20.105 24.978 78.732 1.00 32.48 714 GLN A CA 1
ATOM 5986 C C . GLN A 1 734 ? 21.246 24.753 79.703 1.00 33.60 714 GLN A C 1
ATOM 5987 O O . GLN A 1 734 ? 21.998 23.780 79.491 1.00 33.61 714 GLN A O 1
ATOM 5993 N N . ALA A 1 735 ? 21.434 25.662 80.721 1.00 31.58 715 ALA A N 1
ATOM 5994 C CA . ALA A 1 735 ? 22.592 25.502 81.663 1.00 31.55 715 ALA A CA 1
ATOM 5995 C C . ALA A 1 735 ? 22.440 24.116 82.361 1.00 31.56 715 ALA A C 1
ATOM 5996 O O . ALA A 1 735 ? 23.415 23.372 82.501 1.00 32.29 715 ALA A O 1
ATOM 5998 N N . PHE A 1 736 ? 21.242 23.726 82.787 1.00 31.50 716 PHE A N 1
ATOM 5999 C CA . PHE A 1 736 ? 21.055 22.463 83.514 1.00 31.61 716 PHE A CA 1
ATOM 6000 C C . PHE A 1 736 ? 21.349 21.265 82.623 1.00 32.12 716 PHE A C 1
ATOM 6001 O O . PHE A 1 736 ? 22.027 20.353 83.041 1.00 33.89 716 PHE A O 1
ATOM 6009 N N . VAL A 1 737 ? 20.866 21.255 81.374 1.00 31.20 717 VAL A N 1
ATOM 6010 C CA . VAL A 1 737 ? 21.211 20.183 80.424 1.00 30.83 717 VAL A CA 1
ATOM 6011 C C . VAL A 1 737 ? 22.737 20.124 80.172 1.00 32.25 717 VAL A C 1
ATOM 6012 O O . VAL A 1 737 ? 23.348 19.023 80.215 1.00 32.17 717 VAL A O 1
ATOM 6016 N N . CYS A 1 738 ? 23.345 21.292 79.850 1.00 32.86 718 CYS A N 1
ATOM 6017 C CA . CYS A 1 738 ? 24.793 21.254 79.496 1.00 33.70 718 CYS A CA 1
ATOM 6018 C C . CYS A 1 738 ? 25.636 20.746 80.704 1.00 35.27 718 CYS A C 1
ATOM 6019 O O . CYS A 1 738 ? 26.603 20.009 80.484 1.00 34.69 718 CYS A O 1
ATOM 6022 N N . LYS A 1 739 ? 25.275 21.166 81.923 1.00 32.81 719 LYS A N 1
ATOM 6023 C CA . LYS A 1 739 ? 25.947 20.702 83.158 1.00 34.13 719 LYS A CA 1
ATOM 6024 C C . LYS A 1 739 ? 25.852 19.182 83.204 1.00 33.43 719 LYS A C 1
ATOM 6025 O O . LYS A 1 739 ? 26.907 18.476 83.408 1.00 35.55 719 LYS A O 1
ATOM 6031 N N . HIS A 1 740 ? 24.616 18.619 83.064 1.00 33.29 720 HIS A N 1
ATOM 6032 C CA . HIS A 1 740 ? 24.497 17.154 83.284 1.00 33.86 720 HIS A CA 1
ATOM 6033 C C . HIS A 1 740 ? 25.051 16.330 82.137 1.00 33.58 720 HIS A C 1
ATOM 6034 O O . HIS A 1 740 ? 25.441 15.151 82.308 1.00 36.06 720 HIS A O 1
ATOM 6041 N N . LEU A 1 741 ? 25.114 16.969 80.968 1.00 33.76 721 LEU A N 1
ATOM 6042 C CA . LEU A 1 741 ? 25.857 16.360 79.790 1.00 34.09 721 LEU A CA 1
ATOM 6043 C C . LEU A 1 741 ? 27.371 16.601 79.797 1.00 36.75 721 LEU A C 1
ATOM 6044 O O . LEU A 1 741 ? 28.041 16.100 78.908 1.00 40.59 721 LEU A O 1
ATOM 6049 N N . LYS A 1 742 ? 27.902 17.329 80.768 1.00 36.65 722 LYS A N 1
ATOM 6050 C CA . LYS A 1 742 ? 29.367 17.677 80.830 1.00 38.85 722 LYS A CA 1
ATOM 6051 C C . LYS A 1 742 ? 29.752 18.288 79.461 1.00 38.94 722 LYS A C 1
ATOM 6052 O O . LYS A 1 742 ? 30.832 18.000 78.914 1.00 39.10 722 LYS A O 1
ATOM 6058 N N . SER A 1 743 ? 28.878 19.157 78.915 1.00 38.25 723 SER A N 1
ATOM 6059 C CA A SER A 1 743 ? 29.258 19.898 77.670 0.70 39.02 723 SER A CA 1
ATOM 6060 C CA B SER A 1 743 ? 29.088 19.812 77.644 0.30 37.85 723 SER A CA 1
ATOM 6061 C C . SER A 1 743 ? 28.959 21.352 77.875 1.00 38.26 723 SER A C 1
ATOM 6062 O O . SER A 1 743 ? 28.010 21.935 77.340 1.00 38.14 723 SER A O 1
ATOM 6067 N N . THR A 1 744 ? 29.774 21.958 78.723 1.00 38.96 724 THR A N 1
ATOM 6068 C CA . THR A 1 744 ? 29.559 23.364 79.152 1.00 39.21 724 THR A CA 1
ATOM 6069 C C . THR A 1 744 ? 30.344 24.437 78.400 1.00 41.73 724 THR A C 1
ATOM 6070 O O . THR A 1 744 ? 29.980 25.618 78.465 1.00 42.77 724 THR A O 1
ATOM 6074 N N . VAL A 1 745 ? 31.459 24.034 77.769 1.00 43.16 725 VAL A N 1
ATOM 6075 C CA . VAL A 1 745 ? 32.384 24.964 77.085 1.00 45.20 725 VAL A CA 1
ATOM 6076 C C . VAL A 1 745 ? 32.140 25.041 75.602 1.00 44.33 725 VAL A C 1
ATOM 6077 O O . VAL A 1 745 ? 32.007 24.010 74.942 1.00 44.97 725 VAL A O 1
ATOM 6081 N N . ARG A 1 746 ? 31.958 26.260 75.090 1.00 45.21 726 ARG A N 1
ATOM 6082 C CA . ARG A 1 746 ? 31.733 26.441 73.643 1.00 44.11 726 ARG A CA 1
ATOM 6083 C C . ARG A 1 746 ? 32.898 25.852 72.853 1.00 43.33 726 ARG A C 1
ATOM 6084 O O . ARG A 1 746 ? 34.081 26.055 73.226 1.00 45.98 726 ARG A O 1
ATOM 6092 N N . LEU A 1 747 ? 32.613 25.210 71.708 1.00 41.74 727 LEU A N 1
ATOM 6093 C CA . LEU A 1 747 ? 33.687 24.729 70.750 1.00 43.79 727 LEU A CA 1
ATOM 6094 C C . LEU A 1 747 ? 34.686 25.820 70.399 1.00 46.03 727 LEU A C 1
ATOM 6095 O O . LEU A 1 747 ? 35.879 25.552 70.417 1.00 47.62 727 LEU A O 1
ATOM 6100 N N . LEU A 1 748 ? 34.211 27.029 70.112 1.00 47.50 728 LEU A N 1
ATOM 6101 C CA . LEU A 1 748 ? 35.131 28.136 69.653 1.00 53.24 728 LEU A CA 1
ATOM 6102 C C . LEU A 1 748 ? 36.215 28.512 70.655 1.00 56.37 728 LEU A C 1
ATOM 6103 O O . LEU A 1 748 ? 37.398 28.815 70.277 1.00 55.39 728 LEU A O 1
ATOM 6108 N N . VAL A 1 749 ? 35.841 28.481 71.937 1.00 58.88 729 VAL A N 1
ATOM 6109 C CA . VAL A 1 749 ? 36.809 28.855 73.015 1.00 60.19 729 VAL A CA 1
ATOM 6110 C C . VAL A 1 749 ? 37.475 27.677 73.819 1.00 64.04 729 VAL A C 1
ATOM 6111 O O . VAL A 1 749 ? 38.231 27.951 74.781 1.00 64.84 729 VAL A O 1
ATOM 6115 N N . ARG A 1 750 ? 37.193 26.402 73.478 1.00 66.42 730 ARG A N 1
ATOM 6116 C CA . ARG A 1 750 ? 37.963 25.202 74.041 1.00 69.23 730 ARG A CA 1
ATOM 6117 C C . ARG A 1 750 ? 39.468 25.208 73.747 1.00 71.30 730 ARG A C 1
ATOM 6118 O O . ARG A 1 750 ? 39.895 25.711 72.694 1.00 72.99 730 ARG A O 1
ATOM 6140 N N . ARG B 2 2 ? -6.224 25.964 71.235 1.00 55.50 2 ARG B N 1
ATOM 6141 C CA . ARG B 2 2 ? -6.475 25.852 72.705 1.00 46.02 2 ARG B CA 1
ATOM 6142 C C . ARG B 2 2 ? -5.752 24.503 73.131 1.00 43.84 2 ARG B C 1
ATOM 6143 O O . ARG B 2 2 ? -6.363 23.478 73.502 1.00 48.63 2 ARG B O 1
ATOM 6151 N N . VAL B 2 3 ? -4.440 24.479 73.030 1.00 37.36 3 VAL B N 1
ATOM 6152 C CA . VAL B 2 3 ? -3.667 23.259 73.265 1.00 36.84 3 VAL B CA 1
ATOM 6153 C C . VAL B 2 3 ? -2.853 23.404 74.524 1.00 33.06 3 VAL B C 1
ATOM 6154 O O . VAL B 2 3 ? -2.502 24.495 74.943 1.00 37.48 3 VAL B O 1
#

InterPro domains:
  IPR001375 Peptidase S9, prolyl oligopeptidase, catalytic domain [PF00326] (506-723)
  IPR002470 Peptidase S9A, prolyl oligopeptidase [PR00862] (490-508)
  IPR002470 Peptidase S9A, prolyl oligopeptidase [PR00862] (516-540)
  IPR002470 Peptidase S9A, prolyl oligopeptidase [PR00862] (545-564)
  IPR002470 Peptidase S9A, prolyl oligopeptidase [PR00862] (575-595)
  IPR002470 Peptidase S9A, prolyl oligopeptidase [PR00862] (633-648)
  IPR002470 Peptidase S9A, prolyl oligopeptidase [PR00862] (651-673)
  IPR002471 Peptidase S9, serine active site [PS00708] (552-582)
  IPR004106 Peptidase S9, N-terminal domain superfamily [SSF50993] (10-454)
  IPR023302 Peptidase S9A, N-terminal domain [PF02897] (29-446)
  IPR029058 Alpha/Beta hydrolase fold [G3DSA:3.40.50.1820] (46-717)
  IPR029058 Alpha/Beta hydrolase fold [SSF53474] (458-705)
  IPR051543 Serine Peptidase S9A Subfamily [PTHR11757] (6-723)

Organism: Leishmania major (NCBI:txid5664)

Secondary structure (DSSP, 8-state):
-PPPPPPP----EEEES--TTS---SS--SSPEEEE-TTGGG--TTS--HHHHHHHHHHHHHHHHHHGGGHHHHHHHHHHHHHTS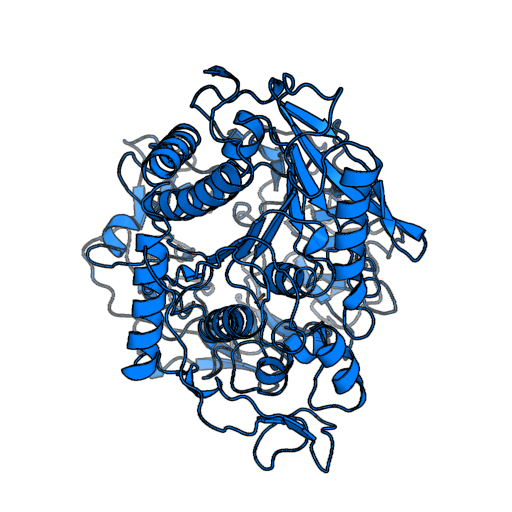-SSEE---EEETTEEEEEEE-TT--S-EEEEEETTS-TT-TTT-EEEEEHHHHTTT-S--EEEEEEEPTTTT-EEEEEEESSSSS-EEEEEEETT-TTPPP---EEEE-S--EE-SSTTEEEEEEE-TT--EEEEEEEETTS-GGGPEEEEE---TT-EEEEEE-TTSSEEEEEEE-SS-EEEEEEESSS-TT---EEESS---TT--EEEEEETTTEEEEEE-TTT-TT-EEEEEETTSTT----EEE---SSEEEEEEEE-SSEEEEEEEETTEEEEEEEEPPTTTS---TTT--EE-----SS-EEEE-GGG---TT-S-EEEEEEETTEEEEEEEE-TTT--EEEEEE----TT--GGGEEEEEEEEE-TT--EEEEEEEEETTS-TTS---EEEE----TT--------GGGHHHHTTT-EEEEE--BTB-TT-THHHHTTSSGGGTHHHHHHHHHHHHHHHHTTS--GGGEEEEEETHHHHHHHHHHHH-GGG-SEEEEES----HHHHHT-TTSTTHHHHTTTT--TTSHHHHHHHHHH-TGGG--SS---EEEEEEETT-SSS-THHHHHHHHHHHHH--S---EEEEEETT--SS--SSHHHHHHHHHHHHHHHHHHTT--S-GGG-/--